Protein AF-Q3Z9P1-F1 (afdb_monomer)

Foldseek 3Di:
DDPPDPVVVVVVVVLVVLLVVLLVLLVVVVVPPPPCVVVVVVVVPVADPAPWDWDWDDADPVFRKTKIFTAHPVRHGAWMKMWTWFAFLWGIWIWIFTAGPQAFTQFIDTPDDQDAPQLVVQCVVVCQRVLRHRDGLPDDPDDPPSGDDGPLRNRRSRRNSVRVLVRSQVVCVVNVNGDDRDDQAADDDPLQVLLVVLLVQLCVQCVDPVNVVDPVSLVVSLVSLQVRCQAPVLHFDFPLLVLCVVLVNHHDCRRPVSSCCRPVVQLVCCLPVLDRSPLRRRHSVLVLLQVLQVVLVQADDDDPVVLVVLQCQLVVLLSVLSSCCSNVVINSSRPQDQRSCVRVVTDDPVSVVSVVVLSNVSSNHNNSCLRRHHNVNVVSVVSSVVSLVVVCVPDQQSDDDDDDDDDPVCVLVVLLVVLLVCCVVPVAQADEDAQADAPDPCRVVVVVSQVVSCVSNNHHYHHPRYPPHPLVVLVVCVVQPWWKFWFKWACVAPRPVRGRDTSHPVVSVVQVVCLVPDPVSDRGDTDMDGQDGDSHQFGKAQPDWDWDWDQDPVGTMIGTHRPDIDTHGPRD

Structure (mmCIF, N/CA/C/O backbone):
data_AF-Q3Z9P1-F1
#
_entry.id   AF-Q3Z9P1-F1
#
loop_
_atom_site.group_PDB
_atom_site.id
_atom_site.type_symbol
_atom_site.label_atom_id
_atom_site.label_alt_id
_atom_site.label_comp_id
_atom_site.label_asym_id
_atom_site.label_entity_id
_atom_site.label_seq_id
_atom_site.pdbx_PDB_ins_code
_atom_site.Cartn_x
_atom_site.Cartn_y
_atom_site.Cartn_z
_atom_site.occupancy
_atom_site.B_iso_or_equiv
_atom_site.auth_seq_id
_atom_site.auth_comp_id
_atom_site.auth_asym_id
_atom_site.auth_atom_id
_atom_site.pdbx_PDB_model_num
ATOM 1 N N . MET A 1 1 ? 36.648 20.979 8.969 1.00 33.16 1 MET A N 1
ATOM 2 C CA . MET A 1 1 ? 36.173 19.579 8.963 1.00 33.16 1 MET A CA 1
ATOM 3 C C . MET A 1 1 ? 34.675 19.591 9.271 1.00 33.16 1 MET A C 1
ATOM 5 O O . MET A 1 1 ? 34.278 19.458 10.416 1.00 33.16 1 MET A O 1
ATOM 9 N N . LEU A 1 2 ? 33.846 19.899 8.268 1.00 33.44 2 LEU A N 1
ATOM 10 C CA . LEU A 1 2 ? 32.388 20.010 8.413 1.00 33.44 2 LEU A CA 1
ATOM 11 C C . LEU A 1 2 ? 31.764 18.709 7.902 1.00 33.44 2 LEU A C 1
ATOM 13 O O . LEU A 1 2 ? 31.964 18.347 6.742 1.00 33.44 2 LEU A O 1
ATOM 17 N N . PHE A 1 3 ? 31.055 17.994 8.775 1.00 38.28 3 PHE A N 1
ATOM 18 C CA . PHE A 1 3 ? 30.300 16.788 8.438 1.00 38.28 3 PHE A CA 1
ATOM 19 C C . PHE A 1 3 ? 29.349 17.082 7.262 1.00 38.28 3 PHE A C 1
ATOM 21 O O . PHE A 1 3 ? 28.326 17.741 7.435 1.00 38.28 3 PHE A O 1
ATOM 28 N N . LYS A 1 4 ? 29.658 16.590 6.053 1.00 39.06 4 LYS A N 1
ATOM 29 C CA . LYS A 1 4 ? 28.696 16.568 4.938 1.00 39.06 4 LYS A CA 1
ATOM 30 C C . LYS A 1 4 ? 27.636 15.510 5.242 1.00 39.06 4 LYS A C 1
ATOM 32 O O . LYS A 1 4 ? 27.737 14.356 4.829 1.00 39.06 4 LYS A O 1
ATOM 37 N N . PHE A 1 5 ? 26.626 15.894 6.013 1.00 48.81 5 PHE A N 1
ATOM 38 C CA . PHE A 1 5 ? 25.465 15.058 6.265 1.00 48.81 5 PHE A CA 1
ATOM 39 C C . PHE A 1 5 ? 24.716 14.798 4.953 1.00 48.81 5 PHE A C 1
ATOM 41 O O . PHE A 1 5 ? 24.338 15.721 4.236 1.00 48.81 5 PHE A O 1
ATOM 48 N N . ASN A 1 6 ? 24.471 13.527 4.632 1.00 67.12 6 ASN A N 1
ATOM 49 C CA . ASN A 1 6 ? 23.598 13.166 3.521 1.00 67.12 6 ASN A CA 1
ATOM 50 C C . ASN A 1 6 ? 22.169 13.593 3.888 1.00 67.12 6 ASN A C 1
ATOM 52 O O . ASN A 1 6 ? 21.498 12.883 4.638 1.00 67.12 6 ASN A O 1
ATOM 56 N N . LEU A 1 7 ? 21.723 14.745 3.373 1.00 69.44 7 LEU A N 1
ATOM 57 C CA . LEU A 1 7 ? 20.438 15.372 3.704 1.00 69.44 7 LEU A CA 1
ATOM 58 C C . LEU A 1 7 ? 19.273 14.379 3.622 1.00 69.44 7 LEU A C 1
ATOM 60 O O . LEU A 1 7 ? 18.400 14.388 4.475 1.00 69.44 7 LEU A O 1
ATOM 64 N N . LYS A 1 8 ? 19.289 13.444 2.664 1.00 64.62 8 LYS A N 1
ATOM 65 C CA . LYS A 1 8 ? 18.255 12.406 2.552 1.00 64.62 8 LYS A CA 1
ATOM 66 C C . LYS A 1 8 ? 18.284 11.412 3.717 1.00 64.62 8 LYS A C 1
ATOM 68 O O . LYS A 1 8 ? 17.228 11.025 4.204 1.00 64.62 8 LYS A O 1
ATOM 73 N N . ARG A 1 9 ? 19.468 10.970 4.153 1.00 69.94 9 ARG A N 1
ATOM 74 C CA . ARG A 1 9 ? 19.595 10.095 5.333 1.00 69.94 9 ARG A CA 1
ATOM 75 C C . ARG A 1 9 ? 19.201 10.833 6.602 1.00 69.94 9 ARG A C 1
ATOM 77 O O . ARG A 1 9 ? 18.506 10.248 7.418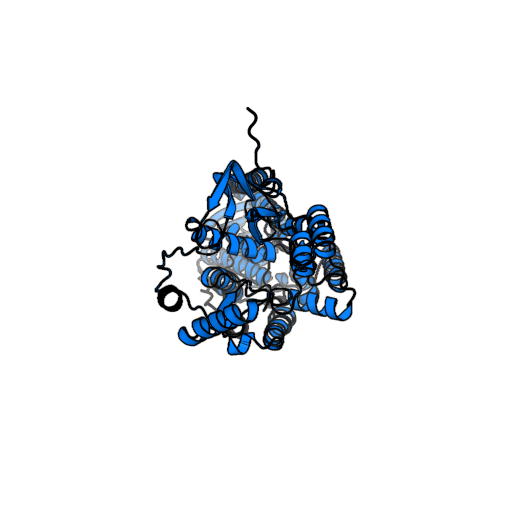 1.00 69.94 9 ARG A O 1
ATOM 84 N N . VAL A 1 10 ? 19.587 12.102 6.723 1.00 74.50 10 VAL A N 1
ATOM 85 C CA . VAL A 1 10 ? 19.163 12.958 7.836 1.00 74.50 10 VAL A CA 1
ATOM 86 C C . VAL A 1 10 ? 17.650 13.114 7.846 1.00 74.50 10 VAL A C 1
ATOM 88 O O . VAL A 1 10 ? 17.048 12.849 8.869 1.00 74.50 10 VAL A O 1
ATOM 91 N N . LEU A 1 11 ? 17.015 13.421 6.715 1.00 78.19 11 LEU A N 1
ATOM 92 C CA . LEU A 1 11 ? 15.556 13.528 6.624 1.00 78.19 11 LEU A CA 1
ATOM 93 C C . LEU A 1 11 ? 14.846 12.217 6.982 1.00 78.19 11 LEU A C 1
ATOM 95 O O . LEU A 1 11 ? 13.832 12.254 7.661 1.00 78.19 11 LEU A O 1
ATOM 99 N N . ILE A 1 12 ? 15.373 11.059 6.569 1.00 79.12 12 ILE A N 1
ATOM 100 C CA . ILE A 1 12 ? 14.802 9.755 6.950 1.00 79.12 12 ILE A CA 1
ATOM 101 C C . ILE A 1 12 ? 14.969 9.498 8.453 1.00 79.12 12 ILE A C 1
ATOM 103 O O . ILE A 1 12 ? 14.035 9.017 9.087 1.00 79.12 12 ILE A O 1
ATOM 107 N N . LEU A 1 13 ? 16.137 9.811 9.023 1.00 81.44 13 LEU A N 1
ATOM 108 C CA . LEU A 1 13 ? 16.388 9.666 10.459 1.00 81.44 13 LEU A CA 1
ATOM 109 C C . LEU A 1 13 ? 15.515 10.621 11.276 1.00 81.44 13 LEU A C 1
ATOM 111 O O . LEU A 1 13 ? 14.921 10.189 12.252 1.00 81.44 13 LEU A O 1
ATOM 115 N N . LEU A 1 14 ? 15.387 11.878 10.848 1.00 84.62 14 LEU A N 1
ATOM 116 C CA . LEU A 1 14 ? 14.509 12.872 11.461 1.00 84.62 14 LEU A CA 1
ATOM 117 C C . LEU A 1 14 ? 13.042 12.460 11.355 1.00 84.62 14 LEU A C 1
ATOM 119 O O . LEU A 1 14 ? 12.327 12.580 12.336 1.00 84.62 14 LEU A O 1
ATOM 123 N N . ALA A 1 15 ? 12.606 11.926 10.212 1.00 85.56 15 ALA A N 1
ATOM 124 C CA . ALA A 1 15 ? 11.251 11.408 10.043 1.00 85.56 15 ALA A CA 1
ATOM 125 C C . ALA A 1 15 ? 10.979 10.204 10.959 1.00 85.56 15 ALA A C 1
ATOM 127 O O . ALA A 1 15 ? 9.915 10.115 11.559 1.00 85.56 15 ALA A O 1
ATOM 128 N N . GLY A 1 16 ? 11.938 9.284 11.097 1.00 84.94 16 GLY A N 1
ATOM 129 C CA . GLY A 1 16 ? 11.826 8.164 12.036 1.00 84.94 16 GLY A CA 1
ATOM 130 C C . GLY A 1 16 ? 11.811 8.629 13.493 1.00 84.94 16 GLY A C 1
ATOM 131 O O . GLY A 1 16 ? 10.965 8.197 14.268 1.00 84.94 16 GLY A O 1
ATOM 132 N N . LEU A 1 17 ? 12.703 9.555 13.849 1.00 89.31 17 LEU A N 1
ATOM 133 C CA . LEU A 1 17 ? 12.770 10.148 15.181 1.00 89.31 17 LEU A CA 1
ATOM 134 C C . LEU A 1 17 ? 11.496 10.933 15.508 1.00 89.31 17 LEU A C 1
ATOM 136 O O . LEU A 1 17 ? 11.008 10.833 16.623 1.00 89.31 17 LEU A O 1
ATOM 140 N N . SER A 1 18 ? 10.923 11.666 14.550 1.00 90.06 18 SER A N 1
ATOM 141 C CA . SER A 1 18 ? 9.684 12.415 14.766 1.00 90.06 18 SER A CA 1
ATOM 142 C C . SER A 1 18 ? 8.496 11.486 14.999 1.00 90.06 18 SER A C 1
ATOM 144 O O . SER A 1 18 ? 7.647 11.814 15.814 1.00 90.06 18 SER A O 1
ATOM 146 N N . LEU A 1 19 ? 8.440 10.326 14.332 1.00 89.12 19 LEU A N 1
ATOM 147 C CA . LEU A 1 19 ? 7.424 9.304 14.606 1.00 89.12 19 LEU A CA 1
ATOM 148 C C . LEU A 1 19 ? 7.609 8.685 15.999 1.00 89.12 19 LEU A C 1
ATOM 150 O O . LEU A 1 19 ? 6.625 8.478 16.698 1.00 89.12 19 LEU A O 1
ATOM 154 N N . LEU A 1 20 ? 8.853 8.435 16.426 1.00 86.75 20 LEU A N 1
ATOM 155 C CA . LEU A 1 20 ? 9.143 7.951 17.782 1.00 86.75 20 LEU A CA 1
ATOM 156 C C . LEU A 1 20 ? 8.774 8.984 18.852 1.00 86.75 20 LEU A C 1
ATOM 158 O O . LEU A 1 20 ? 8.154 8.629 19.845 1.00 86.75 20 LEU A O 1
ATOM 162 N N . ILE A 1 21 ? 9.122 10.257 18.640 1.00 86.50 21 ILE A N 1
ATOM 163 C CA . ILE A 1 21 ? 8.749 11.356 19.539 1.00 86.50 21 ILE A CA 1
ATOM 164 C C . ILE A 1 21 ? 7.230 11.503 19.582 1.00 86.50 21 ILE A C 1
ATOM 166 O O . ILE A 1 21 ? 6.682 11.594 20.671 1.00 86.50 21 ILE A O 1
ATOM 170 N N . ALA A 1 22 ? 6.547 11.478 18.433 1.00 83.94 22 ALA A N 1
ATOM 171 C CA . ALA A 1 22 ? 5.088 11.502 18.393 1.00 83.94 22 ALA A CA 1
ATOM 172 C C . ALA A 1 22 ? 4.496 10.330 19.186 1.00 83.94 22 ALA A C 1
ATOM 174 O O . ALA A 1 22 ? 3.564 10.541 19.947 1.00 83.94 22 ALA A O 1
ATOM 175 N N . GLY A 1 23 ? 5.068 9.126 19.067 1.00 81.38 23 GLY A N 1
ATOM 176 C CA . GLY A 1 23 ? 4.627 7.953 19.827 1.00 81.38 23 GLY A CA 1
ATOM 177 C C . GLY A 1 23 ? 4.850 8.098 21.329 1.00 81.38 23 GLY A C 1
ATOM 178 O O . GLY A 1 23 ? 3.970 7.755 22.106 1.00 81.38 23 GLY A O 1
ATOM 179 N N . LEU A 1 24 ? 5.989 8.657 21.747 1.00 82.75 24 LEU A N 1
ATOM 180 C CA . LEU A 1 24 ? 6.256 8.961 23.154 1.00 82.75 24 LEU A CA 1
ATOM 181 C C . LEU A 1 24 ? 5.306 10.033 23.692 1.00 82.75 24 LEU A C 1
ATOM 183 O O . LEU A 1 24 ? 4.805 9.882 24.795 1.00 82.75 24 LEU A O 1
ATOM 187 N N . VAL A 1 25 ? 5.038 11.093 22.926 1.00 80.25 25 VAL A N 1
ATOM 188 C CA . VAL A 1 25 ? 4.096 12.155 23.309 1.00 80.25 25 VAL A CA 1
ATOM 189 C C . VAL A 1 25 ? 2.671 11.613 23.390 1.00 80.25 25 VAL A C 1
ATOM 191 O O . VAL A 1 25 ? 2.006 11.848 24.392 1.00 80.25 25 VAL A O 1
ATOM 194 N N . GLY A 1 26 ? 2.228 10.847 22.390 1.00 70.38 26 GLY A N 1
ATOM 195 C CA . GLY A 1 26 ? 0.918 10.198 22.390 1.00 70.38 26 GLY A CA 1
ATOM 196 C C . GLY A 1 26 ? 0.764 9.241 23.571 1.00 70.38 26 GLY A C 1
ATOM 197 O O . GLY A 1 26 ? -0.205 9.335 24.313 1.00 70.38 26 GLY A O 1
ATOM 198 N N . HIS A 1 27 ? 1.771 8.401 23.831 1.00 71.06 27 HIS A N 1
ATOM 199 C CA . HIS A 1 27 ? 1.742 7.485 24.969 1.00 71.06 27 HIS A CA 1
ATOM 200 C C . HIS A 1 27 ? 1.797 8.209 26.317 1.00 71.06 27 HIS A C 1
ATOM 202 O O . HIS A 1 27 ? 1.091 7.818 27.233 1.00 71.06 27 HIS A O 1
ATOM 208 N N . LEU A 1 28 ? 2.589 9.279 26.456 1.00 65.94 28 LEU A N 1
ATOM 209 C CA . LEU A 1 28 ? 2.618 10.091 27.679 1.00 65.94 28 LEU A CA 1
ATOM 210 C C . LEU A 1 28 ? 1.294 10.825 27.914 1.00 65.94 28 LEU A C 1
ATOM 212 O O . LEU A 1 28 ? 0.905 10.985 29.069 1.00 65.94 28 LEU A O 1
ATOM 216 N N . SER A 1 29 ? 0.612 11.231 26.840 1.00 61.25 29 SER A N 1
ATOM 217 C CA . SER A 1 29 ? -0.741 11.788 26.888 1.00 61.25 29 SER A CA 1
ATOM 218 C C . SER A 1 29 ? -1.789 10.751 27.300 1.00 61.25 29 SER A C 1
ATOM 220 O O . SER A 1 29 ? -2.815 11.133 27.848 1.00 61.25 29 SER A O 1
ATOM 222 N N . GLU A 1 30 ? -1.556 9.459 27.047 1.00 55.41 30 GLU A N 1
ATOM 223 C CA . GLU A 1 30 ? -2.400 8.365 27.548 1.00 55.41 30 GLU A CA 1
ATOM 224 C C . GLU A 1 30 ? -2.006 7.909 28.966 1.00 55.41 30 GLU A C 1
ATOM 226 O O . GLU A 1 30 ? -2.872 7.509 29.741 1.00 55.41 30 GLU A O 1
ATOM 231 N N . SER A 1 31 ? -0.712 7.944 29.313 1.00 46.84 31 SER A N 1
ATOM 232 C CA . SER A 1 31 ? -0.157 7.387 30.557 1.00 46.84 31 SER A CA 1
ATOM 233 C C . SER A 1 31 ? -0.134 8.370 31.731 1.00 46.84 31 SER A C 1
ATOM 235 O O . SER A 1 31 ? -0.023 7.936 32.876 1.00 46.84 31 SER A O 1
ATOM 237 N N . HIS A 1 32 ? -0.215 9.681 31.479 1.00 44.00 32 HIS A N 1
ATOM 238 C CA . HIS A 1 32 ? -0.855 10.594 32.427 1.00 44.00 32 HIS A CA 1
ATOM 239 C C . HIS A 1 32 ? -2.358 10.321 32.259 1.00 44.00 32 HIS A C 1
ATOM 241 O O . HIS A 1 32 ? -3.034 10.979 31.488 1.00 44.00 32 HIS A O 1
ATOM 247 N N . GLY A 1 33 ? -2.941 9.290 32.862 1.00 40.34 33 GLY A N 1
ATOM 248 C CA . GLY A 1 33 ? -3.047 9.239 34.313 1.00 40.34 33 GLY A CA 1
ATOM 249 C C . GLY A 1 33 ? -3.913 10.381 34.867 1.00 40.34 33 GLY A C 1
ATOM 250 O O . GLY A 1 33 ? -4.038 10.490 36.080 1.00 40.34 33 GLY A O 1
ATOM 251 N N . GLU A 1 34 ? -4.497 11.236 34.018 1.00 42.09 34 GLU A N 1
ATOM 252 C CA . GLU A 1 34 ? -5.708 11.943 34.403 1.00 42.09 34 GLU A CA 1
ATOM 253 C C . GLU A 1 34 ? -6.770 10.878 34.620 1.00 42.09 34 GLU A C 1
ATOM 255 O O . GLU A 1 34 ? -7.033 10.037 33.755 1.00 42.09 34 GLU A O 1
ATOM 260 N N . ASP A 1 35 ? -7.313 10.878 35.827 1.00 50.69 35 ASP A N 1
ATOM 261 C CA . ASP A 1 35 ? -8.497 10.132 36.181 1.00 50.69 35 ASP A CA 1
ATOM 262 C C . ASP A 1 35 ? -9.579 10.494 35.151 1.00 50.69 35 ASP A C 1
ATOM 264 O O . ASP A 1 35 ? -10.171 11.574 35.194 1.00 50.69 35 ASP A O 1
ATOM 268 N N . LYS A 1 36 ? -9.770 9.637 34.132 1.00 55.88 36 LYS A N 1
ATOM 269 C CA . LYS A 1 36 ? -10.744 9.884 33.054 1.00 55.88 36 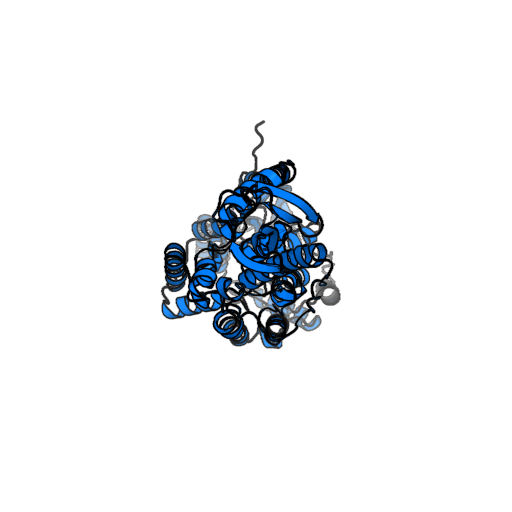LYS A CA 1
ATOM 270 C C . LYS A 1 36 ? -12.165 10.000 33.609 1.00 55.88 36 LYS A C 1
ATOM 272 O O . LYS A 1 36 ? -13.039 10.440 32.872 1.00 55.88 36 LYS A O 1
ATOM 277 N N . SER A 1 37 ? -12.382 9.663 34.885 1.00 55.00 37 SER A N 1
ATOM 278 C CA . SER A 1 37 ? -13.580 10.001 35.653 1.00 55.00 37 SER A CA 1
ATOM 279 C C . SER A 1 37 ? -13.999 11.460 35.443 1.00 55.00 37 SER A C 1
ATOM 281 O O . SER A 1 37 ? -15.142 11.681 35.076 1.00 55.00 37 SER A O 1
ATOM 283 N N . ALA A 1 38 ? -13.081 12.432 35.514 1.00 58.25 38 ALA A N 1
ATOM 284 C CA . ALA A 1 38 ? -13.395 13.854 35.338 1.00 58.25 38 ALA A CA 1
ATOM 285 C C . ALA A 1 38 ? -13.775 14.221 33.887 1.00 58.25 38 ALA A C 1
ATOM 287 O O . ALA A 1 38 ? -14.590 15.111 33.650 1.00 58.25 38 ALA A O 1
ATOM 288 N N . LEU A 1 39 ? -13.209 13.529 32.887 1.00 67.38 39 LEU A N 1
ATOM 289 C CA . LEU A 1 39 ? -13.628 13.668 31.485 1.00 67.38 39 LEU A CA 1
ATOM 290 C C . LEU A 1 39 ? -15.027 13.067 31.283 1.00 67.38 39 LEU A C 1
ATOM 292 O O . LEU A 1 39 ? -15.858 13.657 30.597 1.00 67.38 39 LEU A O 1
ATOM 296 N N . TYR A 1 40 ? -15.269 11.902 31.882 1.00 72.56 40 TYR A N 1
ATOM 297 C CA . TYR A 1 40 ? -16.513 11.150 31.788 1.00 72.56 40 TYR A CA 1
ATOM 298 C C . TYR A 1 40 ? -17.660 11.790 32.573 1.00 72.56 40 TYR A C 1
ATOM 300 O O . TYR A 1 40 ? -18.795 11.723 32.112 1.00 72.56 40 TYR A O 1
ATOM 308 N N . GLU A 1 41 ? -17.370 12.503 33.661 1.00 69.12 41 GLU A N 1
ATOM 309 C CA . GLU A 1 41 ? -18.331 13.338 34.389 1.00 69.12 41 GLU A CA 1
ATOM 310 C C . GLU A 1 41 ? -18.959 14.405 33.483 1.00 69.12 41 GLU A C 1
ATOM 312 O O . GLU A 1 41 ? -20.166 14.629 33.551 1.00 69.12 41 GLU A O 1
ATOM 317 N N . ASN A 1 42 ? -18.196 14.984 32.546 1.00 74.81 42 ASN A N 1
ATOM 318 C CA . ASN A 1 42 ? -18.755 15.933 31.573 1.00 74.81 42 ASN A CA 1
ATOM 319 C C . ASN A 1 42 ? -19.785 15.286 30.634 1.00 74.81 42 ASN A C 1
ATOM 321 O O . ASN A 1 42 ? -20.650 15.983 30.113 1.00 74.81 42 ASN A O 1
ATOM 325 N N . TYR A 1 43 ? -19.711 13.971 30.404 1.00 79.44 43 TYR A N 1
ATOM 326 C CA . TYR A 1 43 ? -20.670 13.256 29.556 1.00 79.44 43 TYR A CA 1
ATOM 327 C C . TYR A 1 43 ? -21.942 12.847 30.303 1.00 79.44 43 TYR A C 1
ATOM 329 O O . TYR A 1 43 ? -22.948 12.553 29.659 1.00 79.44 43 TYR A O 1
ATOM 337 N N . LEU A 1 44 ? -21.916 12.835 31.641 1.00 77.62 44 LEU A N 1
ATOM 338 C CA . LEU A 1 44 ? -23.085 12.506 32.460 1.00 77.62 44 LEU A CA 1
ATOM 339 C C . LEU A 1 44 ? -24.183 13.566 32.298 1.00 77.62 44 LEU A C 1
ATOM 341 O O . LEU A 1 44 ? -25.348 13.215 32.133 1.00 77.62 44 LEU A O 1
ATOM 345 N N . ALA A 1 45 ? -23.802 14.846 32.231 1.00 69.19 45 ALA A N 1
ATOM 346 C CA . ALA A 1 45 ? -24.734 15.964 32.056 1.00 69.19 45 ALA A CA 1
ATOM 347 C C . ALA A 1 45 ? -25.544 15.895 30.746 1.00 69.19 45 ALA A C 1
ATOM 349 O O . ALA A 1 45 ? -26.693 16.329 30.711 1.00 69.19 45 ALA A O 1
ATOM 350 N N . ASP A 1 46 ? -24.970 15.322 29.684 1.00 67.06 46 ASP A N 1
ATOM 351 C CA . ASP A 1 46 ? -25.646 15.159 28.390 1.00 67.06 46 ASP A CA 1
ATOM 352 C C . ASP A 1 46 ? -26.556 13.914 28.347 1.00 67.06 46 ASP A C 1
ATOM 354 O O . ASP A 1 46 ? -27.425 13.809 27.479 1.00 67.06 46 ASP A O 1
ATOM 358 N N . ALA A 1 47 ? -26.365 12.950 29.257 1.00 66.00 47 ALA A N 1
ATOM 359 C CA . ALA A 1 47 ? -27.101 11.684 29.269 1.00 66.00 47 ALA A CA 1
ATOM 360 C C . ALA A 1 47 ? -28.478 11.788 29.950 1.00 66.00 47 ALA A C 1
ATOM 362 O O . ALA A 1 47 ? -29.399 11.047 29.583 1.00 66.00 47 ALA A O 1
ATOM 363 N N . PHE A 1 48 ? -28.622 12.709 30.910 1.00 67.19 48 PHE A N 1
ATOM 364 C CA . PHE A 1 48 ? -29.840 12.917 31.693 1.00 67.19 48 PHE A CA 1
ATOM 365 C C . PHE A 1 48 ? -30.272 14.389 31.639 1.00 67.19 48 PHE A C 1
ATOM 367 O O . PHE A 1 48 ? -29.586 15.281 32.130 1.00 67.19 48 PHE A O 1
ATOM 374 N N . THR A 1 49 ? -31.437 14.671 31.051 1.00 59.19 49 THR A N 1
ATOM 375 C CA . THR A 1 49 ? -31.999 16.029 31.007 1.00 59.19 49 THR A CA 1
ATOM 376 C C . THR A 1 49 ? -32.706 16.349 32.329 1.00 59.19 49 THR A C 1
ATOM 378 O O . THR A 1 49 ? -33.922 16.207 32.435 1.00 59.19 49 THR A O 1
ATOM 381 N N . GLY A 1 50 ? -31.941 16.745 33.347 1.00 60.47 50 GLY A N 1
ATOM 382 C CA . GLY A 1 50 ? -32.416 17.117 34.686 1.00 60.47 50 GLY A CA 1
ATOM 383 C C . GLY A 1 50 ? -31.241 17.373 35.638 1.00 60.47 50 GLY A C 1
ATOM 384 O O . GLY A 1 50 ? -30.138 16.902 35.380 1.00 60.47 50 GLY A O 1
ATOM 385 N N . ILE A 1 51 ? -31.446 18.147 36.711 1.00 57.41 51 ILE A N 1
ATOM 386 C CA . ILE A 1 51 ? -30.447 18.259 37.789 1.00 57.41 51 ILE A CA 1
ATOM 387 C C . ILE A 1 51 ? -30.528 16.953 38.578 1.00 57.41 51 ILE A C 1
ATOM 389 O O . ILE A 1 51 ? -31.555 16.694 39.202 1.00 57.41 51 ILE A O 1
ATOM 393 N N . ALA A 1 52 ? -29.488 16.135 38.470 1.00 65.19 52 ALA A N 1
ATOM 394 C CA . ALA A 1 52 ? -29.353 14.844 39.125 1.00 65.19 52 ALA A CA 1
ATOM 395 C C . ALA A 1 52 ? -27.912 14.700 39.623 1.00 65.19 52 ALA A C 1
ATOM 397 O O . ALA A 1 52 ? -26.980 15.106 38.919 1.00 65.19 52 ALA A O 1
ATOM 398 N N . ASP A 1 53 ? -27.742 14.140 40.818 1.00 79.38 53 ASP A N 1
ATOM 399 C CA . ASP A 1 53 ? -26.427 13.792 41.350 1.00 79.38 53 ASP A CA 1
ATOM 400 C C . ASP A 1 53 ? -26.017 12.400 40.847 1.00 79.38 53 ASP A C 1
ATOM 402 O O . ASP A 1 53 ? -26.847 11.509 40.641 1.00 79.38 53 ASP A O 1
ATOM 406 N N . TYR A 1 54 ? -24.716 12.219 40.608 1.00 84.38 54 TYR A N 1
ATOM 407 C CA . TYR A 1 54 ? -24.156 10.980 40.073 1.00 84.38 54 TYR A CA 1
ATOM 408 C C . TYR A 1 54 ? -23.167 10.369 41.060 1.00 84.38 54 TYR A C 1
ATOM 410 O O . TYR A 1 54 ? -22.204 11.019 41.467 1.00 84.38 54 TYR A O 1
ATOM 418 N N . SER A 1 55 ? -23.347 9.090 41.386 1.00 85.94 55 SER A N 1
ATOM 419 C CA . SER A 1 55 ? -22.426 8.345 42.248 1.00 85.94 55 SER A CA 1
ATOM 420 C C . SER A 1 55 ? -21.820 7.153 41.502 1.00 85.94 55 SER A C 1
ATOM 422 O O . SER A 1 55 ? -22.519 6.327 40.914 1.00 85.94 55 SER A O 1
ATOM 424 N N . LEU A 1 56 ? -20.485 7.063 41.469 1.00 87.56 56 LEU A N 1
ATOM 425 C CA . LEU A 1 56 ? -19.783 5.966 40.796 1.00 87.56 56 LEU A CA 1
ATOM 426 C C . LEU A 1 56 ? -19.987 4.659 41.573 1.00 87.56 56 LEU A C 1
ATOM 428 O O . LEU A 1 56 ? -19.552 4.537 42.717 1.00 87.56 56 LEU A O 1
ATOM 432 N N . LEU A 1 57 ? -20.594 3.660 40.931 1.00 87.12 57 LEU A N 1
ATOM 433 C CA . LEU A 1 57 ? -20.850 2.353 41.539 1.00 87.12 57 LEU A CA 1
ATOM 434 C C . LEU A 1 57 ? -19.690 1.380 41.313 1.00 87.12 57 LEU A C 1
ATOM 436 O O . LEU A 1 57 ? -19.243 0.710 42.245 1.00 87.12 57 LEU A O 1
ATOM 440 N N . LYS A 1 58 ? -19.208 1.266 40.067 1.00 85.56 58 LYS A N 1
ATOM 441 C CA . LYS A 1 58 ? -18.183 0.281 39.691 1.00 85.56 58 LYS A CA 1
ATOM 442 C C . LYS A 1 58 ? -17.385 0.716 38.461 1.00 85.56 58 LYS A C 1
ATOM 444 O O . LYS A 1 58 ? -17.905 1.368 37.558 1.00 85.56 58 LYS A O 1
ATOM 449 N N . VAL A 1 59 ? -16.129 0.270 38.423 1.00 83.25 59 VAL A N 1
ATOM 450 C CA . VAL A 1 59 ? -15.234 0.342 37.262 1.00 83.25 59 VAL A CA 1
ATOM 451 C C . VAL A 1 59 ? -14.902 -1.082 36.808 1.00 83.25 59 VAL A C 1
ATOM 453 O O . VAL A 1 59 ? -14.438 -1.893 37.611 1.00 83.25 59 VAL A O 1
ATOM 456 N N . ASP A 1 60 ? -15.134 -1.391 35.533 1.00 77.50 60 ASP A N 1
ATOM 457 C CA . ASP A 1 60 ? -14.604 -2.573 34.850 1.00 77.50 60 ASP A CA 1
ATOM 458 C C . ASP A 1 60 ? -13.330 -2.185 34.077 1.00 77.50 60 ASP A C 1
ATOM 460 O O . ASP A 1 60 ? -13.410 -1.659 32.960 1.00 77.50 60 ASP A O 1
ATOM 464 N N . PRO A 1 61 ? -12.137 -2.454 34.639 1.00 68.12 61 PRO A N 1
ATOM 465 C CA . PRO A 1 61 ? -10.872 -2.124 33.991 1.00 68.12 61 PRO A CA 1
ATOM 466 C C . PRO A 1 61 ? -10.616 -2.950 32.722 1.00 68.12 61 PRO A C 1
ATOM 468 O O . PRO A 1 61 ? -9.768 -2.572 31.920 1.00 68.12 61 PRO A O 1
ATOM 471 N N . THR A 1 62 ? -11.330 -4.063 32.520 1.00 66.50 62 THR A N 1
ATOM 472 C CA . THR A 1 62 ? -11.113 -4.978 31.389 1.00 66.50 62 THR A CA 1
ATOM 473 C C . THR A 1 62 ? -11.652 -4.399 30.084 1.00 66.50 62 THR A C 1
ATOM 475 O O . THR A 1 62 ? -11.010 -4.529 29.046 1.00 66.50 62 THR A O 1
ATOM 478 N N . ASN A 1 63 ? -12.811 -3.737 30.145 1.00 64.19 63 ASN A N 1
ATOM 479 C CA . ASN A 1 63 ? -13.501 -3.166 28.982 1.00 64.19 63 ASN A CA 1
ATOM 480 C C . ASN A 1 63 ? -13.576 -1.630 29.018 1.00 64.19 63 ASN A C 1
ATOM 482 O O . ASN A 1 63 ? -14.318 -1.033 28.236 1.00 64.19 63 ASN A O 1
ATOM 486 N N . LEU A 1 64 ? -12.824 -0.993 29.928 1.00 72.06 64 LEU A N 1
ATOM 487 C CA . LEU A 1 64 ? -12.871 0.454 30.178 1.00 72.06 64 LEU A CA 1
ATOM 488 C C . LEU A 1 64 ? -14.313 0.927 30.442 1.00 72.06 64 LEU A C 1
ATOM 490 O O . LEU A 1 64 ? -14.785 1.894 29.844 1.00 72.06 64 LEU A O 1
ATOM 494 N N . GLY A 1 65 ? -15.028 0.176 31.282 1.00 83.81 65 GLY A N 1
ATOM 495 C CA . GLY A 1 65 ? -16.441 0.385 31.575 1.00 83.81 65 GLY A CA 1
ATOM 496 C C . GLY A 1 65 ? -16.663 1.042 32.934 1.00 83.81 65 GLY A C 1
ATOM 497 O O . GLY A 1 65 ? -16.033 0.665 33.917 1.00 83.81 65 GLY A O 1
ATOM 498 N N . TYR A 1 66 ? -17.591 1.989 33.002 1.00 89.62 66 TYR A N 1
ATOM 499 C CA . TYR A 1 66 ? -17.990 2.688 34.221 1.00 89.62 66 TYR A CA 1
ATOM 500 C C . TYR A 1 66 ? -19.505 2.625 34.355 1.00 89.62 66 TYR A C 1
ATOM 502 O O . TYR A 1 66 ? -20.218 2.733 33.355 1.00 89.62 66 TYR A O 1
ATOM 510 N N . ILE A 1 67 ? -19.993 2.468 35.581 1.00 91.62 67 ILE A N 1
ATOM 511 C CA . ILE A 1 67 ? -21.419 2.545 35.898 1.00 91.62 67 ILE A CA 1
ATOM 512 C C . ILE A 1 67 ? -21.642 3.510 37.060 1.00 91.62 67 ILE A C 1
ATOM 514 O O . ILE A 1 67 ? -20.986 3.413 38.099 1.00 91.62 67 ILE A O 1
ATOM 518 N N . TYR A 1 68 ? -22.580 4.428 36.860 1.00 90.38 68 TYR A N 1
ATOM 519 C CA . TYR A 1 68 ? -22.991 5.459 37.801 1.00 90.38 68 TYR A CA 1
ATOM 520 C C . TYR A 1 68 ? -24.455 5.242 38.184 1.00 90.38 68 TYR A C 1
ATOM 522 O O . TYR A 1 68 ? -25.272 4.895 37.328 1.00 90.38 68 TYR A O 1
ATOM 530 N N . ALA A 1 69 ? -24.786 5.444 39.456 1.00 89.62 69 ALA A N 1
ATOM 531 C CA . ALA A 1 69 ? -26.157 5.650 39.903 1.00 89.62 69 ALA A CA 1
ATOM 532 C C . ALA A 1 69 ? -26.551 7.108 39.656 1.00 89.62 69 ALA A C 1
ATOM 534 O O . ALA A 1 69 ? -25.720 8.006 39.797 1.00 89.62 69 ALA A O 1
ATOM 535 N N . VAL A 1 70 ? -27.808 7.313 39.271 1.00 88.25 70 VAL A N 1
ATOM 536 C CA . VAL A 1 70 ? -28.414 8.633 39.089 1.00 88.25 70 VAL A CA 1
ATOM 537 C C . VAL A 1 70 ? -29.418 8.846 40.210 1.00 88.25 70 VAL A C 1
ATOM 539 O O . VAL A 1 70 ? -30.325 8.026 40.367 1.00 88.25 70 VAL A O 1
ATOM 542 N N . GLU A 1 71 ? -29.270 9.926 40.965 1.00 87.38 71 GLU A N 1
ATOM 543 C CA . GLU A 1 71 ? -30.159 10.315 42.062 1.00 87.38 71 GLU A CA 1
ATOM 544 C C . GLU A 1 71 ? -30.909 11.604 41.680 1.00 87.38 71 GLU A C 1
ATOM 546 O O . GLU A 1 71 ? -30.310 12.556 41.180 1.00 87.38 71 GLU A O 1
ATOM 551 N N . ASP A 1 72 ? -32.237 11.621 41.845 1.00 80.25 72 ASP A N 1
ATOM 552 C CA . ASP A 1 72 ? -33.052 12.835 41.664 1.00 80.25 72 ASP A CA 1
ATOM 553 C C . ASP A 1 72 ? -32.853 13.794 42.858 1.00 80.25 72 ASP A C 1
ATOM 555 O O . ASP A 1 72 ? -32.261 13.432 43.868 1.00 80.25 72 ASP A O 1
ATOM 559 N N . ASN A 1 73 ? -33.405 15.005 42.781 1.00 75.81 73 ASN A N 1
ATOM 560 C CA . ASN A 1 73 ? -33.307 16.085 43.771 1.00 75.81 73 ASN A CA 1
ATOM 561 C C . ASN A 1 73 ? -33.789 15.715 45.194 1.00 75.81 73 ASN A C 1
ATOM 563 O O . ASN A 1 73 ? -33.565 16.488 46.124 1.00 75.81 73 ASN A O 1
ATOM 567 N N . ASP A 1 74 ? -34.455 14.567 45.352 1.00 77.31 74 ASP A N 1
ATOM 568 C CA . ASP A 1 74 ? -34.902 13.996 46.629 1.00 77.31 74 ASP A CA 1
ATOM 569 C C . ASP A 1 74 ? -33.972 12.866 47.148 1.00 77.31 74 ASP A C 1
ATOM 571 O O . ASP A 1 74 ? -34.386 12.077 48.000 1.00 77.31 74 ASP A O 1
ATOM 575 N N . ASP A 1 75 ? -32.745 12.737 46.622 1.00 75.69 75 ASP A N 1
ATOM 576 C CA . ASP A 1 75 ? -31.775 11.659 46.912 1.00 75.69 75 ASP A CA 1
ATOM 577 C C . ASP A 1 75 ? -32.328 10.241 46.629 1.00 75.69 75 ASP A C 1
ATOM 579 O O . ASP A 1 75 ? -31.924 9.233 47.221 1.00 75.69 75 ASP A O 1
ATOM 583 N N . LEU A 1 76 ? -33.310 10.142 45.725 1.00 82.50 76 LEU A N 1
ATOM 584 C CA . LEU A 1 76 ? -33.913 8.880 45.303 1.00 82.50 76 LEU A CA 1
ATOM 585 C C . LEU A 1 76 ? -33.267 8.390 44.012 1.00 82.50 76 LEU A C 1
ATOM 587 O O . LEU A 1 76 ? -33.151 9.133 43.039 1.00 82.50 76 LEU A O 1
ATOM 591 N N . LEU A 1 77 ? -32.916 7.103 43.981 1.00 86.44 77 LEU A N 1
ATOM 592 C CA . LEU A 1 77 ? -32.353 6.462 42.798 1.00 86.44 77 LEU A CA 1
ATOM 593 C C . LEU A 1 77 ? -33.349 6.530 41.626 1.00 86.44 77 LEU A C 1
ATOM 595 O O . LEU A 1 77 ? -34.422 5.927 41.676 1.00 86.44 77 LEU A O 1
ATOM 599 N N . ALA A 1 78 ? -32.965 7.237 40.568 1.00 86.50 78 ALA A N 1
ATOM 600 C CA . ALA A 1 78 ? -33.751 7.454 39.358 1.00 86.50 78 ALA A CA 1
ATOM 601 C C . ALA A 1 78 ? -33.360 6.500 38.213 1.00 86.50 78 ALA A C 1
ATOM 603 O O . ALA A 1 78 ? -34.194 6.177 37.365 1.00 86.50 78 ALA A O 1
ATOM 604 N N . GLY A 1 79 ? -32.113 6.019 38.186 1.00 90.62 79 GLY A N 1
ATOM 605 C CA . GLY A 1 79 ? -31.619 5.140 37.126 1.00 90.62 79 GLY A CA 1
ATOM 606 C C . GLY A 1 79 ? -30.116 4.887 37.191 1.00 90.6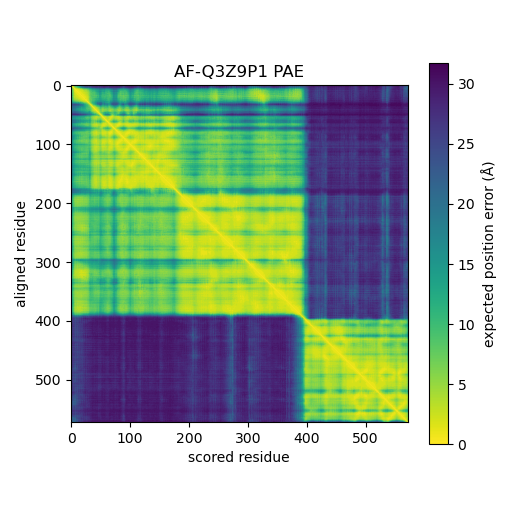2 79 GLY A C 1
ATOM 607 O O . GLY A 1 79 ? -29.471 5.118 38.216 1.00 90.62 79 GLY A O 1
ATOM 608 N N . TYR A 1 80 ? -29.561 4.411 36.076 1.00 92.38 80 TYR A N 1
ATOM 609 C CA . TYR A 1 80 ? -28.132 4.139 35.934 1.00 92.38 80 TYR A CA 1
ATOM 610 C C . TYR A 1 80 ? -27.586 4.722 34.634 1.00 92.38 80 TYR A C 1
ATOM 612 O O . TYR A 1 80 ? -28.241 4.665 33.598 1.00 92.38 80 TYR A O 1
ATOM 620 N N . VAL A 1 81 ? -26.344 5.199 34.655 1.00 92.94 81 VAL A N 1
ATOM 621 C CA . VAL A 1 81 ? -25.615 5.586 33.442 1.00 92.94 81 VAL A CA 1
ATOM 622 C C . VAL A 1 81 ? -24.389 4.704 33.290 1.00 92.94 81 VAL A C 1
ATOM 624 O O . VAL A 1 81 ? -23.601 4.560 34.223 1.00 92.94 81 VAL A O 1
ATOM 627 N N . THR A 1 82 ? -24.205 4.118 32.108 1.00 92.94 82 THR A N 1
ATOM 628 C CA . THR A 1 82 ? -22.983 3.373 31.782 1.00 92.94 82 THR A CA 1
ATOM 629 C C . THR A 1 82 ? -22.172 4.080 30.720 1.00 92.94 82 THR A C 1
ATOM 631 O O . THR A 1 82 ? -22.719 4.455 29.684 1.00 92.94 82 THR A O 1
ATOM 634 N N . ILE A 1 83 ? -20.865 4.173 30.940 1.00 91.69 83 ILE A N 1
ATOM 635 C CA . ILE A 1 83 ? -19.896 4.716 29.989 1.00 91.69 83 ILE A CA 1
ATOM 636 C C . ILE A 1 83 ? -18.941 3.591 29.621 1.00 91.69 83 ILE A C 1
ATOM 638 O O . ILE A 1 83 ? -18.282 3.019 30.484 1.00 91.69 83 ILE A O 1
ATOM 642 N N . THR A 1 84 ? -18.890 3.246 28.342 1.00 90.69 84 THR A N 1
ATOM 643 C CA . THR A 1 84 ? -18.084 2.131 27.831 1.00 90.69 84 THR A CA 1
ATOM 644 C C . THR A 1 84 ? -17.395 2.513 26.533 1.00 90.69 84 THR A C 1
ATOM 646 O O . THR A 1 84 ? -17.651 3.581 25.974 1.00 90.69 84 THR A O 1
ATOM 649 N N . THR A 1 85 ? -16.508 1.649 26.043 1.00 86.56 85 THR A N 1
ATOM 650 C CA . THR A 1 85 ? -15.782 1.893 24.796 1.00 86.56 85 THR A CA 1
ATOM 651 C C . THR A 1 85 ? -16.033 0.799 23.765 1.00 86.56 85 THR A C 1
ATOM 653 O O . THR A 1 85 ? -16.232 -0.366 24.104 1.00 86.56 85 THR A O 1
ATOM 656 N N . GLY A 1 86 ? -16.033 1.177 22.488 1.00 84.75 86 GLY A N 1
ATOM 657 C CA . GLY A 1 86 ? -16.165 0.253 21.366 1.00 84.75 86 GLY A CA 1
ATOM 658 C C . GLY A 1 86 ? -15.286 0.663 20.188 1.00 84.75 86 GLY A C 1
ATOM 659 O O . GLY A 1 86 ? -15.085 1.846 19.936 1.00 84.75 86 GLY A O 1
ATOM 660 N N . GLN A 1 87 ? -14.738 -0.302 19.449 1.00 82.50 87 GLN A N 1
ATOM 661 C CA . GLN A 1 87 ? -13.842 -0.011 18.324 1.00 82.50 87 GLN A CA 1
ATOM 662 C C . GLN A 1 87 ? -14.631 0.315 17.043 1.00 82.50 87 GLN A C 1
ATOM 664 O O . GLN A 1 87 ? -15.207 -0.581 16.425 1.00 82.50 87 GLN A O 1
ATOM 669 N N . GLY A 1 88 ? -14.621 1.586 16.633 1.00 80.94 88 GLY A N 1
ATOM 670 C CA . GLY A 1 88 ? -15.139 2.081 15.353 1.00 80.94 88 GLY A CA 1
ATOM 671 C C . GLY A 1 88 ? -14.115 2.012 14.213 1.00 80.94 88 GLY A C 1
ATOM 672 O O . GLY A 1 88 ? -13.025 1.444 14.358 1.00 80.94 88 GLY A O 1
ATOM 673 N N . TYR A 1 89 ? -14.461 2.585 13.055 1.00 77.38 89 TYR A N 1
ATOM 674 C CA . TYR A 1 89 ? -13.596 2.574 11.866 1.00 77.38 89 TYR A CA 1
ATOM 675 C C . TYR A 1 89 ? -12.377 3.498 12.011 1.00 77.38 89 TYR A C 1
ATOM 677 O O . TYR A 1 89 ? -11.268 3.127 11.629 1.00 77.38 89 TYR A O 1
ATOM 685 N N . GLY A 1 90 ? -12.579 4.696 12.561 1.00 71.06 90 GLY A N 1
ATOM 686 C CA . GLY A 1 90 ? -11.556 5.727 12.738 1.00 71.06 90 GLY A CA 1
ATOM 687 C C . GLY A 1 90 ? -10.884 5.727 14.114 1.00 71.06 90 GLY A C 1
ATOM 688 O O . GLY A 1 90 ? -9.909 6.457 14.312 1.00 71.06 90 GLY A O 1
ATOM 689 N N . GLY A 1 91 ? -11.365 4.909 15.057 1.00 75.69 91 GLY A N 1
ATOM 690 C CA . GLY A 1 91 ? -10.789 4.771 16.396 1.00 75.69 91 GLY A CA 1
ATOM 691 C C . GLY A 1 91 ? -11.787 4.257 17.434 1.00 75.69 91 GLY A C 1
ATOM 692 O O . GLY A 1 91 ? -12.838 3.720 17.085 1.00 75.69 91 GLY A O 1
ATOM 693 N N . LEU A 1 92 ? -11.447 4.422 18.712 1.00 80.62 92 LEU A N 1
ATOM 694 C CA . LEU A 1 92 ? -12.349 4.115 19.822 1.00 80.62 92 LEU A CA 1
ATOM 695 C C . LEU A 1 92 ? -13.527 5.101 19.857 1.00 80.62 92 LEU A C 1
ATOM 697 O O . LEU A 1 92 ? -13.370 6.300 19.619 1.00 80.62 92 LEU A O 1
ATOM 701 N N . LEU A 1 93 ? -14.701 4.564 20.162 1.00 86.94 93 LEU A N 1
ATOM 702 C CA . LEU A 1 93 ? -15.957 5.266 20.381 1.00 86.94 93 LEU A CA 1
ATOM 703 C C . LEU A 1 93 ? -16.292 5.174 21.867 1.00 86.94 93 LEU A C 1
ATOM 705 O O . LEU A 1 93 ? -16.236 4.079 22.428 1.00 86.94 93 LEU A O 1
ATOM 709 N N . THR A 1 94 ? -16.675 6.287 22.485 1.00 89.31 94 THR A N 1
ATOM 710 C CA . THR A 1 94 ? -17.204 6.290 23.857 1.00 89.31 94 THR A CA 1
ATOM 711 C C . THR A 1 94 ? -18.719 6.193 23.778 1.00 89.31 94 THR A C 1
ATOM 713 O O . THR A 1 94 ? -19.350 7.090 23.231 1.00 89.31 94 THR A O 1
ATOM 716 N N . VAL A 1 95 ? -19.297 5.110 24.293 1.00 91.62 95 VAL A N 1
ATOM 717 C CA . VAL A 1 95 ? -20.741 4.851 24.284 1.00 91.62 95 VAL A CA 1
ATOM 718 C C . VAL A 1 95 ? -21.295 5.110 25.678 1.00 91.62 95 VAL A C 1
ATOM 720 O O . VAL A 1 95 ? -20.915 4.436 26.637 1.00 91.62 95 VAL A O 1
ATOM 723 N N . VAL A 1 96 ? -22.196 6.084 25.770 1.00 92.75 96 VAL A N 1
ATOM 724 C CA . VAL A 1 96 ? -22.904 6.471 26.991 1.00 92.75 96 VAL A CA 1
ATOM 725 C C . VAL A 1 96 ? -24.355 6.028 26.865 1.00 92.75 96 VAL A C 1
ATOM 727 O O . VAL A 1 96 ? -25.018 6.354 25.880 1.00 92.75 96 VAL A O 1
ATOM 730 N N . LEU A 1 97 ? -24.840 5.272 27.845 1.00 93.62 97 LEU A N 1
ATOM 731 C CA . LEU A 1 97 ? -26.216 4.779 27.891 1.00 93.62 97 LEU A CA 1
ATOM 732 C C . LEU A 1 97 ? -26.868 5.187 29.196 1.00 93.62 97 LEU A C 1
ATOM 734 O O . LEU A 1 97 ? -26.283 4.982 30.260 1.00 93.62 97 LEU A O 1
ATOM 738 N N . ASN A 1 98 ? -28.085 5.700 29.091 1.00 93.06 98 ASN A N 1
ATOM 739 C CA . ASN A 1 98 ? -28.964 5.929 30.222 1.00 93.06 98 ASN A CA 1
ATOM 740 C C . ASN A 1 98 ? -29.945 4.761 30.350 1.00 93.06 98 ASN A C 1
ATOM 742 O O . ASN A 1 98 ? -30.575 4.367 29.365 1.00 93.06 98 ASN A O 1
ATOM 746 N N . TRP A 1 99 ? -30.078 4.233 31.559 1.00 93.56 99 TRP A N 1
ATOM 747 C CA . TRP A 1 99 ? -30.891 3.078 31.890 1.00 93.56 99 TRP A CA 1
ATOM 748 C C . TRP A 1 99 ? -31.911 3.429 32.969 1.00 93.56 99 TRP A C 1
ATOM 750 O O . TRP A 1 99 ? -31.584 4.060 33.974 1.00 93.56 99 TRP A O 1
ATOM 760 N N . SER A 1 100 ? -33.135 2.933 32.810 1.00 93.12 100 SER A N 1
ATOM 761 C CA . SER A 1 100 ? -34.135 2.949 33.877 1.00 93.12 100 SER A CA 1
ATOM 762 C C . SER A 1 100 ? -33.751 1.999 35.022 1.00 93.12 100 SER A C 1
ATOM 764 O O . SER A 1 100 ? -32.892 1.127 34.868 1.00 93.12 100 SER A O 1
ATOM 766 N N . LEU A 1 101 ? -34.442 2.104 36.162 1.00 91.19 101 LEU A N 1
ATOM 767 C CA . LEU A 1 101 ? -34.299 1.169 37.292 1.00 91.19 101 LEU A CA 1
ATOM 768 C C . LEU A 1 101 ? -34.563 -0.299 36.916 1.00 91.19 101 LEU A C 1
ATOM 770 O O . LEU A 1 101 ? -34.008 -1.205 37.533 1.00 91.19 101 LEU A O 1
ATOM 774 N N . ASP A 1 102 ? -35.380 -0.531 35.886 1.00 90.56 102 ASP A N 1
ATOM 775 C CA . ASP A 1 102 ? -35.686 -1.863 35.356 1.00 90.56 102 ASP A CA 1
ATOM 776 C C . ASP A 1 102 ? -34.699 -2.311 34.258 1.00 90.56 102 ASP A C 1
ATOM 778 O O . ASP A 1 102 ? -34.873 -3.376 33.659 1.00 90.56 102 ASP A O 1
ATOM 782 N N . GLY A 1 103 ? -33.672 -1.500 33.977 1.00 91.75 103 GLY A N 1
ATOM 783 C CA . GLY A 1 103 ? -32.641 -1.752 32.974 1.00 91.75 103 GLY A CA 1
ATOM 784 C C . GLY A 1 103 ? -33.116 -1.572 31.531 1.00 91.75 103 GLY A C 1
ATOM 785 O O . GLY A 1 103 ? -32.685 -2.313 30.651 1.00 91.75 103 GLY A O 1
ATOM 786 N N . GLU A 1 104 ? -34.005 -0.613 31.274 1.00 94.69 104 GLU A N 1
ATOM 787 C CA . GLU A 1 104 ? -34.430 -0.204 29.926 1.00 94.69 104 GLU A CA 1
ATOM 788 C C . GLU A 1 104 ? -33.593 0.975 29.420 1.00 94.69 104 GLU A C 1
ATOM 790 O O . GLU A 1 104 ? -33.398 1.937 30.159 1.00 94.69 104 GLU A O 1
ATOM 795 N N . ILE A 1 105 ? -33.120 0.927 28.173 1.00 94.69 105 ILE A N 1
ATOM 796 C CA . ILE A 1 105 ? -32.326 2.001 27.562 1.00 94.69 105 ILE A CA 1
ATOM 797 C C . ILE A 1 105 ? -33.233 3.202 27.266 1.00 94.69 105 ILE A C 1
ATOM 799 O O . ILE A 1 105 ? -34.091 3.145 26.386 1.00 94.69 105 ILE A O 1
ATOM 803 N N . GLN A 1 106 ? -33.007 4.308 27.969 1.00 92.19 106 GLN A N 1
ATOM 804 C CA . GLN A 1 106 ? -33.749 5.559 27.802 1.00 92.19 106 GLN A CA 1
ATOM 805 C C . GLN A 1 106 ? -33.094 6.498 26.787 1.00 92.19 106 GLN A C 1
ATOM 807 O O . GLN A 1 106 ? -33.788 7.198 26.052 1.00 92.19 106 GLN A O 1
ATOM 812 N N . SER A 1 107 ? -31.761 6.518 26.735 1.00 91.44 107 SER A N 1
ATOM 813 C CA . SER A 1 107 ? -30.999 7.322 25.779 1.00 91.44 107 SER A CA 1
ATOM 814 C C . SER A 1 107 ? -29.645 6.680 25.471 1.00 91.44 107 SER A C 1
ATOM 816 O O . SER A 1 107 ? -29.099 5.907 26.264 1.00 91.44 107 SER A O 1
ATOM 818 N N . ILE A 1 108 ? -29.105 7.007 24.297 1.00 92.44 108 ILE A N 1
ATOM 819 C CA . ILE A 1 108 ? -27.760 6.634 23.861 1.00 92.44 108 ILE A CA 1
ATOM 820 C C . ILE A 1 108 ? -27.055 7.876 23.314 1.00 92.44 108 ILE A C 1
ATOM 822 O O . ILE A 1 108 ? -27.618 8.616 22.509 1.00 92.44 108 ILE A O 1
ATOM 826 N N . SER A 1 109 ? -25.815 8.097 23.741 1.00 90.38 109 SER A N 1
ATOM 827 C CA . SER A 1 109 ? -24.966 9.191 23.271 1.00 90.38 109 SER A CA 1
ATOM 828 C C . SER A 1 109 ? -23.553 8.692 22.989 1.00 90.38 109 SER A C 1
ATOM 830 O O . SER A 1 109 ? -23.038 7.802 23.667 1.00 90.38 109 SER A O 1
ATOM 832 N N . ILE A 1 110 ? -22.927 9.249 21.951 1.00 91.06 110 ILE A N 1
ATOM 833 C CA . ILE A 1 110 ? -21.559 8.920 21.544 1.00 91.06 110 ILE A CA 1
ATOM 834 C C . ILE A 1 110 ? -20.753 10.224 21.512 1.00 91.06 110 ILE A C 1
ATOM 836 O O . ILE A 1 110 ? -20.491 10.769 20.433 1.00 91.06 110 ILE A O 1
ATOM 840 N N . PRO A 1 111 ? -20.393 10.767 22.690 1.00 86.62 111 PRO A N 1
ATOM 841 C CA . PRO A 1 111 ? -19.764 12.083 22.801 1.00 86.62 111 PRO A CA 1
ATOM 842 C C . PRO A 1 111 ? -18.370 12.125 22.169 1.00 86.62 111 PRO A C 1
ATOM 844 O O . PRO A 1 111 ? -17.929 13.167 21.689 1.00 86.62 111 PRO A O 1
ATOM 847 N N . GLN A 1 112 ? -17.682 10.982 22.121 1.00 83.56 112 GLN A N 1
ATOM 848 C CA . GLN A 1 112 ? -16.381 10.853 21.484 1.00 83.56 112 GLN A CA 1
ATOM 849 C C . GLN A 1 112 ? -16.452 9.811 20.372 1.00 83.56 112 GLN A C 1
ATOM 851 O O . GLN A 1 112 ? -16.619 8.618 20.625 1.00 83.56 112 GLN A O 1
ATOM 856 N N . ASN A 1 113 ? -16.292 10.272 19.134 1.00 85.38 113 ASN A N 1
ATOM 857 C CA . ASN A 1 113 ? -16.106 9.426 17.966 1.00 85.38 113 ASN A CA 1
ATOM 858 C C . ASN A 1 113 ? -14.947 9.969 17.128 1.00 85.38 113 ASN A C 1
ATOM 860 O O . ASN A 1 113 ? -14.730 11.176 17.047 1.00 85.38 113 ASN A O 1
ATOM 864 N N . SER A 1 114 ? -14.185 9.059 16.529 1.00 80.38 114 SER A N 1
ATOM 865 C CA . SER A 1 114 ? -13.112 9.399 15.590 1.00 80.38 114 SER A CA 1
ATOM 866 C C . SER A 1 114 ? -13.427 8.923 14.180 1.00 80.38 114 SER A C 1
ATOM 868 O O . SER A 1 114 ? -12.532 8.921 13.347 1.00 80.38 114 SER A O 1
ATOM 870 N N . ASP A 1 115 ? -14.655 8.487 13.909 1.00 82.38 115 ASP A N 1
ATOM 871 C CA . ASP A 1 115 ? -15.057 7.978 12.601 1.00 82.38 115 ASP A CA 1
ATOM 872 C C . ASP A 1 115 ? -15.230 9.124 11.596 1.00 82.38 115 ASP A C 1
ATOM 874 O O . ASP A 1 115 ? -15.529 10.263 11.952 1.00 82.38 115 ASP A O 1
ATOM 878 N N . ASP A 1 116 ? -15.018 8.830 10.313 1.00 78.94 116 ASP A N 1
ATOM 879 C CA . ASP A 1 116 ? -15.168 9.834 9.263 1.00 78.94 116 ASP A CA 1
ATOM 880 C C . ASP A 1 116 ? -16.624 10.320 9.175 1.00 78.94 116 ASP A C 1
ATOM 882 O O . ASP A 1 116 ? -17.576 9.530 9.164 1.00 78.94 116 ASP A O 1
ATOM 886 N N . LYS A 1 117 ? -16.789 11.644 9.086 1.00 82.38 117 LYS A N 1
ATOM 887 C CA . LYS A 1 117 ? -18.088 12.313 9.185 1.00 82.38 117 LYS A CA 1
ATOM 888 C C . LYS A 1 117 ? -19.108 11.790 8.170 1.00 82.38 117 LYS A C 1
ATOM 890 O O . LYS A 1 117 ? -20.266 11.600 8.527 1.00 82.38 117 LYS A O 1
ATOM 895 N N . ALA A 1 118 ? -18.702 11.520 6.926 1.00 81.50 118 ALA A N 1
ATOM 896 C CA . ALA A 1 118 ? -19.631 11.073 5.886 1.00 81.50 118 ALA A CA 1
ATOM 897 C C . ALA A 1 118 ? -20.219 9.682 6.182 1.00 81.50 118 ALA A C 1
ATOM 899 O O . ALA A 1 118 ? -21.302 9.341 5.699 1.00 81.50 118 ALA A O 1
ATOM 900 N N . TRP A 1 119 ? -19.507 8.873 6.966 1.00 81.31 119 TRP A N 1
ATOM 901 C CA . TRP A 1 119 ? -19.962 7.567 7.432 1.00 81.31 119 TRP A CA 1
ATOM 902 C C . TRP A 1 119 ? -20.730 7.659 8.742 1.00 81.31 119 TRP A C 1
ATOM 904 O O . TRP A 1 119 ? -21.743 6.974 8.889 1.00 81.31 119 TRP A O 1
ATOM 914 N N . TRP A 1 120 ? -20.285 8.525 9.654 1.00 87.62 120 TRP A N 1
ATOM 915 C CA . TRP A 1 120 ? -20.950 8.767 10.931 1.00 87.62 120 TRP A CA 1
ATOM 916 C C . TRP A 1 120 ? -22.350 9.364 10.752 1.00 87.62 120 TRP A C 1
ATOM 918 O O . TRP A 1 120 ? -23.313 8.872 11.340 1.00 87.62 120 TRP A O 1
ATOM 928 N N . ASP A 1 121 ? -22.499 10.339 9.849 1.00 87.44 121 ASP A N 1
ATOM 929 C CA . ASP A 1 121 ? -23.789 10.958 9.518 1.00 87.44 121 ASP A CA 1
ATOM 930 C C . ASP A 1 121 ? -24.832 9.916 9.056 1.00 87.44 121 ASP A C 1
ATOM 932 O O . ASP A 1 121 ? -26.032 10.144 9.192 1.00 87.44 121 ASP A O 1
ATOM 936 N N . GLN A 1 122 ? -24.414 8.752 8.541 1.00 87.12 122 GLN A N 1
ATOM 937 C CA . GLN A 1 122 ? -25.334 7.680 8.133 1.00 87.12 122 GLN A CA 1
ATOM 938 C C . GLN A 1 122 ? -25.922 6.904 9.306 1.00 87.12 122 GLN A C 1
ATOM 940 O O . GLN A 1 122 ? -27.019 6.375 9.177 1.00 87.12 122 GLN A O 1
ATOM 945 N N . LEU A 1 123 ? -25.206 6.804 10.428 1.00 91.25 123 LEU A N 1
ATOM 946 C CA . LEU A 1 123 ? -25.767 6.208 11.642 1.00 91.25 123 LEU A CA 1
ATOM 947 C C . LEU A 1 123 ? -26.847 7.129 12.213 1.00 91.25 123 LEU A C 1
ATOM 949 O O . LEU A 1 123 ? -27.903 6.648 12.610 1.00 91.25 123 LEU A O 1
ATOM 953 N N . ILE A 1 124 ? -26.595 8.442 12.186 1.00 88.00 124 ILE A N 1
ATOM 954 C CA . ILE A 1 124 ? -27.543 9.463 12.649 1.00 88.00 124 ILE A CA 1
ATOM 955 C C . ILE A 1 124 ? -28.781 9.496 11.745 1.00 88.00 124 ILE A C 1
ATOM 957 O O . ILE A 1 124 ? -29.894 9.372 12.225 1.00 88.00 124 ILE A O 1
ATOM 961 N N . THR A 1 125 ? -28.593 9.637 10.431 1.00 86.88 125 THR A N 1
ATOM 962 C CA . THR A 1 125 ? -29.709 9.749 9.465 1.00 86.88 125 THR A CA 1
ATOM 963 C C . THR A 1 125 ? -30.415 8.429 9.168 1.00 86.88 125 THR A C 1
ATOM 965 O O . THR A 1 125 ? -31.484 8.433 8.566 1.00 86.88 125 THR A O 1
ATOM 968 N N . GLY A 1 126 ? -29.800 7.305 9.529 1.00 84.88 126 GLY A N 1
ATOM 969 C CA . GLY A 1 126 ? -30.360 5.968 9.364 1.00 84.88 126 GLY A CA 1
ATOM 970 C C . GLY A 1 126 ? -31.090 5.450 10.601 1.00 84.88 126 GLY A C 1
ATOM 971 O O . GLY A 1 126 ? -31.305 4.241 10.674 1.00 84.88 126 GLY A O 1
ATOM 972 N N . ASP A 1 127 ? -31.387 6.320 11.574 1.00 89.12 127 ASP A N 1
ATOM 973 C CA . ASP A 1 127 ? -32.072 6.005 12.834 1.00 89.12 127 ASP A CA 1
ATOM 974 C C . ASP A 1 127 ? -31.452 4.787 13.552 1.00 89.12 127 ASP A C 1
ATOM 976 O O . ASP A 1 127 ? -32.128 3.941 14.138 1.00 89.12 127 ASP A O 1
ATOM 980 N N . PHE A 1 128 ? -30.121 4.641 13.464 1.00 94.12 128 PHE A N 1
ATOM 981 C CA . PHE A 1 128 ? -29.420 3.478 14.013 1.00 94.12 128 PHE A CA 1
ATOM 982 C C . PHE A 1 128 ? -29.523 3.426 15.541 1.00 94.12 128 PHE A C 1
ATOM 984 O O . PHE A 1 128 ? -29.695 2.355 16.121 1.00 94.12 128 PHE A O 1
ATOM 991 N N . PHE A 1 129 ? -29.417 4.589 16.179 1.00 93.69 129 PHE A N 1
ATOM 992 C CA . PHE A 1 129 ? -29.428 4.740 17.630 1.00 93.69 129 PHE A CA 1
ATOM 993 C C . PHE A 1 129 ? -30.819 4.511 18.233 1.00 93.69 129 PHE A C 1
ATOM 995 O O . PHE A 1 129 ? -30.932 3.874 19.279 1.00 93.69 129 PHE A O 1
ATOM 1002 N N . ASP A 1 130 ? -31.871 4.921 17.524 1.00 93.31 130 ASP A N 1
ATOM 1003 C CA . ASP A 1 130 ? -33.263 4.801 17.973 1.00 93.31 130 ASP A CA 1
ATOM 1004 C C . ASP A 1 130 ? -33.703 3.342 18.147 1.00 93.31 130 ASP A C 1
ATOM 1006 O O . ASP A 1 130 ? -34.568 3.043 18.964 1.00 93.31 130 ASP A O 1
ATOM 1010 N N . GLN A 1 131 ? -33.058 2.402 17.445 1.00 95.12 131 GLN A N 1
ATOM 1011 C CA . GLN A 1 131 ? -33.335 0.966 17.566 1.00 95.12 131 GLN A CA 1
ATOM 1012 C C . GLN A 1 131 ? -33.013 0.386 18.955 1.00 95.12 131 GLN A C 1
ATOM 1014 O O . GLN A 1 131 ? -33.522 -0.688 19.297 1.00 95.12 131 GLN A O 1
ATOM 1019 N N . TYR A 1 132 ? -32.161 1.068 19.730 1.00 94.62 132 TYR A N 1
ATOM 1020 C CA . TYR A 1 132 ? -31.802 0.677 21.094 1.00 94.62 132 TYR A CA 1
ATOM 1021 C C . TYR A 1 132 ? -32.746 1.260 22.147 1.00 94.62 132 TYR A C 1
ATOM 1023 O O . TYR A 1 132 ? -32.866 0.680 23.223 1.00 94.62 132 TYR A O 1
ATOM 1031 N N . ILE A 1 133 ? -33.416 2.376 21.856 1.00 94.44 133 ILE A N 1
ATOM 1032 C CA . ILE A 1 133 ? -34.288 3.052 22.819 1.00 94.44 133 ILE A CA 1
ATOM 1033 C C . ILE A 1 133 ? -35.501 2.168 23.130 1.00 94.44 133 ILE A C 1
ATOM 1035 O O . ILE A 1 133 ? -36.130 1.606 22.234 1.00 94.44 133 ILE A O 1
ATOM 1039 N N . GLY A 1 134 ? -35.810 2.017 24.417 1.00 93.19 134 GLY A N 1
ATOM 1040 C CA . GLY A 1 134 ? -36.891 1.167 24.916 1.00 93.19 134 GLY A CA 1
ATOM 1041 C C . GLY A 1 134 ? -36.552 -0.325 25.009 1.00 93.19 134 GLY A C 1
ATOM 1042 O O . GLY A 1 134 ? -37.395 -1.124 25.416 1.00 93.19 134 GLY A O 1
ATOM 1043 N N . ARG A 1 135 ? -35.332 -0.733 24.636 1.00 94.25 135 ARG A N 1
ATOM 1044 C CA . ARG A 1 135 ? -34.865 -2.116 24.805 1.00 94.25 135 ARG A CA 1
ATOM 1045 C C . ARG A 1 135 ? -34.378 -2.355 26.226 1.00 94.25 135 ARG A C 1
ATOM 1047 O O . ARG A 1 135 ? -33.745 -1.486 26.823 1.00 94.25 135 ARG A O 1
ATOM 1054 N N . LYS A 1 136 ? -34.611 -3.554 26.750 1.00 93.19 136 LYS A N 1
ATOM 1055 C CA . LYS A 1 136 ? -34.132 -3.968 28.071 1.00 93.19 136 LYS A CA 1
ATOM 1056 C C . LYS A 1 136 ? -32.758 -4.618 28.017 1.00 93.19 136 LYS A C 1
ATOM 1058 O O . LYS A 1 136 ? -32.320 -5.141 26.994 1.00 93.19 136 LYS A O 1
ATOM 1063 N N . PHE A 1 137 ? -32.073 -4.619 29.155 1.00 90.75 137 PHE A N 1
ATOM 1064 C CA . PHE A 1 137 ? -30.763 -5.246 29.309 1.00 90.75 137 PHE A CA 1
ATOM 1065 C C . PHE A 1 137 ? -30.780 -6.768 29.061 1.00 90.75 137 PHE A C 1
ATOM 1067 O O . PHE A 1 137 ? -29.727 -7.353 28.824 1.00 90.75 137 PHE A O 1
ATOM 1074 N N . ASP A 1 138 ? -31.938 -7.425 29.127 1.00 89.19 138 ASP A N 1
ATOM 1075 C CA . ASP A 1 138 ? -32.116 -8.853 28.847 1.00 89.19 138 ASP A CA 1
ATOM 1076 C C . ASP A 1 138 ? -32.665 -9.142 27.438 1.00 89.19 138 ASP A C 1
ATOM 1078 O O . ASP A 1 138 ? -32.774 -10.311 27.054 1.00 89.19 138 ASP A O 1
ATOM 1082 N N . ASP A 1 139 ? -32.916 -8.107 26.629 1.00 89.81 139 ASP A N 1
ATOM 1083 C CA . ASP A 1 139 ? -33.305 -8.266 25.231 1.00 89.81 139 ASP A CA 1
ATOM 1084 C C . ASP A 1 139 ? -32.150 -8.791 24.362 1.00 89.81 139 ASP A C 1
ATOM 1086 O O . ASP A 1 139 ? -30.950 -8.575 24.603 1.00 89.81 139 ASP A O 1
ATOM 1090 N N . ALA A 1 140 ? -32.532 -9.460 23.274 1.00 85.19 140 ALA A N 1
ATOM 1091 C CA . ALA A 1 140 ? -31.619 -9.761 22.186 1.00 85.19 140 ALA A CA 1
ATOM 1092 C C . ALA A 1 140 ? -31.282 -8.454 21.441 1.00 85.19 140 ALA A C 1
ATOM 1094 O O . ALA A 1 140 ? -32.164 -7.761 20.936 1.00 85.19 140 ALA A O 1
ATOM 1095 N N . LEU A 1 141 ? -29.997 -8.093 21.425 1.00 88.44 141 LEU A N 1
ATOM 1096 C CA . LEU A 1 141 ? -29.469 -6.867 20.810 1.00 88.44 141 LEU A CA 1
ATOM 1097 C C . LEU A 1 141 ? -28.458 -7.195 19.702 1.00 88.44 141 LEU A C 1
ATOM 1099 O O . LEU A 1 141 ? -27.479 -6.480 19.503 1.00 88.44 141 LEU A O 1
ATOM 1103 N N . VAL A 1 142 ? -28.630 -8.327 19.018 1.00 85.38 142 VAL A N 1
ATOM 1104 C CA . VAL A 1 142 ? -27.628 -8.837 18.082 1.00 85.38 142 VAL A CA 1
ATOM 1105 C C . VAL A 1 142 ? -27.639 -8.012 16.797 1.00 85.38 142 VAL A C 1
ATOM 1107 O O . VAL A 1 142 ? -28.636 -7.955 16.072 1.00 85.38 142 VAL A O 1
ATOM 1110 N N . LEU A 1 143 ? -26.493 -7.411 16.468 1.00 87.31 143 LEU A N 1
ATOM 1111 C CA . LEU A 1 143 ? -26.326 -6.654 15.231 1.00 87.31 143 LEU A CA 1
ATOM 1112 C C . LEU A 1 143 ? -26.504 -7.558 13.996 1.00 87.31 143 LEU A C 1
ATOM 1114 O O . LEU A 1 143 ? -25.834 -8.581 13.836 1.00 87.31 143 LEU A O 1
ATOM 1118 N N . GLY A 1 144 ? -27.400 -7.152 13.099 1.00 83.00 144 GLY A N 1
ATOM 1119 C CA . GLY A 1 144 ? -27.808 -7.886 11.901 1.00 83.00 144 GLY A CA 1
ATOM 1120 C C . GLY A 1 144 ? -28.950 -8.886 12.113 1.00 83.00 144 GLY A C 1
ATOM 1121 O O . GLY A 1 144 ? -29.364 -9.507 11.137 1.00 83.00 144 GLY A O 1
ATOM 1122 N N . ALA A 1 145 ? -29.449 -9.046 13.343 1.00 84.88 145 ALA A N 1
ATOM 1123 C CA . ALA A 1 145 ? -30.635 -9.849 13.646 1.00 84.88 145 ALA A CA 1
ATOM 1124 C C . ALA A 1 145 ? -31.713 -9.006 14.344 1.00 84.88 145 ALA A C 1
ATOM 1126 O O . ALA A 1 145 ? -32.795 -8.837 13.790 1.00 84.88 145 ALA A O 1
ATOM 1127 N N . ASP A 1 146 ? -31.394 -8.435 15.507 1.00 88.69 146 ASP A N 1
ATOM 1128 C CA . ASP A 1 146 ? -32.320 -7.614 16.300 1.00 88.69 146 ASP A CA 1
ATOM 1129 C C . ASP A 1 146 ? -32.136 -6.115 16.046 1.00 88.69 146 ASP A C 1
ATOM 1131 O O . ASP A 1 146 ? -33.090 -5.343 16.139 1.00 88.69 146 ASP A O 1
ATOM 1135 N N . ILE A 1 147 ? -30.902 -5.720 15.713 1.00 92.00 147 ILE A N 1
ATOM 1136 C CA . ILE A 1 147 ? -30.521 -4.351 15.363 1.00 92.00 147 ILE A CA 1
ATOM 1137 C C . ILE A 1 147 ? -30.034 -4.329 13.917 1.00 92.00 147 ILE A C 1
ATOM 1139 O O . ILE A 1 147 ? -29.085 -5.025 13.552 1.00 92.00 147 ILE A O 1
ATOM 1143 N N . ASN A 1 148 ? -30.648 -3.506 13.076 1.00 90.94 148 ASN A N 1
ATOM 1144 C CA . ASN A 1 148 ? -30.260 -3.353 11.682 1.00 90.94 148 ASN A CA 1
ATOM 1145 C C . ASN A 1 148 ? -28.980 -2.522 11.567 1.00 90.94 148 ASN A C 1
ATOM 1147 O O . ASN A 1 148 ? -28.939 -1.353 11.947 1.00 90.94 148 ASN A O 1
ATOM 1151 N N . ALA A 1 149 ? -27.935 -3.119 10.990 1.00 89.81 149 ALA A N 1
ATOM 1152 C CA . ALA A 1 149 ? -26.714 -2.403 10.642 1.00 89.81 149 ALA A CA 1
ATOM 1153 C C . ALA A 1 149 ? -26.924 -1.504 9.414 1.00 89.81 149 ALA A C 1
ATOM 1155 O O . ALA A 1 149 ? -27.598 -1.882 8.453 1.00 89.81 149 ALA A O 1
ATOM 1156 N N . ILE A 1 150 ? -26.254 -0.351 9.394 1.00 88.88 150 ILE A N 1
ATOM 1157 C CA . ILE A 1 150 ? -26.267 0.546 8.238 1.00 88.88 150 ILE A CA 1
ATOM 1158 C C . ILE A 1 150 ? -25.282 0.052 7.176 1.00 88.88 150 ILE A C 1
ATOM 1160 O O . ILE A 1 150 ? -24.091 -0.164 7.428 1.00 88.88 150 ILE A O 1
ATOM 1164 N N . SER A 1 151 ? -25.784 -0.125 5.952 1.00 80.62 151 SER A N 1
ATOM 1165 C CA . SER A 1 151 ? -24.981 -0.596 4.822 1.00 80.62 151 SER A CA 1
ATOM 1166 C C . SER A 1 151 ? -23.854 0.385 4.487 1.00 80.62 151 SER A C 1
ATOM 1168 O O . SER A 1 151 ? -24.089 1.544 4.136 1.00 80.62 151 SER A O 1
ATOM 1170 N N . GLY A 1 152 ? -22.616 -0.109 4.556 1.00 75.25 152 GLY A N 1
ATOM 1171 C CA . GLY A 1 152 ? -21.398 0.669 4.324 1.00 75.25 152 GLY A CA 1
ATOM 1172 C C . GLY A 1 152 ? -20.732 1.205 5.598 1.00 75.25 152 GLY A C 1
ATOM 1173 O O . GLY A 1 152 ? -19.518 1.361 5.589 1.00 75.25 152 GLY A O 1
ATOM 1174 N N . SER A 1 153 ? -21.465 1.351 6.706 1.00 84.88 153 SER A N 1
ATOM 1175 C CA . SER A 1 153 ? -20.925 1.776 8.014 1.00 84.88 153 SER A CA 1
ATOM 1176 C C . SER A 1 153 ? -20.882 0.630 9.037 1.00 84.88 153 SER A C 1
ATOM 1178 O O . SER A 1 153 ? -20.973 0.841 10.242 1.00 84.88 153 SER A O 1
ATOM 1180 N N . THR A 1 154 ? -20.745 -0.616 8.568 1.00 83.06 154 THR A N 1
ATOM 1181 C CA . THR A 1 154 ? -20.846 -1.823 9.411 1.00 83.06 154 THR A CA 1
ATOM 1182 C C . THR A 1 154 ? -19.819 -1.848 10.546 1.00 83.06 154 THR A C 1
ATOM 1184 O O . THR A 1 154 ? -20.143 -2.306 11.634 1.00 83.06 154 THR A O 1
ATOM 1187 N N . ILE A 1 155 ? -18.593 -1.362 10.314 1.00 81.50 155 ILE A N 1
ATOM 1188 C CA . IL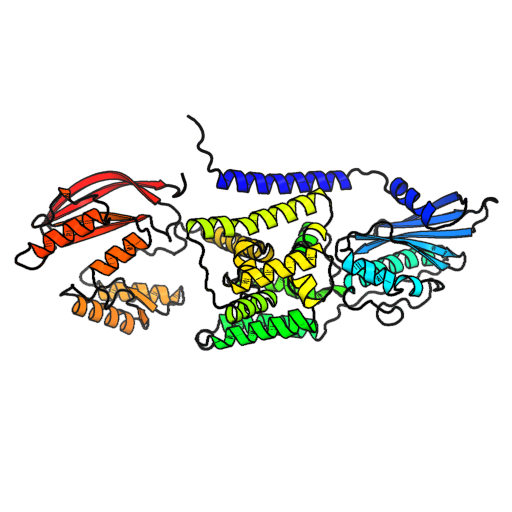E A 1 155 ? -17.531 -1.357 11.336 1.00 81.50 155 ILE A CA 1
ATOM 1189 C C . ILE A 1 155 ? -17.909 -0.407 12.479 1.00 81.50 155 ILE A C 1
ATOM 1191 O O . ILE A 1 155 ? -17.837 -0.798 13.639 1.00 81.50 155 ILE A O 1
ATOM 1195 N N . SER A 1 156 ? -18.404 0.788 12.153 1.00 88.31 156 SER A N 1
ATOM 1196 C CA . SER A 1 156 ? -18.916 1.767 13.118 1.00 88.31 156 SER A CA 1
ATOM 1197 C C . SER A 1 156 ? -20.119 1.225 13.893 1.00 88.31 156 SER A C 1
ATOM 1199 O O . SER A 1 156 ? -20.131 1.280 15.120 1.00 88.31 156 SER A O 1
ATOM 1201 N N . CYS A 1 157 ? -21.096 0.621 13.199 1.00 90.69 157 CYS A N 1
ATOM 1202 C CA . CYS A 1 157 ? -22.244 -0.030 13.842 1.00 90.69 157 CYS A CA 1
ATOM 1203 C C . CYS A 1 157 ? -21.802 -1.134 14.813 1.00 90.69 157 CYS A C 1
ATOM 1205 O O . CYS A 1 157 ? -22.356 -1.250 15.901 1.00 90.69 157 CYS A O 1
ATOM 1207 N N . ASN A 1 158 ? -20.796 -1.927 14.433 1.00 89.00 158 ASN A N 1
ATOM 1208 C CA . ASN A 1 158 ? -20.234 -2.971 15.284 1.00 89.00 158 ASN A CA 1
ATOM 1209 C C . ASN A 1 158 ? -19.524 -2.385 16.509 1.00 89.00 158 ASN A C 1
ATOM 1211 O O . ASN A 1 158 ? -19.672 -2.917 17.602 1.00 89.00 158 ASN A O 1
ATOM 1215 N N . GLY A 1 159 ? -18.789 -1.283 16.345 1.00 88.38 159 GLY A N 1
ATOM 1216 C CA . GLY A 1 159 ? -18.169 -0.556 17.453 1.00 88.38 159 GLY A CA 1
ATOM 1217 C C . GLY A 1 159 ? -19.196 -0.083 18.479 1.00 88.38 159 GLY A C 1
ATOM 1218 O O . GLY A 1 159 ? -19.038 -0.351 19.667 1.00 88.38 159 GLY A O 1
ATOM 1219 N N . VAL A 1 160 ? -20.289 0.538 18.025 1.00 92.19 160 VAL A N 1
ATOM 1220 C CA . VAL A 1 160 ? -21.387 0.957 18.912 1.00 92.19 160 VAL A CA 1
ATOM 1221 C C . VAL A 1 160 ? -22.046 -0.250 19.583 1.00 92.19 160 VAL A C 1
ATOM 1223 O O . VAL A 1 160 ? -22.216 -0.237 20.796 1.00 92.19 160 VAL A O 1
ATOM 1226 N N . ALA A 1 161 ? -22.360 -1.312 18.832 1.00 91.50 161 ALA A N 1
ATOM 1227 C CA . ALA A 1 161 ? -22.979 -2.521 19.384 1.00 91.50 161 ALA A CA 1
ATOM 1228 C C . ALA A 1 161 ? -22.114 -3.177 20.476 1.00 91.50 161 ALA A C 1
ATOM 1230 O O . ALA A 1 161 ? -22.639 -3.594 21.506 1.00 91.50 161 ALA A O 1
ATOM 1231 N N . LEU A 1 162 ? -20.788 -3.213 20.295 1.00 88.12 162 LEU A N 1
ATOM 1232 C CA . LEU A 1 162 ? -19.853 -3.703 21.312 1.00 88.12 162 LEU A CA 1
ATOM 1233 C C . LEU A 1 162 ? -19.887 -2.850 22.586 1.00 88.12 162 LEU A C 1
ATOM 1235 O O . LEU A 1 162 ? -19.972 -3.411 23.678 1.00 88.12 162 LEU A O 1
ATOM 1239 N N . GLY A 1 163 ? -19.887 -1.519 22.455 1.00 89.94 163 GLY A N 1
ATOM 1240 C CA . GLY A 1 163 ? -20.050 -0.620 23.602 1.00 89.94 163 GLY A CA 1
ATOM 1241 C C . GLY A 1 163 ? -21.391 -0.842 24.308 1.00 89.94 163 GLY A C 1
ATOM 1242 O O . GLY A 1 163 ? -21.440 -1.008 25.523 1.00 89.94 163 GLY A O 1
ATOM 1243 N N . VAL A 1 164 ? -22.481 -0.991 23.549 1.00 92.44 164 VAL A N 1
ATOM 1244 C CA . VAL A 1 164 ? -23.800 -1.302 24.120 1.00 92.44 164 VAL A CA 1
ATOM 1245 C C . VAL A 1 164 ? -23.801 -2.633 24.870 1.00 92.44 164 VAL A C 1
ATOM 1247 O O . VAL A 1 164 ? -24.330 -2.716 25.976 1.00 92.44 164 VAL A O 1
ATOM 1250 N N . HIS A 1 165 ? -23.179 -3.675 24.319 1.00 90.44 165 HIS A N 1
ATOM 1251 C CA . HIS A 1 165 ? -23.060 -4.965 24.995 1.00 90.44 165 HIS A CA 1
ATOM 1252 C C . HIS A 1 165 ? -22.226 -4.896 26.277 1.00 90.44 165 HIS A C 1
ATOM 1254 O O . HIS A 1 165 ? -22.581 -5.568 27.248 1.00 90.44 165 HIS A O 1
ATOM 1260 N N . ALA A 1 166 ? -21.166 -4.084 26.298 1.00 89.62 166 ALA A N 1
ATOM 1261 C CA . ALA A 1 166 ? -20.374 -3.838 27.497 1.00 89.62 166 ALA A CA 1
ATOM 1262 C C . ALA A 1 166 ? -21.192 -3.088 28.564 1.00 89.62 166 ALA A C 1
ATOM 1264 O O . ALA A 1 166 ? -21.232 -3.520 29.714 1.00 89.62 166 ALA A O 1
ATOM 1265 N N . GLY A 1 167 ? -21.914 -2.025 28.183 1.00 91.12 167 GLY A N 1
ATOM 1266 C CA . GLY A 1 167 ? -22.770 -1.267 29.104 1.00 91.12 167 GLY A CA 1
ATOM 1267 C C . GLY A 1 167 ? -23.892 -2.130 29.680 1.00 91.12 167 GLY A C 1
ATOM 1268 O O . GLY A 1 167 ? -24.117 -2.156 30.888 1.00 91.12 167 GLY A O 1
ATOM 1269 N N . ARG A 1 168 ? -24.517 -2.947 28.826 1.00 91.69 168 ARG A N 1
ATOM 1270 C CA . ARG A 1 168 ? -25.517 -3.942 29.225 1.00 91.69 168 ARG A CA 1
ATOM 1271 C C . ARG A 1 168 ? -24.982 -4.909 30.277 1.00 91.69 168 ARG A C 1
ATOM 1273 O O . ARG A 1 168 ? -25.689 -5.193 31.234 1.00 91.69 168 ARG A O 1
ATOM 1280 N N . ALA A 1 169 ? -23.761 -5.421 30.112 1.00 89.62 169 ALA A N 1
ATOM 1281 C CA . ALA A 1 169 ? -23.174 -6.358 31.067 1.00 89.62 169 ALA A CA 1
ATOM 1282 C C . ALA A 1 169 ? -23.013 -5.732 32.466 1.00 89.62 169 ALA A C 1
ATOM 1284 O O . ALA A 1 169 ? -23.294 -6.402 33.460 1.00 89.62 169 ALA A O 1
ATOM 1285 N N . LEU A 1 170 ? -22.644 -4.445 32.539 1.00 90.56 170 LEU A N 1
ATOM 1286 C CA . LEU A 1 170 ? -22.524 -3.708 33.803 1.00 90.56 170 LEU A CA 1
ATOM 1287 C C . LEU A 1 170 ? -23.878 -3.546 34.509 1.00 90.56 170 LEU A C 1
ATOM 1289 O O . LEU A 1 170 ? -23.985 -3.840 35.698 1.00 90.56 170 LEU A O 1
ATOM 1293 N N . VAL A 1 171 ? -24.924 -3.131 33.785 1.00 91.69 171 VAL A N 1
ATOM 1294 C CA . VAL A 1 171 ? -26.274 -2.984 34.365 1.00 91.69 171 VAL A CA 1
ATOM 1295 C C . VAL A 1 171 ? -26.869 -4.333 34.748 1.00 91.69 171 VAL A C 1
ATOM 1297 O O . VAL A 1 171 ? -27.462 -4.469 35.813 1.00 91.69 171 VAL A O 1
ATOM 1300 N N . ALA A 1 172 ? -26.672 -5.358 33.921 1.00 90.62 172 ALA A N 1
ATOM 1301 C CA . ALA A 1 172 ? -27.133 -6.712 34.201 1.00 90.62 172 ALA A CA 1
ATOM 1302 C C . ALA A 1 172 ? -26.537 -7.258 35.512 1.00 90.62 172 ALA A C 1
ATOM 1304 O O . ALA A 1 172 ? -27.237 -7.877 36.315 1.00 90.62 172 ALA A O 1
ATOM 1305 N N . GLU A 1 173 ? -25.247 -7.005 35.752 1.00 89.19 173 GLU A N 1
ATOM 1306 C CA . GLU A 1 173 ? -24.587 -7.346 37.013 1.00 89.19 173 GLU A CA 1
ATOM 1307 C C . GLU A 1 173 ? -25.159 -6.540 38.190 1.00 89.19 173 GLU A C 1
ATOM 1309 O O . GLU A 1 173 ? -25.473 -7.127 39.227 1.00 89.19 173 GLU A O 1
ATOM 1314 N N . GLN A 1 174 ? -25.371 -5.230 38.012 1.00 90.25 174 GLN A N 1
ATOM 1315 C CA . GLN A 1 174 ? -25.950 -4.351 39.033 1.00 90.25 174 GLN A CA 1
ATOM 1316 C C . GLN A 1 174 ? -27.372 -4.772 39.441 1.00 90.25 174 GLN A C 1
ATOM 1318 O O . GLN A 1 174 ? -27.722 -4.722 40.618 1.00 90.25 174 GLN A O 1
ATOM 1323 N N . LEU A 1 175 ? -28.174 -5.250 38.488 1.00 89.88 175 LEU A N 1
ATOM 1324 C CA . LEU A 1 175 ? -29.528 -5.769 38.713 1.00 89.88 175 LEU A CA 1
ATOM 1325 C C . LEU A 1 175 ? -29.549 -7.235 39.190 1.00 89.88 175 LEU A C 1
ATOM 1327 O O . LEU A 1 175 ? -30.608 -7.867 39.207 1.00 89.88 175 LEU A O 1
ATOM 1331 N N . ALA A 1 176 ? -28.392 -7.797 39.562 1.00 85.56 176 ALA A N 1
ATOM 1332 C CA . ALA A 1 176 ? -28.217 -9.181 40.008 1.00 85.56 176 ALA A CA 1
ATOM 1333 C C . ALA A 1 176 ? -28.723 -10.243 39.005 1.00 85.56 176 ALA A C 1
ATOM 1335 O O . ALA A 1 176 ? -29.082 -11.362 39.383 1.00 85.56 176 ALA A O 1
ATOM 1336 N N . LYS A 1 177 ? -28.726 -9.910 37.711 1.00 86.56 177 LYS A N 1
ATOM 1337 C CA . LYS A 1 177 ? -29.103 -10.784 36.592 1.00 86.56 177 LYS A CA 1
ATOM 1338 C C . LYS A 1 177 ? -27.994 -10.761 35.535 1.00 86.56 177 LYS A C 1
ATOM 1340 O O . LYS A 1 177 ? -28.218 -10.254 34.437 1.00 86.56 177 LYS A O 1
ATOM 1345 N N . PRO A 1 178 ? -26.791 -11.278 35.848 1.00 77.75 178 PRO A N 1
ATOM 1346 C CA . PRO A 1 178 ? -25.639 -11.152 34.967 1.00 77.75 178 PRO A CA 1
ATOM 1347 C C . PRO A 1 178 ? -25.930 -11.776 33.599 1.00 77.75 178 PRO A C 1
ATOM 1349 O O . PRO A 1 178 ? -26.242 -12.963 33.491 1.00 77.75 178 PRO A O 1
ATOM 1352 N N . TYR A 1 179 ? -25.801 -10.963 32.554 1.00 74.56 179 TYR A N 1
ATOM 1353 C CA . TYR A 1 179 ? -25.924 -11.394 31.170 1.00 74.56 179 TYR A CA 1
ATOM 1354 C C . TYR A 1 179 ? -24.514 -11.497 30.579 1.00 74.56 179 TYR A C 1
ATOM 1356 O O . TYR A 1 179 ? -23.859 -10.466 30.396 1.00 74.56 179 TYR A O 1
ATOM 1364 N N . PRO A 1 180 ? -24.000 -12.708 30.298 1.00 69.19 180 PRO A N 1
ATOM 1365 C CA . PRO A 1 180 ? -22.658 -12.850 29.755 1.00 69.19 180 PRO A CA 1
ATOM 1366 C C . PRO A 1 180 ? -22.594 -12.216 28.364 1.00 69.19 180 PRO A C 1
ATOM 1368 O O . PRO A 1 180 ? -23.493 -12.405 27.542 1.00 69.19 180 PRO A O 1
ATOM 1371 N N . ILE A 1 181 ? -21.521 -11.472 28.092 1.00 66.25 181 ILE A N 1
ATOM 1372 C CA . ILE A 1 181 ? -21.258 -10.927 26.758 1.00 66.25 181 ILE A CA 1
ATOM 1373 C C . ILE A 1 181 ? -21.191 -12.119 25.787 1.00 66.25 181 ILE A C 1
ATOM 1375 O O . ILE A 1 181 ? -20.349 -12.999 25.985 1.00 66.25 181 ILE A O 1
ATOM 1379 N N . PRO A 1 182 ? -22.079 -12.208 24.777 1.00 66.69 182 PRO A N 1
ATOM 1380 C CA . PRO A 1 182 ? -22.083 -13.337 23.858 1.00 66.69 182 PRO A CA 1
ATOM 1381 C C . PRO A 1 182 ? -20.736 -13.440 23.142 1.00 66.69 182 PRO A C 1
ATOM 1383 O O . PRO A 1 182 ? -20.282 -12.469 22.538 1.00 66.69 182 PRO A O 1
ATOM 1386 N N . GLU A 1 183 ? -20.099 -14.613 23.178 1.00 66.31 183 GLU A N 1
ATOM 1387 C CA . GLU A 1 183 ? -18.874 -14.838 22.411 1.00 66.31 183 GLU A CA 1
ATOM 1388 C C . GLU A 1 183 ? -19.182 -14.781 20.909 1.00 66.31 183 GLU A C 1
ATOM 1390 O O . GLU A 1 183 ? -19.810 -15.678 20.333 1.00 66.31 183 GLU A O 1
ATOM 1395 N N . GLU A 1 184 ? -18.718 -13.725 20.246 1.00 69.31 184 GLU A N 1
ATOM 1396 C CA . GLU A 1 184 ? -18.815 -13.623 18.796 1.00 69.31 184 GLU A CA 1
ATOM 1397 C C . GLU A 1 184 ? -17.877 -14.642 18.148 1.00 69.31 184 GLU A C 1
ATOM 1399 O O . GLU A 1 184 ? -16.659 -14.556 18.274 1.00 69.31 184 GLU A O 1
ATOM 1404 N N . LYS A 1 185 ? -18.421 -15.627 17.429 1.00 79.31 185 LYS A N 1
ATOM 1405 C CA . LYS A 1 185 ? -17.609 -16.596 16.678 1.00 79.31 185 LYS A CA 1
ATOM 1406 C C . LYS A 1 185 ? -17.031 -15.957 15.417 1.00 79.31 185 LYS A C 1
ATOM 1408 O O . LYS A 1 185 ? -17.688 -15.137 14.779 1.00 79.31 185 LYS A O 1
ATOM 1413 N N . ILE A 1 186 ? -15.842 -16.404 15.007 1.00 83.62 186 ILE A N 1
ATOM 1414 C CA . ILE A 1 186 ? -15.237 -16.010 13.728 1.00 83.62 186 ILE A CA 1
ATOM 1415 C C . ILE A 1 186 ? -16.175 -16.408 12.580 1.00 83.62 186 ILE A C 1
ATOM 1417 O O . ILE A 1 186 ? -16.441 -17.593 12.365 1.00 83.62 186 ILE A O 1
ATOM 1421 N N . LYS A 1 187 ? -16.658 -15.417 11.826 1.00 82.00 187 LYS A N 1
ATOM 1422 C CA . LYS A 1 187 ? -17.513 -15.631 10.652 1.00 82.00 187 LYS A CA 1
ATOM 1423 C C . LYS A 1 187 ? -16.647 -15.695 9.392 1.00 82.00 187 LYS A C 1
ATOM 1425 O O . LYS A 1 187 ? -16.013 -14.711 9.022 1.00 82.00 187 LYS A O 1
ATOM 1430 N N . PHE A 1 188 ? -16.624 -16.853 8.732 1.00 90.69 188 PHE A N 1
ATOM 1431 C CA . PHE A 1 188 ? -16.053 -17.007 7.393 1.00 90.69 188 PHE A CA 1
ATOM 1432 C C . PHE A 1 188 ? -17.185 -17.055 6.370 1.00 90.69 188 PHE A C 1
ATOM 1434 O O . PHE A 1 188 ? -18.075 -17.900 6.467 1.00 90.69 188 PHE A O 1
ATOM 1441 N N . GLY A 1 189 ? -17.153 -16.155 5.394 1.00 90.88 189 GLY A N 1
ATOM 1442 C CA . GLY A 1 189 ? -18.165 -16.032 4.360 1.00 90.88 189 GLY A CA 1
ATOM 1443 C C . GLY A 1 189 ? -17.580 -15.981 2.953 1.00 90.88 189 GLY A C 1
ATOM 1444 O O . GLY A 1 189 ? -16.402 -16.245 2.694 1.00 90.88 189 GLY A O 1
ATOM 1445 N N . LEU A 1 190 ? -18.453 -15.637 2.006 1.00 93.12 190 LEU A N 1
ATOM 1446 C CA . LEU A 1 190 ? -18.096 -15.521 0.594 1.00 93.12 190 LEU A CA 1
ATOM 1447 C C . LEU A 1 190 ? -17.071 -14.400 0.352 1.00 93.12 190 LEU A C 1
ATOM 1449 O O . LEU A 1 190 ? -16.206 -14.544 -0.509 1.00 93.12 190 LEU A O 1
ATOM 1453 N N . SER A 1 191 ? -17.133 -13.307 1.119 1.00 93.19 191 SER A N 1
ATOM 1454 C CA . SER A 1 191 ? -16.186 -12.188 1.032 1.00 93.19 191 SER A CA 1
ATOM 1455 C C . SER A 1 191 ? -14.746 -12.629 1.285 1.00 93.19 191 SER A C 1
ATOM 1457 O O . SER A 1 191 ? -13.851 -12.296 0.504 1.00 93.19 191 SER A O 1
ATOM 1459 N N . GLU A 1 192 ? -14.514 -13.414 2.337 1.00 95.19 192 GLU A N 1
ATOM 1460 C CA . GLU A 1 192 ? -13.189 -13.917 2.702 1.00 95.19 192 GLU A CA 1
ATOM 1461 C C . GLU A 1 192 ? -12.697 -14.935 1.671 1.00 95.19 192 GLU A C 1
ATOM 1463 O O . GLU A 1 192 ? -11.553 -14.852 1.217 1.00 95.19 192 GLU A O 1
ATOM 1468 N N . ALA A 1 193 ? -13.573 -15.848 1.238 1.00 96.88 193 ALA A N 1
ATOM 1469 C CA . ALA A 1 193 ? -13.257 -16.836 0.210 1.00 96.88 193 ALA A CA 1
ATOM 1470 C C . ALA A 1 193 ? -12.836 -16.180 -1.116 1.00 96.88 193 ALA A C 1
ATOM 1472 O O . ALA A 1 193 ? -11.830 -16.573 -1.710 1.00 96.88 193 ALA A O 1
ATOM 1473 N N . LEU A 1 194 ? -13.562 -15.150 -1.564 1.00 97.12 194 LEU A N 1
ATOM 1474 C CA . LEU A 1 194 ? -13.236 -14.425 -2.791 1.00 97.12 194 LEU A CA 1
ATOM 1475 C C . LEU A 1 194 ? -11.933 -13.632 -2.668 1.00 97.12 194 LEU A C 1
ATOM 1477 O O . LEU A 1 194 ? -11.150 -13.609 -3.617 1.00 97.12 194 LEU A O 1
ATOM 1481 N N . LEU A 1 195 ? -11.654 -13.019 -1.515 1.00 97.19 195 LEU A N 1
ATOM 1482 C CA . LEU A 1 195 ? -10.383 -12.331 -1.290 1.00 97.19 195 LEU A CA 1
ATOM 1483 C C . LEU A 1 195 ? -9.195 -13.303 -1.340 1.00 97.19 195 LEU A C 1
ATOM 1485 O O . LEU A 1 195 ? -8.219 -13.035 -2.046 1.00 97.19 195 LEU A O 1
ATOM 1489 N N . ILE A 1 196 ? -9.283 -14.437 -0.636 1.00 97.50 196 ILE A N 1
ATOM 1490 C CA . ILE A 1 196 ? -8.252 -15.485 -0.668 1.00 97.50 196 ILE A CA 1
ATOM 1491 C C . ILE A 1 196 ? -8.078 -15.988 -2.102 1.00 97.50 196 ILE A C 1
ATOM 1493 O O . ILE A 1 196 ? -6.958 -16.010 -2.611 1.00 97.50 196 ILE A O 1
ATOM 1497 N N . GLY A 1 197 ? -9.180 -16.314 -2.783 1.00 97.25 197 GLY A N 1
ATOM 1498 C CA . GLY A 1 197 ? -9.172 -16.744 -4.179 1.00 97.25 197 GLY A CA 1
ATOM 1499 C C . GLY A 1 197 ? -8.498 -15.725 -5.101 1.00 97.25 197 GLY A C 1
ATOM 1500 O O . GLY A 1 197 ? -7.654 -16.099 -5.917 1.00 97.25 197 GLY A O 1
ATOM 1501 N N . GLY A 1 198 ? -8.788 -14.434 -4.931 1.00 96.88 198 GLY A N 1
ATOM 1502 C CA . GLY A 1 198 ? -8.156 -13.341 -5.670 1.00 96.88 198 GLY A CA 1
ATOM 1503 C C . GLY A 1 198 ? -6.649 -13.249 -5.427 1.00 96.88 198 GLY A C 1
ATOM 1504 O O . GLY A 1 198 ? -5.873 -13.192 -6.383 1.00 96.88 198 GLY A O 1
ATOM 1505 N N . LEU A 1 199 ? -6.212 -13.294 -4.164 1.00 97.19 199 LEU A N 1
ATOM 1506 C CA . LEU A 1 199 ? -4.790 -13.276 -3.800 1.00 97.19 199 LEU A CA 1
ATOM 1507 C C . LEU A 1 199 ? -4.050 -14.509 -4.340 1.00 97.19 199 LEU A C 1
ATOM 1509 O O . LEU A 1 199 ? -2.996 -14.363 -4.962 1.00 97.19 199 LEU A O 1
ATOM 1513 N N . CYS A 1 200 ? -4.613 -15.708 -4.175 1.00 96.38 200 CYS A N 1
ATOM 1514 C CA . CYS A 1 200 ? -4.057 -16.956 -4.699 1.00 96.38 200 CYS A CA 1
ATOM 1515 C C . CYS A 1 200 ? -3.961 -16.940 -6.227 1.00 96.38 200 CYS A C 1
ATOM 1517 O O . CYS A 1 200 ? -2.921 -17.299 -6.775 1.00 96.38 200 CYS A O 1
ATOM 1519 N N . THR A 1 201 ? -5.000 -16.466 -6.917 1.00 95.31 201 THR A N 1
ATOM 1520 C CA . THR A 1 201 ? -5.018 -16.366 -8.385 1.00 95.31 201 THR A CA 1
ATOM 1521 C C . THR A 1 201 ? -3.952 -15.395 -8.882 1.00 95.31 201 THR A C 1
ATOM 1523 O O . THR A 1 201 ? -3.232 -15.689 -9.831 1.00 95.31 201 THR A O 1
ATOM 1526 N N . VAL A 1 202 ? -3.781 -14.258 -8.206 1.00 94.62 202 VAL A N 1
ATOM 1527 C CA . VAL A 1 202 ? -2.723 -13.292 -8.522 1.00 94.62 202 VAL A CA 1
ATOM 1528 C C . VAL A 1 202 ? -1.328 -13.887 -8.318 1.00 94.62 202 VAL A C 1
ATOM 1530 O O . VAL A 1 202 ? -0.440 -13.655 -9.141 1.00 94.62 202 VAL A O 1
ATOM 1533 N N . VAL A 1 203 ? -1.115 -14.667 -7.255 1.00 93.44 203 VAL A N 1
ATOM 1534 C CA . VAL A 1 203 ? 0.150 -15.385 -7.040 1.00 93.44 203 VAL A CA 1
ATOM 1535 C C . VAL A 1 203 ? 0.371 -16.408 -8.150 1.00 93.44 203 VAL A C 1
ATOM 1537 O O . VAL A 1 203 ? 1.416 -16.365 -8.793 1.00 93.44 203 VAL A O 1
ATOM 1540 N N . LEU A 1 204 ? -0.618 -17.258 -8.430 1.00 92.50 204 LEU A N 1
ATOM 1541 C CA . LEU A 1 204 ? -0.581 -18.274 -9.482 1.00 92.50 204 LEU A CA 1
ATOM 1542 C C . LEU A 1 204 ? -0.212 -17.652 -10.839 1.00 92.50 204 LEU A C 1
ATOM 1544 O O . LEU A 1 204 ? 0.771 -18.038 -11.466 1.00 92.50 204 LEU A O 1
ATOM 1548 N N . PHE A 1 205 ? -0.962 -16.639 -11.268 1.00 91.62 205 PHE A N 1
ATOM 1549 C CA . PHE A 1 205 ? -0.802 -16.001 -12.572 1.00 91.62 205 PHE A CA 1
ATOM 1550 C C . PHE A 1 205 ? 0.501 -15.224 -12.718 1.00 91.62 205 PHE A C 1
ATOM 1552 O O . PHE A 1 205 ? 1.074 -15.177 -13.805 1.00 91.62 205 PHE A O 1
ATOM 1559 N N . ARG A 1 206 ? 0.985 -14.614 -11.635 1.00 87.88 206 ARG A N 1
ATOM 1560 C CA . ARG A 1 206 ? 2.247 -13.875 -11.662 1.00 87.88 206 ARG A CA 1
ATOM 1561 C C . ARG A 1 206 ? 3.468 -14.781 -11.529 1.00 87.88 206 ARG A C 1
ATOM 1563 O O . ARG A 1 206 ? 4.545 -14.386 -11.978 1.00 87.88 206 ARG A O 1
ATOM 1570 N N . MET A 1 207 ? 3.339 -15.924 -10.857 1.00 85.75 207 MET A N 1
ATOM 1571 C CA . MET A 1 207 ? 4.472 -16.801 -10.564 1.00 85.75 207 MET A CA 1
ATOM 1572 C C . MET A 1 207 ? 4.660 -17.925 -11.580 1.00 85.75 207 MET A C 1
ATOM 1574 O O . MET A 1 207 ? 5.799 -18.317 -11.805 1.00 85.75 207 MET A O 1
ATOM 1578 N N . LEU A 1 208 ? 3.596 -18.409 -12.224 1.00 84.31 208 LEU A N 1
ATOM 1579 C CA . LEU A 1 208 ? 3.713 -19.422 -13.271 1.00 84.31 208 LEU A CA 1
ATOM 1580 C C . LEU A 1 208 ? 4.121 -18.781 -14.602 1.00 84.31 208 LEU A C 1
ATOM 1582 O O . LEU A 1 208 ? 3.341 -18.049 -15.212 1.00 84.31 208 LEU A O 1
ATOM 1586 N N . SER A 1 209 ? 5.324 -19.098 -15.085 1.00 75.25 209 SER A N 1
ATOM 1587 C CA . SER A 1 209 ? 5.907 -18.560 -16.327 1.00 75.25 209 SER A CA 1
ATOM 1588 C C . SER A 1 209 ? 5.007 -18.764 -17.557 1.00 75.25 209 SER A C 1
ATOM 1590 O O . SER A 1 209 ? 4.829 -17.847 -18.363 1.00 75.25 209 SER A O 1
ATOM 1592 N N . VAL A 1 210 ? 4.344 -19.924 -17.653 1.00 81.38 210 VAL A N 1
ATOM 1593 C CA . VAL A 1 210 ? 3.406 -20.274 -18.739 1.00 81.38 210 VAL A CA 1
ATOM 1594 C C . VAL A 1 210 ? 2.205 -19.326 -18.811 1.00 81.38 210 VAL A C 1
ATOM 1596 O O . VAL A 1 210 ? 1.713 -19.046 -19.905 1.00 81.38 210 VAL A O 1
ATOM 1599 N N . LEU A 1 211 ? 1.733 -18.826 -17.666 1.00 77.69 211 LEU A N 1
ATOM 1600 C CA . LEU A 1 211 ? 0.604 -17.895 -17.590 1.00 77.69 211 LEU A CA 1
ATOM 1601 C C . LEU A 1 211 ? 1.075 -16.441 -17.666 1.00 77.69 211 LEU A C 1
ATOM 1603 O O . LEU A 1 211 ? 0.448 -15.628 -18.343 1.00 77.69 211 LEU A O 1
ATOM 1607 N N . ALA A 1 212 ? 2.218 -16.128 -17.052 1.00 71.69 212 ALA A N 1
ATOM 1608 C CA . ALA A 1 212 ? 2.787 -14.784 -17.008 1.00 71.69 212 ALA A CA 1
ATOM 1609 C C . ALA A 1 212 ? 3.138 -14.216 -18.397 1.00 71.69 212 ALA A C 1
ATOM 1611 O O . ALA A 1 212 ? 3.153 -12.994 -18.570 1.00 71.69 212 ALA A O 1
ATOM 1612 N N . ARG A 1 213 ? 3.364 -15.072 -19.408 1.00 75.31 213 ARG A N 1
ATOM 1613 C CA . ARG A 1 213 ? 3.554 -14.640 -20.809 1.00 75.31 213 ARG A CA 1
ATOM 1614 C C . ARG A 1 213 ? 2.322 -13.944 -21.397 1.00 75.31 213 ARG A C 1
ATOM 1616 O O . ARG A 1 213 ? 2.438 -13.134 -22.315 1.00 75.31 213 ARG A O 1
ATOM 1623 N N . PHE A 1 214 ? 1.132 -14.248 -20.882 1.00 83.62 214 PHE A N 1
ATOM 1624 C CA . PHE A 1 214 ? -0.121 -13.730 -21.403 1.00 83.62 214 PHE A CA 1
ATOM 1625 C C . PHE A 1 214 ? -0.529 -12.443 -20.687 1.00 83.62 214 PHE A C 1
ATOM 1627 O O . PHE A 1 214 ? -1.035 -12.447 -19.567 1.00 83.62 214 PHE A O 1
ATOM 1634 N N . ARG A 1 215 ? -0.384 -11.306 -21.374 1.00 81.31 215 ARG A N 1
ATOM 1635 C CA . ARG A 1 215 ? -0.683 -9.979 -20.803 1.00 81.31 215 ARG A CA 1
ATOM 1636 C C . ARG A 1 215 ? -2.147 -9.809 -20.364 1.00 81.31 215 ARG A C 1
ATOM 1638 O O . ARG A 1 215 ? -2.408 -9.008 -19.469 1.00 81.31 215 ARG A O 1
ATOM 1645 N N . TRP A 1 216 ? -3.088 -10.547 -20.966 1.00 89.38 216 TRP A N 1
ATOM 1646 C CA . TRP A 1 216 ? -4.520 -10.485 -20.633 1.00 89.38 216 TRP A CA 1
ATOM 1647 C C . TRP A 1 216 ? -4.832 -11.019 -19.231 1.00 89.38 216 TRP A C 1
ATOM 1649 O O . TRP A 1 216 ? -5.744 -10.525 -18.576 1.00 89.38 216 TRP A O 1
ATOM 1659 N N . VAL A 1 217 ? -4.021 -11.953 -18.736 1.00 90.62 217 VAL A N 1
ATOM 1660 C CA . VAL A 1 217 ? -4.207 -12.613 -17.440 1.00 90.62 217 VAL A CA 1
ATOM 1661 C C . VAL A 1 217 ? -4.142 -11.608 -16.284 1.00 90.62 217 VAL A C 1
ATOM 1663 O O . VAL A 1 217 ? -4.936 -11.685 -15.348 1.00 90.62 217 VAL A O 1
ATOM 1666 N N . ARG A 1 218 ? -3.271 -10.591 -16.378 1.00 92.06 218 ARG A N 1
ATOM 1667 C CA . ARG A 1 218 ? -3.248 -9.492 -15.397 1.00 92.06 218 ARG A CA 1
ATOM 1668 C C . ARG A 1 218 ? -4.553 -8.702 -15.399 1.00 92.06 218 ARG A C 1
ATOM 1670 O O . ARG A 1 218 ? -5.028 -8.301 -14.343 1.00 92.06 218 ARG A O 1
ATOM 1677 N N . TYR A 1 219 ? -5.124 -8.449 -16.575 1.00 93.12 219 TYR A N 1
ATOM 1678 C CA . TYR A 1 219 ? -6.372 -7.698 -16.661 1.00 93.12 219 TYR A CA 1
ATOM 1679 C C . TYR A 1 219 ? -7.530 -8.476 -16.038 1.00 93.12 219 TYR A C 1
ATOM 1681 O O . TYR A 1 219 ? -8.351 -7.854 -15.381 1.00 93.12 219 TYR A O 1
ATOM 1689 N N . VAL A 1 220 ? -7.556 -9.810 -16.134 1.00 94.75 220 VAL A N 1
ATOM 1690 C CA . VAL A 1 220 ? -8.569 -10.636 -15.451 1.00 94.75 220 VAL A CA 1
ATOM 1691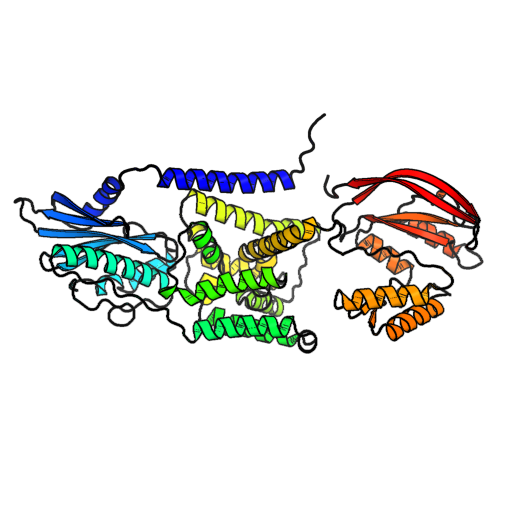 C C . VAL A 1 220 ? -8.554 -10.410 -13.944 1.00 94.75 220 VAL A C 1
ATOM 1693 O O . VAL A 1 220 ? -9.593 -10.107 -13.366 1.00 94.75 220 VAL A O 1
ATOM 1696 N N . THR A 1 221 ? -7.388 -10.495 -13.299 1.00 95.44 221 THR A N 1
ATOM 1697 C CA . THR A 1 221 ? -7.304 -10.279 -11.845 1.00 95.44 221 THR A CA 1
ATOM 1698 C C . THR A 1 221 ? -7.564 -8.829 -11.463 1.00 95.44 221 THR A C 1
ATOM 1700 O O . THR A 1 221 ? -8.121 -8.565 -10.401 1.00 95.44 221 THR A O 1
ATOM 1703 N N . LEU A 1 222 ? -7.201 -7.885 -12.333 1.00 95.50 222 LEU A N 1
ATOM 1704 C CA . LEU A 1 222 ? -7.431 -6.464 -12.101 1.00 95.50 222 LEU A CA 1
ATOM 1705 C C . LEU A 1 222 ? -8.924 -6.111 -12.208 1.00 95.50 222 LEU A C 1
ATOM 1707 O O . LEU A 1 222 ? -9.432 -5.361 -11.378 1.00 95.50 222 LEU A O 1
ATOM 1711 N N . PHE A 1 223 ? -9.640 -6.695 -13.174 1.00 96.38 223 PHE A N 1
ATOM 1712 C CA . PHE A 1 223 ? -11.095 -6.578 -13.300 1.00 96.38 223 PHE A CA 1
ATOM 1713 C C . PHE A 1 223 ? -11.830 -7.324 -12.188 1.00 96.38 223 PHE A C 1
ATOM 1715 O O . PHE A 1 223 ? -12.821 -6.807 -11.683 1.00 96.38 223 PHE A O 1
ATOM 1722 N N . PHE A 1 224 ? -11.326 -8.481 -11.749 1.00 97.50 224 PHE A N 1
ATOM 1723 C CA . PHE A 1 224 ? -11.819 -9.141 -10.540 1.00 97.50 224 PHE A CA 1
ATOM 1724 C C . PHE A 1 224 ? -11.674 -8.222 -9.322 1.00 97.50 224 PHE A C 1
ATOM 1726 O O . PHE A 1 224 ? -12.637 -8.013 -8.592 1.00 97.50 224 PHE A O 1
ATOM 1733 N N . GLY A 1 225 ? -10.499 -7.612 -9.142 1.00 97.50 225 GLY A N 1
ATOM 1734 C CA . GLY A 1 225 ? -10.256 -6.620 -8.100 1.00 97.50 225 GLY A CA 1
ATOM 1735 C C . GLY A 1 225 ? -11.262 -5.473 -8.155 1.00 97.50 225 GLY A C 1
ATOM 1736 O O . GLY A 1 225 ? -11.895 -5.170 -7.149 1.00 97.50 225 GLY A O 1
ATOM 1737 N N . LEU A 1 226 ? -11.465 -4.886 -9.340 1.00 97.69 226 LEU A N 1
ATOM 1738 C CA . LEU A 1 226 ? -12.435 -3.813 -9.571 1.00 97.69 226 LEU A CA 1
ATOM 1739 C C . LEU A 1 226 ? -13.876 -4.224 -9.246 1.00 97.69 226 LEU A C 1
ATOM 1741 O O . LEU A 1 226 ? -14.553 -3.504 -8.521 1.00 97.69 226 LEU A O 1
ATOM 1745 N N . GLY A 1 227 ? -14.341 -5.360 -9.766 1.00 97.19 227 GLY A N 1
ATOM 1746 C CA . GLY A 1 227 ? -15.721 -5.813 -9.597 1.00 97.19 227 GLY A CA 1
ATOM 1747 C C . GLY A 1 227 ? -16.025 -6.296 -8.181 1.00 97.19 227 GLY A C 1
ATOM 1748 O O . GLY A 1 227 ? -17.044 -5.922 -7.612 1.00 97.19 227 GLY A O 1
ATOM 1749 N N . VAL A 1 228 ? -15.131 -7.093 -7.594 1.00 96.31 228 VAL A N 1
ATOM 1750 C CA . VAL A 1 228 ? -15.356 -7.734 -6.292 1.00 96.31 228 VAL A CA 1
ATOM 1751 C C . VAL A 1 228 ? -14.902 -6.838 -5.145 1.00 96.31 228 VAL A C 1
ATOM 1753 O O . VAL A 1 228 ? -15.714 -6.480 -4.301 1.00 96.31 228 VAL A O 1
ATOM 1756 N N . LEU A 1 229 ? -13.623 -6.449 -5.098 1.00 95.31 229 LEU A N 1
ATOM 1757 C CA . LEU A 1 229 ? -13.086 -5.675 -3.966 1.00 95.31 229 LEU A CA 1
ATOM 1758 C C . LEU A 1 229 ? -13.488 -4.196 -4.023 1.00 95.31 229 LEU A C 1
ATOM 1760 O O . LEU A 1 229 ? -13.638 -3.564 -2.980 1.00 95.31 229 LEU A O 1
ATOM 1764 N N . GLY A 1 230 ? -13.625 -3.655 -5.236 1.00 94.94 230 GLY A N 1
ATOM 1765 C CA . GLY A 1 230 ? -14.087 -2.293 -5.489 1.00 94.94 230 GLY A CA 1
ATOM 1766 C C . GLY A 1 230 ? -15.607 -2.184 -5.414 1.00 94.94 230 GLY A C 1
ATOM 1767 O O . GLY A 1 230 ? -16.132 -1.700 -4.428 1.00 94.94 230 GLY A O 1
ATOM 1768 N N . ILE A 1 231 ? -16.319 -2.627 -6.449 1.00 93.81 231 ILE A N 1
ATOM 1769 C CA . ILE A 1 231 ? -17.751 -2.333 -6.626 1.00 93.81 231 ILE A CA 1
ATOM 1770 C C . ILE A 1 231 ? -18.644 -3.124 -5.661 1.00 93.81 231 ILE A C 1
ATOM 1772 O O . ILE A 1 231 ? -19.525 -2.540 -5.044 1.00 93.81 231 ILE A O 1
ATOM 1776 N N . TRP A 1 232 ? -18.448 -4.440 -5.532 1.00 92.75 232 TRP A N 1
ATOM 1777 C CA . TRP A 1 232 ? -19.342 -5.273 -4.720 1.00 92.75 232 TRP A CA 1
ATOM 1778 C C . TRP A 1 232 ? -19.089 -5.122 -3.218 1.00 92.75 232 TRP A C 1
ATOM 1780 O O . TRP A 1 232 ? -20.026 -4.914 -2.455 1.00 92.75 232 TRP A O 1
ATOM 1790 N N . LEU A 1 233 ? -17.827 -5.221 -2.787 1.00 90.25 233 LEU A N 1
ATOM 1791 C CA . LEU A 1 233 ? -17.479 -5.150 -1.367 1.00 90.25 233 LEU A CA 1
ATOM 1792 C C . LEU A 1 233 ? -17.180 -3.735 -0.876 1.00 90.25 233 LEU A C 1
ATOM 1794 O O . LEU A 1 233 ? -17.291 -3.511 0.325 1.00 90.25 233 LEU A O 1
ATOM 1798 N N . ALA A 1 234 ? -16.746 -2.815 -1.747 1.00 91.19 234 ALA A N 1
ATOM 1799 C CA . ALA A 1 234 ? -16.265 -1.479 -1.371 1.00 91.19 234 ALA A CA 1
ATOM 1800 C C . ALA A 1 234 ? -15.223 -1.491 -0.233 1.00 91.19 234 ALA A C 1
ATOM 1802 O O . ALA A 1 234 ? -15.169 -0.582 0.591 1.00 91.19 234 ALA A O 1
ATOM 1803 N N . ARG A 1 235 ? -14.367 -2.525 -0.192 1.00 89.81 235 ARG A N 1
ATOM 1804 C CA . ARG A 1 235 ? -13.345 -2.741 0.855 1.00 89.81 235 ARG A CA 1
ATOM 1805 C C . ARG A 1 235 ? -11.932 -2.919 0.278 1.00 89.81 235 ARG A C 1
ATOM 1807 O O . ARG A 1 235 ? -11.287 -3.947 0.509 1.00 89.81 235 ARG A O 1
ATOM 1814 N N . PRO A 1 236 ? -11.420 -1.956 -0.506 1.00 93.50 236 PRO A N 1
ATOM 1815 C CA . PRO A 1 236 ? -10.025 -1.967 -0.928 1.00 93.50 236 PRO A CA 1
ATOM 1816 C C . PRO A 1 236 ? -9.062 -1.741 0.250 1.00 93.50 236 PRO A C 1
ATOM 1818 O O . PRO A 1 236 ? -9.411 -1.198 1.293 1.00 93.50 236 PRO A O 1
ATOM 1821 N N . LEU A 1 237 ? -7.803 -2.137 0.061 1.00 93.81 237 LEU A N 1
ATOM 1822 C CA . LEU A 1 237 ? -6.714 -1.868 0.997 1.00 93.81 237 LEU A CA 1
ATOM 1823 C C . LEU A 1 237 ? -6.471 -0.359 1.167 1.00 93.81 237 LEU A C 1
ATOM 1825 O O . LEU A 1 237 ? -6.065 0.310 0.214 1.00 93.81 237 LEU A O 1
ATOM 1829 N N . SER A 1 238 ? -6.648 0.116 2.399 1.00 92.00 238 SER A N 1
ATOM 1830 C CA . SER A 1 238 ? -6.477 1.507 2.829 1.00 92.00 238 SER A CA 1
ATOM 1831 C C . SER A 1 238 ? -5.200 1.719 3.656 1.00 92.00 238 SER A C 1
ATOM 1833 O O . SER A 1 238 ? -4.631 0.759 4.186 1.00 92.00 238 SER A O 1
ATOM 1835 N N . LEU A 1 239 ? -4.743 2.974 3.786 1.00 91.81 239 LEU A N 1
ATOM 1836 C CA . LEU A 1 239 ? -3.719 3.336 4.773 1.00 91.81 239 LEU A CA 1
ATOM 1837 C C . LEU A 1 239 ? -4.243 3.178 6.209 1.00 91.81 239 LEU A C 1
ATOM 1839 O O . LEU A 1 239 ? -3.488 2.714 7.063 1.00 91.81 239 LEU A O 1
ATOM 1843 N N . THR A 1 240 ? -5.521 3.489 6.445 1.00 88.50 240 THR A N 1
ATOM 1844 C CA . THR A 1 240 ? -6.219 3.314 7.730 1.00 88.50 240 THR A CA 1
ATOM 1845 C C . THR A 1 240 ? -6.091 1.893 8.235 1.00 88.50 240 THR A C 1
ATOM 1847 O O . THR A 1 240 ? -5.762 1.692 9.401 1.00 88.50 240 THR A O 1
ATOM 1850 N N . ASN A 1 241 ? -6.218 0.919 7.326 1.00 89.75 241 ASN A N 1
ATOM 1851 C CA . ASN A 1 241 ? -6.013 -0.479 7.661 1.00 89.75 241 ASN A CA 1
ATOM 1852 C C . ASN A 1 241 ? -4.637 -0.644 8.316 1.00 89.75 241 ASN A C 1
ATOM 1854 O O . ASN A 1 241 ? -4.577 -1.089 9.441 1.00 89.75 241 ASN A O 1
ATOM 1858 N N . PHE A 1 242 ? -3.529 -0.209 7.711 1.00 90.62 242 PHE A N 1
ATOM 1859 C CA . PHE A 1 242 ? -2.208 -0.340 8.350 1.00 90.62 242 PHE A CA 1
ATOM 1860 C C . PHE A 1 242 ? -2.064 0.446 9.660 1.00 90.62 242 PHE A C 1
ATOM 1862 O O . PHE A 1 242 ? -1.402 -0.019 10.588 1.00 90.62 242 PHE A O 1
ATOM 1869 N N . ALA A 1 243 ? -2.651 1.638 9.722 1.00 88.50 243 ALA A N 1
ATOM 1870 C CA . ALA A 1 243 ? -2.475 2.558 10.832 1.00 88.50 243 ALA A CA 1
ATOM 1871 C C . ALA A 1 243 ? -3.134 2.075 12.133 1.00 88.50 243 ALA A C 1
ATOM 1873 O O . ALA A 1 243 ? -2.526 2.249 13.186 1.00 88.50 243 ALA A O 1
ATOM 1874 N N . VAL A 1 244 ? -4.282 1.384 12.085 1.00 84.81 244 VAL A N 1
ATOM 1875 C CA . VAL A 1 244 ? -4.919 0.837 13.305 1.00 84.81 244 VAL A CA 1
ATOM 1876 C C . VAL A 1 244 ? -4.025 -0.163 14.052 1.00 84.81 244 VAL A C 1
ATOM 1878 O O . VAL A 1 244 ? -4.015 -0.178 15.280 1.00 84.81 244 VAL A O 1
ATOM 1881 N N . TRP A 1 245 ? -3.193 -0.942 13.345 1.00 85.25 245 TRP A N 1
ATOM 1882 C CA . TRP A 1 245 ? -2.199 -1.813 13.993 1.00 85.25 245 TRP A CA 1
ATOM 1883 C C . TRP A 1 245 ? -1.027 -1.034 14.583 1.00 85.25 245 TRP A C 1
ATOM 1885 O O . TRP A 1 245 ? -0.521 -1.411 15.635 1.00 85.25 245 TRP A O 1
ATOM 1895 N N . ILE A 1 246 ? -0.586 0.039 13.918 1.00 84.38 246 ILE A N 1
ATOM 1896 C CA . ILE A 1 246 ? 0.489 0.904 14.429 1.00 84.38 246 ILE A CA 1
ATOM 1897 C C . ILE A 1 246 ? 0.040 1.600 15.720 1.00 84.38 246 ILE A C 1
ATOM 1899 O O . ILE A 1 246 ? 0.843 1.740 16.636 1.00 84.38 246 ILE A O 1
ATOM 1903 N N . MET A 1 247 ? -1.241 1.964 15.807 1.00 80.25 247 MET A N 1
ATOM 1904 C CA . MET A 1 247 ? -1.867 2.553 16.994 1.00 80.25 247 MET A CA 1
ATOM 1905 C C . MET A 1 247 ? -2.207 1.535 18.094 1.00 80.25 247 MET A C 1
ATOM 1907 O O . MET A 1 247 ? -2.779 1.911 19.109 1.00 80.25 247 MET A O 1
ATOM 1911 N N . GLY A 1 248 ? -1.916 0.242 17.907 1.00 77.69 248 GLY A N 1
ATOM 1912 C CA . GLY A 1 248 ? -2.210 -0.785 18.913 1.00 77.69 248 GLY A CA 1
ATOM 1913 C C . GLY A 1 248 ? -3.702 -1.055 19.139 1.00 77.69 248 GLY A C 1
ATOM 1914 O O . GLY A 1 248 ? -4.044 -1.747 20.090 1.00 77.69 248 GLY A O 1
ATOM 1915 N N . SER A 1 249 ? -4.575 -0.567 18.253 1.00 76.44 249 SER A N 1
ATOM 1916 C CA . SER A 1 249 ? -6.036 -0.702 18.355 1.00 76.44 249 SER A CA 1
ATOM 1917 C C . SER A 1 249 ? -6.635 -1.420 17.132 1.00 76.44 249 SER A C 1
ATOM 1919 O O . SER A 1 249 ? -7.499 -0.868 16.446 1.00 76.44 249 SER A O 1
ATOM 1921 N N . PRO A 1 250 ? -6.153 -2.625 16.759 1.00 81.69 250 PRO A N 1
ATOM 1922 C CA . PRO A 1 250 ? -6.734 -3.350 15.639 1.00 81.69 250 PRO A CA 1
ATOM 1923 C C . PRO A 1 250 ? -8.160 -3.829 15.970 1.00 81.69 250 PRO A C 1
ATOM 1925 O O . PRO A 1 250 ? -8.400 -4.291 17.086 1.00 81.69 250 PRO A O 1
ATOM 1928 N N . PRO A 1 251 ? -9.098 -3.796 15.004 1.00 79.44 251 PRO A N 1
ATOM 1929 C CA . PRO A 1 251 ? -10.443 -4.329 15.201 1.00 79.44 251 PRO A CA 1
ATOM 1930 C C . PRO A 1 251 ? -10.432 -5.805 15.607 1.00 79.44 251 PRO A C 1
ATOM 1932 O O . PRO A 1 251 ? -9.576 -6.563 15.155 1.00 79.44 251 PRO A O 1
ATOM 1935 N N . HIS A 1 252 ? -11.416 -6.241 16.395 1.00 79.81 252 HIS A N 1
ATOM 1936 C CA . HIS A 1 252 ? -11.511 -7.640 16.819 1.00 79.81 252 HIS A CA 1
ATOM 1937 C C . HIS A 1 252 ? -11.558 -8.608 15.623 1.00 79.81 252 HIS A C 1
ATOM 1939 O O . HIS A 1 252 ? -12.301 -8.414 14.655 1.00 79.81 252 HIS A O 1
ATOM 1945 N N . LEU A 1 253 ? -10.784 -9.696 15.710 1.00 83.69 253 LEU A N 1
ATOM 1946 C CA . LEU A 1 253 ? -10.662 -10.701 14.647 1.00 83.69 253 LEU A CA 1
ATOM 1947 C C . LEU A 1 253 ? -12.013 -11.321 14.264 1.00 83.69 253 LEU A C 1
ATOM 1949 O O . LEU A 1 253 ? -12.263 -11.579 13.086 1.00 83.69 253 LEU A O 1
ATOM 1953 N N . ASN A 1 254 ? -12.883 -11.540 15.249 1.00 80.62 254 ASN A N 1
ATOM 1954 C CA . ASN A 1 254 ? -14.132 -12.278 15.069 1.00 80.62 254 ASN A CA 1
ATOM 1955 C C . ASN A 1 254 ? -15.121 -11.532 14.160 1.00 80.62 254 ASN A C 1
ATOM 1957 O O . ASN A 1 254 ? -15.883 -12.170 13.433 1.00 80.62 254 ASN A O 1
ATOM 1961 N N . THR A 1 255 ? -15.039 -10.199 14.130 1.00 76.25 255 THR A N 1
ATOM 1962 C CA . THR A 1 255 ? -15.892 -9.319 13.317 1.00 76.25 255 THR A CA 1
ATOM 1963 C C . THR A 1 255 ? -15.208 -8.820 12.051 1.00 76.25 255 THR A C 1
ATOM 1965 O O . THR A 1 255 ? -15.882 -8.481 11.081 1.00 76.25 255 THR A O 1
ATOM 1968 N N . ASN A 1 256 ? -13.872 -8.802 12.022 1.00 84.31 256 ASN A N 1
ATOM 1969 C CA . ASN A 1 256 ? -13.094 -8.169 10.955 1.00 84.31 256 ASN A CA 1
ATOM 1970 C C . ASN A 1 256 ? -12.098 -9.113 10.261 1.00 84.31 256 ASN A C 1
ATOM 1972 O O . ASN A 1 256 ? -11.086 -8.661 9.720 1.00 84.31 256 ASN A O 1
ATOM 1976 N N . LEU A 1 257 ? -12.391 -10.418 10.203 1.00 90.38 257 LEU A N 1
ATOM 1977 C CA . LEU A 1 257 ? -11.534 -11.429 9.565 1.00 90.38 257 LEU A CA 1
ATOM 1978 C C . LEU A 1 257 ? -11.060 -11.031 8.151 1.00 90.38 257 LEU A C 1
ATOM 1980 O O . LEU A 1 257 ? -9.890 -11.225 7.813 1.00 90.38 257 LEU A O 1
ATOM 1984 N N . PHE A 1 258 ? -11.933 -10.423 7.341 1.00 92.06 258 PHE A N 1
ATOM 1985 C CA . PHE A 1 258 ? -11.596 -9.916 6.006 1.00 92.06 258 PHE A CA 1
ATOM 1986 C C . PHE A 1 258 ? -10.365 -8.997 6.003 1.00 92.06 258 PHE A C 1
ATOM 1988 O O . PHE A 1 258 ? -9.464 -9.149 5.177 1.00 92.06 258 PHE A O 1
ATOM 1995 N N . LEU A 1 259 ? -10.314 -8.045 6.938 1.00 90.38 259 LEU A N 1
ATOM 1996 C CA . LEU A 1 259 ? -9.253 -7.046 7.040 1.00 90.38 259 LEU A CA 1
ATOM 1997 C C . LEU A 1 259 ? -7.921 -7.691 7.452 1.00 90.38 259 LEU A C 1
ATOM 1999 O O . LEU A 1 259 ? -6.876 -7.330 6.905 1.00 90.38 259 LEU A O 1
ATOM 2003 N N . TYR A 1 260 ? -7.962 -8.711 8.315 1.00 92.94 260 TYR A N 1
ATOM 2004 C CA . TYR A 1 260 ? -6.789 -9.516 8.662 1.00 92.94 260 TYR A CA 1
ATOM 2005 C C . TYR A 1 260 ? -6.242 -10.262 7.445 1.00 92.94 260 TYR A C 1
ATOM 2007 O O . TYR A 1 260 ? -5.053 -10.152 7.147 1.00 92.94 260 TYR A O 1
ATOM 2015 N N . ILE A 1 261 ? -7.100 -10.969 6.701 1.00 95.94 261 ILE A N 1
ATOM 2016 C CA . ILE A 1 261 ? -6.696 -11.677 5.476 1.00 95.94 261 ILE A CA 1
ATOM 2017 C C . ILE A 1 261 ? -6.096 -10.692 4.468 1.00 95.94 261 ILE A C 1
ATOM 2019 O O . ILE A 1 261 ? -5.050 -10.969 3.881 1.00 95.94 261 ILE A O 1
ATOM 2023 N N . LEU A 1 262 ? -6.730 -9.532 4.283 1.00 95.50 262 LEU A N 1
ATOM 2024 C CA . LEU A 1 262 ? -6.293 -8.531 3.319 1.00 95.50 262 LEU A CA 1
ATOM 2025 C C . LEU A 1 262 ? -4.912 -7.980 3.676 1.00 95.50 262 LEU A C 1
ATOM 2027 O O . LEU A 1 262 ? -4.007 -8.004 2.845 1.00 95.50 262 LEU A O 1
ATOM 2031 N N . VAL A 1 263 ? -4.726 -7.488 4.898 1.00 94.44 263 VAL A N 1
ATOM 2032 C CA . VAL A 1 263 ? -3.487 -6.793 5.264 1.00 94.44 263 VAL A CA 1
ATOM 2033 C C . VAL A 1 263 ? -2.354 -7.774 5.505 1.00 94.44 263 VAL A C 1
ATOM 2035 O O . VAL A 1 263 ? -1.291 -7.634 4.893 1.00 94.44 263 VAL A O 1
ATOM 2038 N N . ILE A 1 264 ? -2.580 -8.795 6.334 1.00 94.75 264 ILE A N 1
ATOM 2039 C CA . ILE A 1 264 ? -1.553 -9.794 6.636 1.00 94.75 264 ILE A CA 1
ATOM 2040 C C . ILE A 1 264 ? -1.213 -10.563 5.362 1.00 94.75 264 ILE A C 1
ATOM 2042 O O . ILE A 1 264 ? -0.037 -10.708 5.040 1.00 94.75 264 ILE A O 1
ATOM 2046 N N . GLY A 1 265 ? -2.211 -10.976 4.575 1.00 95.75 265 GLY A N 1
ATOM 2047 C CA . GLY A 1 265 ? -1.985 -11.670 3.308 1.00 95.75 265 GLY A CA 1
ATOM 2048 C C . GLY A 1 265 ? -1.156 -10.843 2.326 1.00 95.75 265 GLY A C 1
ATOM 2049 O O . GLY A 1 265 ? -0.161 -11.333 1.792 1.00 95.75 265 GLY A O 1
ATOM 2050 N N . VAL A 1 266 ? -1.490 -9.566 2.116 1.00 96.56 266 VAL A N 1
ATOM 2051 C CA . VAL A 1 266 ? -0.744 -8.701 1.185 1.00 96.56 266 VAL A CA 1
ATOM 2052 C C . VAL A 1 266 ? 0.688 -8.437 1.658 1.00 96.56 266 VAL A C 1
ATOM 2054 O O . VAL A 1 266 ? 1.618 -8.501 0.845 1.00 96.56 266 VAL A O 1
ATOM 2057 N N . VAL A 1 267 ? 0.890 -8.177 2.953 1.00 95.44 267 VAL A N 1
ATOM 2058 C CA . VAL A 1 267 ? 2.226 -7.958 3.529 1.00 95.44 267 VAL A CA 1
ATOM 2059 C C . VAL A 1 267 ? 3.055 -9.239 3.484 1.00 95.44 267 VAL A C 1
ATOM 2061 O O . VAL A 1 267 ? 4.186 -9.199 2.999 1.00 95.44 267 VAL A O 1
ATOM 2064 N N . LEU A 1 268 ? 2.503 -10.382 3.902 1.00 94.56 268 LEU A N 1
ATOM 2065 C CA . LEU A 1 268 ? 3.199 -11.669 3.866 1.00 94.56 268 LEU A CA 1
ATOM 2066 C C . LEU A 1 268 ? 3.578 -12.064 2.442 1.00 94.56 268 LEU A C 1
ATOM 2068 O O . LEU A 1 268 ? 4.721 -12.441 2.213 1.00 94.56 268 LEU A O 1
ATOM 2072 N N . LEU A 1 269 ? 2.691 -11.913 1.457 1.00 93.69 269 LEU A N 1
ATOM 2073 C CA . LEU A 1 269 ? 3.033 -12.195 0.059 1.00 93.69 269 LEU A CA 1
ATOM 2074 C C . LEU A 1 269 ? 4.185 -11.309 -0.438 1.00 93.69 269 LEU A C 1
ATOM 2076 O O . LEU A 1 269 ? 5.101 -11.792 -1.113 1.00 93.69 269 LEU A O 1
ATOM 2080 N N . ALA A 1 270 ? 4.188 -10.022 -0.077 1.00 90.94 270 ALA A N 1
ATOM 2081 C CA . ALA A 1 270 ? 5.292 -9.125 -0.407 1.00 90.94 270 ALA A CA 1
ATOM 2082 C C . ALA A 1 270 ? 6.597 -9.529 0.296 1.00 90.94 270 ALA A C 1
ATOM 2084 O O . ALA A 1 270 ? 7.662 -9.531 -0.334 1.00 90.94 270 ALA A O 1
ATOM 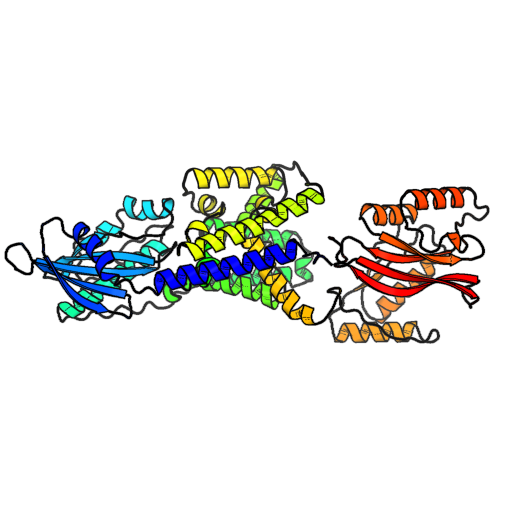2085 N N . LEU A 1 271 ? 6.516 -9.925 1.567 1.00 89.44 271 LEU A N 1
ATOM 2086 C CA . LEU A 1 271 ? 7.649 -10.388 2.359 1.00 89.44 271 LEU A CA 1
ATOM 2087 C C . LEU A 1 271 ? 8.173 -11.755 1.914 1.00 89.44 271 LEU A C 1
ATOM 2089 O O . LEU A 1 271 ? 9.377 -11.943 1.965 1.00 89.44 271 LEU A O 1
ATOM 2093 N N . ILE A 1 272 ? 7.343 -12.683 1.440 1.00 87.00 272 ILE A N 1
ATOM 2094 C CA . ILE A 1 272 ? 7.749 -14.039 1.029 1.00 87.00 272 ILE A CA 1
ATOM 2095 C C . ILE A 1 272 ? 8.342 -14.025 -0.377 1.00 87.00 272 ILE A C 1
ATOM 2097 O O . ILE A 1 272 ? 9.432 -14.551 -0.602 1.00 87.00 272 ILE A O 1
ATOM 2101 N N . PHE A 1 273 ? 7.680 -13.367 -1.329 1.00 83.44 273 PHE A N 1
ATOM 2102 C CA . PHE A 1 273 ? 8.060 -13.427 -2.744 1.00 83.44 273 PHE A CA 1
ATOM 2103 C C . PHE A 1 273 ? 8.844 -12.196 -3.220 1.00 83.44 273 PHE A C 1
ATOM 2105 O O . PHE A 1 273 ? 9.409 -12.209 -4.311 1.00 83.44 273 PHE A O 1
ATOM 2112 N N . GLY A 1 274 ? 8.931 -11.125 -2.422 1.00 82.56 274 GLY A N 1
ATOM 2113 C CA . GLY A 1 274 ? 9.665 -9.905 -2.788 1.00 82.56 274 GLY A CA 1
ATOM 2114 C C . GLY A 1 274 ? 9.035 -9.104 -3.924 1.00 82.56 274 GLY A C 1
ATOM 2115 O O . GLY A 1 274 ? 9.737 -8.378 -4.626 1.00 82.56 274 GLY A O 1
ATOM 2116 N N . LYS A 1 275 ? 7.722 -9.238 -4.123 1.00 84.19 275 LYS A N 1
ATOM 2117 C CA . LYS A 1 275 ? 6.968 -8.564 -5.184 1.00 84.19 275 LYS A CA 1
ATOM 2118 C C . LYS A 1 275 ? 5.679 -7.966 -4.611 1.00 84.19 275 LYS A C 1
ATOM 2120 O O . LYS A 1 275 ? 5.060 -8.559 -3.741 1.00 84.19 275 LYS A O 1
ATOM 2125 N N . ASN A 1 276 ? 5.235 -6.815 -5.120 1.00 89.38 276 ASN A N 1
ATOM 2126 C CA . ASN A 1 276 ? 3.952 -6.217 -4.722 1.00 89.38 276 ASN A CA 1
ATOM 2127 C C . ASN A 1 276 ? 2.800 -6.812 -5.548 1.00 89.38 276 ASN A C 1
ATOM 2129 O O . ASN A 1 276 ? 2.645 -6.445 -6.717 1.00 89.38 276 ASN A O 1
ATOM 2133 N N . PHE A 1 277 ? 2.049 -7.764 -4.988 1.00 91.31 277 PHE A N 1
ATOM 2134 C CA . PHE A 1 277 ? 0.941 -8.445 -5.677 1.00 91.31 277 PHE A CA 1
ATOM 2135 C C . PHE A 1 277 ? -0.346 -7.623 -5.672 1.00 91.31 277 PHE A C 1
ATOM 2137 O O . PHE A 1 277 ? -1.027 -7.574 -6.686 1.00 91.31 277 PHE A O 1
ATOM 2144 N N . TYR A 1 278 ? -0.648 -6.907 -4.591 1.00 95.75 278 TYR A N 1
ATOM 2145 C CA . TYR A 1 278 ? -1.910 -6.184 -4.483 1.00 95.75 278 TYR A CA 1
ATOM 2146 C C . TYR A 1 278 ? -1.982 -4.973 -5.421 1.00 95.75 278 TYR A C 1
ATOM 2148 O O . TYR A 1 278 ? -2.813 -4.943 -6.328 1.00 95.75 278 TYR A O 1
ATOM 2156 N N . CYS A 1 279 ? -1.079 -3.996 -5.263 1.00 92.94 279 CYS A N 1
ATOM 2157 C CA . CYS A 1 279 ? -1.223 -2.681 -5.901 1.00 92.94 279 CYS A CA 1
ATOM 2158 C C . CYS A 1 279 ? -1.252 -2.734 -7.437 1.00 92.94 279 CYS A C 1
ATOM 2160 O O . CYS A 1 279 ? -1.824 -1.842 -8.048 1.00 92.94 279 CYS A O 1
ATOM 2162 N N . TYR A 1 280 ? -0.631 -3.749 -8.052 1.00 86.81 280 TYR A N 1
ATOM 2163 C CA . TYR A 1 280 ? -0.485 -3.856 -9.510 1.00 86.81 280 TYR A CA 1
ATOM 2164 C C . TYR A 1 280 ? -1.373 -4.928 -10.168 1.00 86.81 280 TYR A C 1
ATOM 2166 O O . TYR A 1 280 ? -1.584 -4.865 -11.380 1.00 86.81 280 TYR A O 1
ATOM 2174 N N . TRP A 1 281 ? -1.868 -5.918 -9.414 1.00 93.62 281 TRP A N 1
ATOM 2175 C CA . TRP A 1 281 ? -2.667 -7.020 -9.976 1.00 93.62 281 TRP A CA 1
ATOM 2176 C C . TRP A 1 281 ? -4.099 -7.095 -9.454 1.00 93.62 281 TRP A C 1
ATOM 2178 O O . TRP A 1 281 ? -4.936 -7.644 -10.163 1.00 93.62 281 TRP A O 1
ATOM 2188 N N . LEU A 1 282 ? -4.370 -6.589 -8.247 1.00 96.56 282 LEU A N 1
ATOM 2189 C CA . LEU A 1 282 ? -5.659 -6.771 -7.568 1.00 96.56 282 LEU A CA 1
ATOM 2190 C C . LEU A 1 282 ? -6.306 -5.457 -7.117 1.00 96.56 282 LEU A C 1
ATOM 2192 O O . LEU A 1 282 ? -7.498 -5.421 -6.839 1.00 96.56 282 LEU A O 1
ATOM 2196 N N . CYS A 1 283 ? -5.538 -4.371 -7.026 1.00 96.94 283 CYS A N 1
ATOM 2197 C CA . CYS A 1 283 ? -6.046 -3.095 -6.545 1.00 96.94 283 CYS A CA 1
ATOM 2198 C C . CYS A 1 283 ? -7.129 -2.534 -7.488 1.00 96.94 283 CYS A C 1
ATOM 2200 O O . CYS A 1 283 ? -6.811 -2.200 -8.636 1.00 96.94 283 CYS A O 1
ATOM 2202 N N . PRO A 1 284 ? -8.373 -2.343 -7.008 1.00 97.25 284 PRO A N 1
ATOM 2203 C CA . PRO A 1 284 ? -9.463 -1.837 -7.838 1.00 97.25 284 PRO A CA 1
ATOM 2204 C C . PRO A 1 284 ? -9.195 -0.410 -8.322 1.00 97.25 284 PRO A C 1
ATOM 2206 O O . PRO A 1 284 ? -9.494 -0.071 -9.463 1.00 97.25 284 PRO A O 1
ATOM 2209 N N . TYR A 1 285 ? -8.542 0.421 -7.505 1.00 96.88 285 TYR A N 1
ATOM 2210 C CA . TYR A 1 285 ? -8.228 1.794 -7.898 1.00 96.88 285 TYR A CA 1
ATOM 2211 C C . TYR A 1 285 ? -7.160 1.880 -8.999 1.00 96.88 285 TYR A C 1
ATOM 2213 O O . TYR A 1 285 ? -7.208 2.769 -9.848 1.00 96.88 285 TYR A O 1
ATOM 2221 N N . SER A 1 286 ? -6.224 0.923 -9.043 1.00 95.62 286 SER A N 1
ATOM 2222 C CA . SER A 1 286 ? -5.297 0.819 -10.177 1.00 95.62 286 SER A CA 1
ATOM 2223 C C . SER A 1 286 ? -6.049 0.487 -11.466 1.00 95.62 286 SER A C 1
ATOM 2225 O O . SER A 1 286 ? -5.673 0.992 -12.518 1.00 95.62 286 SER A O 1
ATOM 2227 N N . ALA A 1 287 ? -7.113 -0.321 -11.405 1.00 96.81 287 ALA A N 1
ATOM 2228 C CA . ALA A 1 287 ? -7.954 -0.601 -12.567 1.00 96.81 287 ALA A CA 1
ATOM 2229 C C . ALA A 1 287 ? -8.608 0.683 -13.100 1.00 96.81 287 ALA A C 1
ATOM 2231 O O . ALA A 1 287 ? -8.545 0.955 -14.295 1.00 96.81 287 ALA A O 1
ATOM 2232 N N . VAL A 1 288 ? -9.162 1.505 -12.203 1.00 97.12 288 VAL A N 1
ATOM 2233 C CA . VAL A 1 288 ? -9.795 2.790 -12.541 1.00 97.12 288 VAL A CA 1
ATOM 2234 C C . VAL A 1 288 ? -8.806 3.737 -13.220 1.00 97.12 288 VAL A C 1
ATOM 2236 O O . VAL A 1 288 ? -9.117 4.299 -14.266 1.00 97.12 288 VAL A O 1
ATOM 2239 N N . GLN A 1 289 ? -7.597 3.881 -12.671 1.00 95.50 289 GLN A N 1
ATOM 2240 C CA . GLN A 1 289 ? -6.552 4.730 -13.256 1.00 95.50 289 GLN A CA 1
ATOM 2241 C C . GLN A 1 289 ? -6.109 4.240 -14.645 1.00 95.50 289 GLN A C 1
ATOM 2243 O O . GLN A 1 289 ? -5.893 5.048 -15.548 1.00 95.50 289 GLN A O 1
ATOM 2248 N N . GLU A 1 290 ? -6.007 2.925 -14.849 1.00 94.56 290 GLU A N 1
ATOM 2249 C CA . GLU A 1 290 ? -5.662 2.363 -16.158 1.00 94.56 290 GLU A CA 1
ATOM 2250 C C . GLU A 1 290 ? -6.786 2.523 -17.187 1.00 94.56 290 GLU A C 1
ATOM 2252 O O . GLU A 1 290 ? -6.506 2.765 -18.362 1.00 94.56 290 GLU A O 1
ATOM 2257 N N . ILE A 1 291 ? -8.047 2.412 -16.759 1.00 95.31 291 ILE A N 1
ATOM 2258 C CA . ILE A 1 291 ? -9.215 2.694 -17.600 1.00 95.31 291 ILE A CA 1
ATOM 2259 C C . ILE A 1 291 ? -9.224 4.177 -17.989 1.00 95.31 291 ILE A C 1
ATOM 2261 O O . ILE A 1 291 ? -9.301 4.481 -19.177 1.00 95.31 291 ILE A O 1
ATOM 2265 N N . ALA A 1 292 ? -9.055 5.089 -17.026 1.00 95.50 292 ALA A N 1
ATOM 2266 C CA . ALA A 1 292 ? -8.977 6.529 -17.278 1.00 95.50 292 ALA A CA 1
ATOM 2267 C C . ALA A 1 292 ? -7.873 6.867 -18.293 1.00 95.50 292 ALA A C 1
ATOM 2269 O O . ALA A 1 292 ? -8.112 7.583 -19.263 1.00 95.50 292 ALA A O 1
ATOM 2270 N N . TYR A 1 293 ? -6.687 6.271 -18.147 1.00 94.38 293 TYR A N 1
ATOM 2271 C CA . TYR A 1 293 ? -5.596 6.464 -19.102 1.00 94.38 293 TYR A CA 1
ATOM 2272 C C . TYR A 1 293 ? -5.928 5.948 -20.507 1.00 94.38 293 TYR A C 1
ATOM 2274 O O . TYR A 1 293 ? -5.616 6.610 -21.497 1.00 94.38 293 TYR A O 1
ATOM 2282 N N . LYS A 1 294 ? -6.571 4.777 -20.619 1.00 91.81 294 LYS A N 1
ATOM 2283 C CA . LYS A 1 294 ? -7.001 4.226 -21.916 1.00 91.81 294 LYS A CA 1
ATOM 2284 C C . LYS A 1 294 ? -8.060 5.084 -22.607 1.00 91.81 294 LYS A C 1
ATOM 2286 O O . LYS A 1 294 ? -8.103 5.075 -23.835 1.00 91.81 294 LYS A O 1
ATOM 2291 N N . LEU A 1 295 ? -8.891 5.788 -21.838 1.00 93.88 295 LEU A N 1
ATOM 2292 C CA . LEU A 1 295 ? -9.877 6.734 -22.358 1.00 93.88 295 LEU A CA 1
ATOM 2293 C C . LEU A 1 295 ? -9.232 8.066 -22.766 1.00 93.88 295 LEU A C 1
ATOM 2295 O O . LEU A 1 295 ? -9.609 8.626 -23.787 1.00 93.88 295 LEU A O 1
ATOM 2299 N N . GLY A 1 296 ? -8.253 8.560 -22.001 1.00 90.06 296 GLY A N 1
ATOM 2300 C CA . GLY A 1 296 ? -7.598 9.844 -22.273 1.00 90.06 296 GLY A CA 1
ATOM 2301 C C . GLY A 1 296 ? -6.531 9.805 -23.367 1.00 90.06 296 GLY A C 1
ATOM 2302 O O . GLY A 1 296 ? -6.424 10.747 -24.142 1.00 90.06 296 GLY A O 1
ATOM 2303 N N . GLN A 1 297 ? -5.720 8.744 -23.418 1.00 82.56 297 GLN A N 1
ATOM 2304 C CA . GLN A 1 297 ? -4.639 8.504 -24.395 1.00 82.56 297 GLN A CA 1
ATOM 2305 C C . GLN A 1 297 ? -3.623 9.648 -24.598 1.00 82.56 297 GLN A C 1
ATOM 2307 O O . GLN A 1 297 ? -2.819 9.595 -25.524 1.00 82.56 297 GLN A O 1
ATOM 2312 N N . VAL A 1 298 ? -3.581 10.648 -23.709 1.00 83.19 298 VAL A N 1
ATOM 2313 C CA . VAL A 1 298 ? -2.697 11.820 -23.858 1.00 83.19 298 VAL A CA 1
ATOM 2314 C C . VAL A 1 298 ? -1.221 11.443 -23.695 1.00 83.19 298 VAL A C 1
ATOM 2316 O O . VAL A 1 298 ? -0.345 12.011 -24.340 1.00 83.19 298 VAL A O 1
ATOM 2319 N N . GLY A 1 299 ? -0.920 10.466 -22.832 1.00 79.00 299 GLY A N 1
ATOM 2320 C CA . GLY A 1 299 ? 0.420 9.886 -22.738 1.00 79.00 299 GLY A CA 1
ATOM 2321 C C . GLY A 1 299 ? 1.511 10.814 -22.198 1.00 79.00 299 GLY A C 1
ATOM 2322 O O . GLY A 1 299 ? 2.680 10.610 -22.531 1.00 79.00 299 GLY A O 1
ATOM 2323 N N . LEU A 1 300 ? 1.174 11.782 -21.338 1.00 82.88 300 LEU A N 1
ATOM 2324 C CA . LEU A 1 300 ? 2.161 12.676 -20.733 1.00 82.88 300 LEU A CA 1
ATOM 2325 C C . LEU A 1 300 ? 3.150 11.891 -19.862 1.00 82.88 300 LEU A C 1
ATOM 2327 O O . LEU A 1 300 ? 2.776 11.096 -18.995 1.00 82.88 300 LEU A O 1
ATOM 2331 N N . ARG A 1 301 ? 4.444 12.140 -20.076 1.00 78.31 301 ARG A N 1
ATOM 2332 C CA . ARG A 1 301 ? 5.539 11.527 -19.318 1.00 78.31 301 ARG A CA 1
ATOM 2333 C C . ARG A 1 301 ? 6.388 12.625 -18.681 1.00 78.31 301 ARG A C 1
ATOM 2335 O O . ARG A 1 301 ? 7.067 13.349 -19.407 1.00 78.31 301 ARG A O 1
ATOM 2342 N N . PRO A 1 302 ? 6.378 12.766 -17.343 1.00 74.88 302 PRO A N 1
ATOM 2343 C CA . PRO A 1 302 ? 7.254 13.715 -16.666 1.00 74.88 302 PRO A CA 1
ATOM 2344 C C . PRO A 1 302 ? 8.725 13.428 -16.982 1.00 74.88 302 PRO A C 1
ATOM 2346 O O . PRO A 1 302 ? 9.132 12.266 -17.050 1.00 74.88 302 PRO A O 1
ATOM 2349 N N . SER A 1 303 ? 9.544 14.475 -17.119 1.00 75.12 303 SER A N 1
ATOM 2350 C CA . SER A 1 303 ? 10.992 14.302 -17.282 1.00 75.12 303 SER A CA 1
ATOM 2351 C C . SER A 1 303 ? 11.593 13.557 -16.083 1.00 75.12 303 SER A C 1
ATOM 2353 O O . SER A 1 303 ? 11.057 13.616 -14.974 1.00 75.12 303 SER A O 1
ATOM 2355 N N . ALA A 1 304 ? 12.728 12.873 -16.264 1.00 68.56 304 ALA A N 1
ATOM 2356 C CA . ALA A 1 304 ? 13.317 12.009 -15.232 1.00 68.56 304 ALA A CA 1
ATOM 2357 C C . ALA A 1 304 ? 13.509 12.713 -13.870 1.00 68.56 304 ALA A C 1
ATOM 2359 O O . ALA A 1 304 ? 13.240 12.137 -12.810 1.00 68.56 304 ALA A O 1
ATOM 2360 N N . LYS A 1 305 ? 13.906 13.995 -13.894 1.00 73.88 305 LYS A N 1
ATOM 2361 C CA . LYS A 1 305 ? 14.045 14.842 -12.699 1.00 73.88 305 LYS A CA 1
ATOM 2362 C C . LYS A 1 305 ? 12.712 15.020 -11.966 1.00 73.88 305 LYS A C 1
ATOM 2364 O O . LYS A 1 305 ? 12.659 14.852 -10.746 1.00 73.88 305 LYS A O 1
ATOM 2369 N N . TRP A 1 306 ? 11.645 15.344 -12.696 1.00 78.94 306 TRP A N 1
ATOM 2370 C CA . TRP A 1 306 ? 10.310 15.557 -12.134 1.00 78.94 306 TRP A CA 1
ATOM 2371 C C . TRP A 1 306 ? 9.647 14.256 -11.704 1.00 78.94 306 TRP A C 1
ATOM 2373 O O . TRP A 1 306 ? 9.103 14.208 -10.606 1.00 78.94 306 TRP A O 1
ATOM 2383 N N . HIS A 1 307 ? 9.786 13.183 -12.483 1.00 77.00 307 HIS A N 1
ATOM 2384 C CA . HIS A 1 307 ? 9.312 11.855 -12.099 1.00 77.00 307 HIS A CA 1
ATOM 2385 C C . HIS A 1 307 ? 9.861 11.448 -10.724 1.00 77.00 307 HIS A C 1
ATOM 2387 O O . HIS A 1 307 ? 9.105 11.048 -9.840 1.00 77.00 307 HIS A O 1
ATOM 2393 N N . LYS A 1 308 ? 11.170 11.627 -10.496 1.00 72.12 308 LYS A N 1
ATOM 2394 C CA . LYS A 1 308 ? 11.804 11.309 -9.211 1.00 72.12 308 LYS A CA 1
ATOM 2395 C C . LYS A 1 308 ? 11.311 12.194 -8.061 1.00 72.12 308 LYS A C 1
ATOM 2397 O O . LYS A 1 308 ? 11.133 11.691 -6.955 1.00 72.12 308 LYS A O 1
ATOM 2402 N N . ARG A 1 309 ? 11.111 13.496 -8.301 1.00 79.75 309 ARG A N 1
ATOM 2403 C CA . ARG A 1 309 ? 10.594 14.432 -7.286 1.00 79.75 309 ARG A CA 1
ATOM 2404 C C . ARG A 1 309 ? 9.156 14.098 -6.902 1.00 79.75 309 ARG A C 1
ATOM 2406 O O . ARG A 1 309 ? 8.890 13.885 -5.725 1.00 79.75 309 ARG A O 1
ATOM 2413 N N . LEU A 1 310 ? 8.273 13.968 -7.890 1.00 84.88 310 LEU A N 1
ATOM 2414 C CA . LEU A 1 310 ? 6.863 13.635 -7.686 1.00 84.88 310 LEU A CA 1
ATOM 2415 C C . LEU A 1 310 ? 6.704 12.269 -7.015 1.00 84.88 310 LEU A C 1
ATOM 2417 O O . LEU A 1 310 ? 5.904 12.116 -6.105 1.00 84.88 310 LEU A O 1
ATOM 2421 N N . ARG A 1 311 ? 7.526 11.278 -7.378 1.00 83.00 311 ARG A N 1
ATOM 2422 C CA . ARG A 1 311 ? 7.476 9.947 -6.752 1.00 83.00 311 ARG A CA 1
ATOM 2423 C C . ARG A 1 311 ? 7.881 9.951 -5.276 1.00 83.00 311 ARG A C 1
ATOM 2425 O O . ARG A 1 311 ? 7.563 8.999 -4.564 1.00 83.00 311 ARG A O 1
ATOM 2432 N N . ASN A 1 312 ? 8.588 10.977 -4.801 1.00 84.75 312 ASN A N 1
ATOM 2433 C CA . ASN A 1 312 ? 8.905 11.099 -3.381 1.00 84.75 312 ASN A CA 1
ATOM 2434 C C . ASN A 1 312 ? 7.752 11.697 -2.559 1.00 84.75 312 ASN A C 1
ATOM 2436 O O . ASN A 1 312 ? 7.740 11.508 -1.345 1.00 84.75 312 ASN A O 1
ATOM 2440 N N . VAL A 1 313 ? 6.777 12.352 -3.201 1.00 90.56 313 VAL A N 1
ATOM 2441 C CA . VAL A 1 313 ? 5.639 13.000 -2.529 1.00 90.56 313 VAL A CA 1
ATOM 2442 C C . VAL A 1 313 ? 4.822 11.988 -1.727 1.00 90.56 313 VAL A C 1
ATOM 2444 O O . VAL A 1 313 ? 4.582 12.214 -0.550 1.00 90.56 313 VAL A O 1
ATOM 2447 N N . ARG A 1 314 ? 4.508 10.813 -2.281 1.00 91.81 314 ARG A N 1
ATOM 2448 C CA . ARG A 1 314 ? 3.833 9.726 -1.540 1.00 91.81 314 ARG A CA 1
ATOM 2449 C C . ARG A 1 314 ? 4.520 9.296 -0.233 1.00 91.81 314 ARG A C 1
ATOM 2451 O O . ARG A 1 314 ? 3.832 8.856 0.678 1.00 91.81 314 ARG A O 1
ATOM 2458 N N . TYR A 1 315 ? 5.852 9.402 -0.112 1.00 91.00 315 TYR A N 1
ATOM 2459 C CA . TYR A 1 315 ? 6.543 9.092 1.153 1.00 91.00 315 TYR A CA 1
ATOM 2460 C C . TYR A 1 315 ? 6.380 10.219 2.168 1.00 91.00 315 TYR A C 1
ATOM 2462 O O . TYR A 1 315 ? 6.283 9.946 3.358 1.00 91.00 315 TYR A O 1
ATOM 2470 N N . PHE A 1 316 ? 6.342 11.467 1.696 1.00 91.88 316 PHE A N 1
ATOM 2471 C CA . PHE A 1 316 ? 6.018 12.610 2.539 1.00 91.88 316 PHE A CA 1
ATOM 2472 C C . PHE A 1 316 ? 4.570 12.532 3.030 1.00 91.88 316 PHE A C 1
ATOM 2474 O O . PHE A 1 316 ? 4.349 12.674 4.222 1.00 91.88 316 PHE A O 1
ATOM 2481 N N . ILE A 1 317 ? 3.613 12.214 2.150 1.00 92.81 317 ILE A N 1
ATOM 2482 C CA . ILE A 1 317 ? 2.202 12.005 2.517 1.00 92.81 317 ILE A CA 1
ATOM 2483 C C . ILE A 1 317 ? 2.071 10.869 3.533 1.00 92.81 317 ILE A C 1
ATOM 2485 O O . ILE A 1 317 ? 1.400 11.037 4.543 1.00 92.81 317 ILE A O 1
ATOM 2489 N N . LEU A 1 318 ? 2.748 9.736 3.306 1.00 93.62 318 LEU A N 1
ATOM 2490 C CA . LEU A 1 318 ? 2.765 8.628 4.262 1.00 93.62 318 LEU A CA 1
ATOM 2491 C C . LEU A 1 318 ? 3.321 9.059 5.627 1.00 93.62 318 LEU A C 1
ATOM 2493 O O . LEU A 1 318 ? 2.706 8.771 6.647 1.00 93.62 318 LEU A O 1
ATOM 2497 N N . TRP A 1 319 ? 4.471 9.740 5.654 1.00 94.00 319 TRP A N 1
ATOM 2498 C CA . TRP A 1 319 ? 5.058 10.238 6.899 1.00 94.00 319 TRP A CA 1
ATOM 2499 C C . TRP A 1 319 ? 4.134 11.233 7.602 1.00 94.00 319 TRP A C 1
ATOM 2501 O O . TRP A 1 319 ? 3.920 11.090 8.796 1.00 94.00 319 TRP A O 1
ATOM 2511 N N . PHE A 1 320 ? 3.565 12.191 6.869 1.00 93.00 320 PHE A N 1
ATOM 2512 C CA . PHE A 1 320 ? 2.649 13.197 7.399 1.00 93.00 320 PHE A CA 1
ATOM 2513 C C . PHE A 1 320 ? 1.415 12.537 8.022 1.00 93.00 320 PHE A C 1
ATOM 2515 O O . PHE A 1 320 ? 1.097 12.802 9.177 1.00 93.00 320 PHE A O 1
ATOM 2522 N N . ALA A 1 321 ? 0.773 11.621 7.291 1.00 92.00 321 ALA A N 1
ATOM 2523 C CA . ALA A 1 321 ? -0.401 10.901 7.768 1.00 92.00 321 ALA A CA 1
ATOM 2524 C C . ALA A 1 321 ? -0.090 10.097 9.039 1.00 92.00 321 ALA A C 1
ATOM 2526 O O . ALA A 1 321 ? -0.814 10.216 10.023 1.00 92.00 321 ALA A O 1
ATOM 2527 N N . LEU A 1 322 ? 1.011 9.333 9.057 1.00 91.94 322 LEU A N 1
ATOM 2528 C CA . LEU A 1 322 ? 1.411 8.557 10.236 1.00 91.94 322 LEU A CA 1
ATOM 2529 C C . LEU A 1 322 ? 1.829 9.448 11.412 1.00 91.94 322 LEU A C 1
ATOM 2531 O O . LEU A 1 322 ?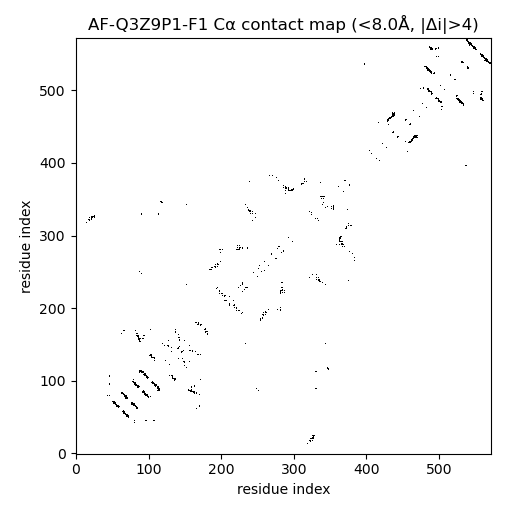 1.475 9.152 12.544 1.00 91.94 322 LEU A O 1
ATOM 2535 N N . PHE A 1 323 ? 2.548 10.543 11.160 1.00 91.31 323 PHE A N 1
ATOM 2536 C CA . PHE A 1 323 ? 2.997 11.467 12.199 1.00 91.31 323 PHE A CA 1
ATOM 2537 C C . PHE A 1 323 ? 1.820 12.081 12.946 1.00 91.31 323 PHE A C 1
ATOM 2539 O O . PHE A 1 323 ? 1.779 11.999 14.168 1.00 91.31 323 PHE A O 1
ATOM 2546 N N . PHE A 1 324 ? 0.847 12.634 12.224 1.00 88.25 324 PHE A N 1
ATOM 2547 C CA . PHE A 1 324 ? -0.328 13.226 12.856 1.00 88.25 324 PHE A CA 1
ATOM 2548 C C . PHE A 1 324 ? -1.261 12.181 13.463 1.00 88.25 324 PHE A C 1
ATOM 2550 O O . PHE A 1 324 ? -1.836 12.447 14.510 1.00 88.25 324 PHE A O 1
ATOM 2557 N N . THR A 1 325 ? -1.360 10.988 12.871 1.00 86.06 325 THR A N 1
ATOM 2558 C CA . THR A 1 325 ? -2.133 9.883 13.462 1.00 86.06 325 THR A CA 1
ATOM 2559 C C . THR A 1 325 ? -1.594 9.493 14.834 1.00 86.06 325 THR A C 1
ATOM 2561 O O . THR A 1 325 ? -2.354 9.394 15.789 1.00 86.06 325 THR A O 1
ATOM 2564 N N . ILE A 1 326 ? -0.273 9.331 14.942 1.00 86.81 326 ILE A N 1
ATOM 2565 C CA . ILE A 1 326 ? 0.391 8.973 16.198 1.00 86.81 326 ILE A CA 1
ATOM 2566 C C . ILE A 1 326 ? 0.350 10.145 17.189 1.00 86.81 326 ILE A C 1
ATOM 2568 O O . ILE A 1 326 ? 0.112 9.934 18.371 1.00 86.81 326 ILE A O 1
ATOM 2572 N N . LEU A 1 327 ? 0.563 11.377 16.716 1.00 84.50 327 LEU A N 1
ATOM 2573 C CA . LEU A 1 327 ? 0.580 12.569 17.566 1.00 84.50 327 LEU A CA 1
ATOM 2574 C C . LEU A 1 327 ? -0.796 12.891 18.165 1.00 84.50 327 LEU A C 1
ATOM 2576 O O . LEU A 1 327 ? -0.867 13.320 19.309 1.00 84.50 327 LEU A O 1
ATOM 2580 N N . LEU A 1 328 ? -1.867 12.733 17.382 1.00 81.81 328 LEU A N 1
ATOM 2581 C CA . LEU A 1 328 ? -3.233 13.098 17.774 1.00 81.81 328 LEU A CA 1
ATOM 2582 C C . LEU A 1 328 ? -4.049 11.912 18.299 1.00 81.81 328 LEU A C 1
ATOM 2584 O O . LEU A 1 328 ? -5.195 12.104 18.692 1.00 81.81 328 LEU A O 1
ATOM 2588 N N . GLY A 1 329 ? -3.508 10.692 18.262 1.00 75.75 329 GLY A N 1
ATOM 2589 C CA . GLY A 1 329 ? -4.230 9.496 18.700 1.00 75.75 329 GLY A CA 1
ATOM 2590 C C . GLY A 1 329 ? -5.431 9.125 17.819 1.00 75.75 329 GLY A C 1
ATOM 2591 O O . GLY A 1 329 ? -6.301 8.382 18.258 1.00 75.75 329 GLY A O 1
ATOM 2592 N N . SER A 1 330 ? -5.512 9.638 16.586 1.00 79.25 330 SER A N 1
ATOM 2593 C CA . SER A 1 330 ? -6.674 9.456 15.703 1.00 79.25 330 SER A CA 1
ATOM 2594 C C . SER A 1 330 ? -6.269 8.945 14.328 1.00 79.25 330 SER A C 1
ATOM 2596 O O . SER A 1 330 ? -5.414 9.526 13.659 1.00 79.25 330 SER A O 1
ATOM 2598 N N . VAL A 1 331 ? -6.921 7.876 13.865 1.00 80.94 331 VAL A N 1
ATOM 2599 C CA . VAL A 1 331 ? -6.590 7.237 12.584 1.00 80.94 331 VAL A CA 1
ATOM 2600 C C . VAL A 1 331 ? -7.268 7.931 11.400 1.00 80.94 331 VAL A C 1
ATOM 2602 O O . VAL A 1 331 ? -6.840 7.755 10.259 1.00 80.94 331 VAL A O 1
ATOM 2605 N N . SER A 1 332 ? -8.254 8.797 11.636 1.00 78.69 332 SER A N 1
ATOM 2606 C CA . SER A 1 332 ? -9.014 9.473 10.571 1.00 78.69 332 SER A CA 1
ATOM 2607 C C . SER A 1 332 ? -8.173 10.328 9.624 1.00 78.69 332 SER A C 1
ATOM 2609 O O . SER A 1 332 ? -8.497 10.476 8.450 1.00 78.69 332 SER A O 1
ATOM 2611 N N . ILE A 1 333 ? -7.010 10.800 10.070 1.00 80.44 333 ILE A N 1
ATOM 2612 C CA . ILE A 1 333 ? -6.072 11.570 9.236 1.00 80.44 333 ILE A CA 1
ATOM 2613 C C . ILE A 1 333 ? -5.480 10.711 8.105 1.00 80.44 333 ILE A C 1
ATOM 2615 O O . ILE A 1 333 ? -5.015 11.224 7.086 1.00 80.44 333 ILE A O 1
ATOM 2619 N N . THR A 1 334 ? -5.516 9.386 8.250 1.00 82.25 334 THR A N 1
ATOM 2620 C CA . THR A 1 334 ? -5.068 8.448 7.216 1.00 82.25 334 THR A CA 1
ATOM 2621 C C . THR A 1 334 ? -6.086 8.206 6.105 1.00 82.25 334 THR A C 1
ATOM 2623 O O . THR A 1 334 ? -5.714 7.585 5.104 1.00 82.25 334 THR A O 1
ATOM 2626 N N . VAL A 1 335 ? -7.313 8.735 6.224 1.00 79.69 335 VAL A N 1
ATOM 2627 C CA . VAL A 1 335 ? -8.387 8.659 5.214 1.00 79.69 335 VAL A CA 1
ATOM 2628 C C . VAL A 1 335 ? -8.103 9.649 4.071 1.00 79.69 335 VAL A C 1
ATOM 2630 O O . VAL A 1 335 ? -8.897 10.503 3.696 1.00 79.69 335 VAL A O 1
ATOM 2633 N N . PHE A 1 336 ? -6.901 9.553 3.505 1.00 82.00 336 PHE A N 1
ATOM 2634 C CA . PHE A 1 336 ? -6.464 10.314 2.344 1.00 82.00 336 PHE A CA 1
ATOM 2635 C C . PHE A 1 336 ? -6.452 9.396 1.121 1.00 82.00 336 PHE A C 1
ATOM 2637 O O . PHE A 1 336 ? -5.403 8.940 0.646 1.00 82.00 336 PHE A O 1
ATOM 2644 N N . GLU A 1 337 ? -7.649 9.075 0.628 1.00 88.44 337 GLU A N 1
ATOM 2645 C CA . GLU A 1 337 ? -7.821 8.119 -0.458 1.00 88.44 337 GLU A CA 1
ATOM 2646 C C . GLU A 1 337 ? -9.061 8.369 -1.334 1.00 88.44 337 GLU A C 1
ATOM 2648 O O . GLU A 1 337 ? -10.155 8.581 -0.825 1.00 88.44 337 GLU A O 1
ATOM 2653 N N . PRO A 1 338 ? -8.934 8.286 -2.672 1.00 91.69 338 PRO A N 1
ATOM 2654 C CA . PRO A 1 338 ? -10.037 8.545 -3.599 1.00 91.69 338 PRO A CA 1
ATOM 2655 C C . PRO A 1 338 ? -10.996 7.357 -3.746 1.00 91.69 338 PRO A C 1
ATOM 2657 O O . PRO A 1 338 ? -12.111 7.515 -4.236 1.00 91.69 338 PRO A O 1
ATOM 2660 N N . TRP A 1 339 ? -10.571 6.141 -3.397 1.00 91.56 339 TRP A N 1
ATOM 2661 C CA . TRP A 1 339 ? -11.386 4.947 -3.630 1.00 91.56 339 TRP A CA 1
ATOM 2662 C C . TRP A 1 339 ? -12.508 4.767 -2.613 1.00 91.56 339 TRP A C 1
ATOM 2664 O O . TRP A 1 339 ? -13.502 4.146 -2.976 1.00 91.56 339 TRP A O 1
ATOM 2674 N N . GLY A 1 340 ? -12.366 5.306 -1.394 1.00 88.00 340 GLY A N 1
ATOM 2675 C CA . GLY A 1 340 ? -13.441 5.325 -0.402 1.00 88.00 340 GLY A CA 1
ATOM 2676 C C . GLY A 1 340 ? -14.674 5.969 -1.019 1.00 88.00 340 GLY A C 1
ATOM 2677 O O . GLY A 1 340 ? -15.662 5.285 -1.246 1.00 88.00 340 GLY A O 1
ATOM 2678 N N . THR A 1 341 ? -14.539 7.224 -1.452 1.00 91.19 341 THR A N 1
ATOM 2679 C CA . THR A 1 341 ? -15.588 7.994 -2.137 1.00 91.19 341 THR A CA 1
ATOM 2680 C C . THR A 1 341 ? -16.074 7.348 -3.426 1.00 91.19 341 THR A C 1
ATOM 2682 O O . THR A 1 341 ? -17.272 7.319 -3.691 1.00 91.19 341 THR A O 1
ATOM 2685 N N . LEU A 1 342 ? -15.158 6.807 -4.236 1.00 94.88 342 LEU A N 1
ATOM 2686 C CA . LEU A 1 342 ? -15.516 6.220 -5.526 1.00 94.88 342 LEU A CA 1
ATOM 2687 C C . LEU A 1 342 ? -16.397 4.976 -5.393 1.00 94.88 342 LEU A C 1
ATOM 2689 O O . LEU A 1 342 ? -17.339 4.822 -6.161 1.00 94.88 342 LEU A O 1
ATOM 2693 N N . PHE A 1 343 ? -16.054 4.057 -4.488 1.00 93.19 343 PHE A N 1
ATOM 2694 C CA . PHE A 1 343 ? -16.751 2.773 -4.392 1.00 93.19 343 PHE A CA 1
ATOM 2695 C C . PHE A 1 343 ? -17.919 2.804 -3.413 1.00 93.19 343 PHE A C 1
ATOM 2697 O O . PHE A 1 343 ? -18.881 2.068 -3.609 1.00 93.19 343 PHE A O 1
ATOM 2704 N N . SER A 1 344 ? -17.877 3.668 -2.397 1.00 86.12 344 SER A N 1
ATOM 2705 C CA . SER A 1 344 ? -19.023 3.879 -1.512 1.00 86.12 344 SER A CA 1
ATOM 2706 C C . SER A 1 344 ? -20.085 4.799 -2.105 1.00 86.12 344 SER A C 1
ATOM 2708 O O . SER A 1 344 ? -21.220 4.790 -1.631 1.00 86.12 344 SER A O 1
ATOM 2710 N N . MET A 1 345 ? -19.709 5.623 -3.093 1.00 89.12 345 MET A N 1
ATOM 2711 C CA . MET A 1 345 ? -20.505 6.749 -3.591 1.00 89.12 345 MET A CA 1
ATOM 2712 C C . MET A 1 345 ? -20.892 7.747 -2.485 1.00 89.12 345 MET A C 1
ATOM 2714 O O . MET A 1 345 ? -21.904 8.439 -2.585 1.00 89.12 345 MET A O 1
ATOM 2718 N N . LYS A 1 346 ? -20.085 7.822 -1.420 1.00 84.44 346 LYS A N 1
ATOM 2719 C CA . LYS A 1 346 ? -20.297 8.636 -0.218 1.00 84.44 346 LYS A CA 1
ATOM 2720 C C . LYS A 1 346 ? -19.006 9.369 0.136 1.00 84.44 346 LYS A C 1
ATOM 2722 O O . LYS A 1 346 ? -17.936 8.765 0.160 1.00 84.44 346 LYS A O 1
ATOM 2727 N N . GLY A 1 347 ? -19.102 10.659 0.434 1.00 85.62 347 GLY A N 1
ATOM 2728 C CA . GLY A 1 347 ? -17.955 11.438 0.888 1.00 85.62 347 GLY A CA 1
ATOM 2729 C C . GLY A 1 347 ? -18.255 12.920 1.044 1.00 85.62 347 GLY A C 1
ATOM 2730 O O . GLY A 1 347 ? -19.254 13.422 0.521 1.00 85.62 347 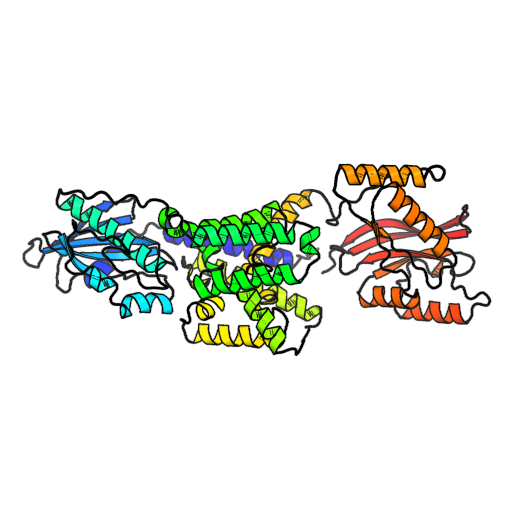GLY A O 1
ATOM 2731 N N . SER A 1 348 ? -17.381 13.610 1.769 1.00 86.88 348 SER A N 1
ATOM 2732 C CA . SER A 1 348 ? -17.409 15.063 1.933 1.00 86.88 348 SER A CA 1
ATOM 2733 C C . SER A 1 348 ? -16.996 15.789 0.646 1.00 86.88 348 SER A C 1
ATOM 2735 O O . SER A 1 348 ? -16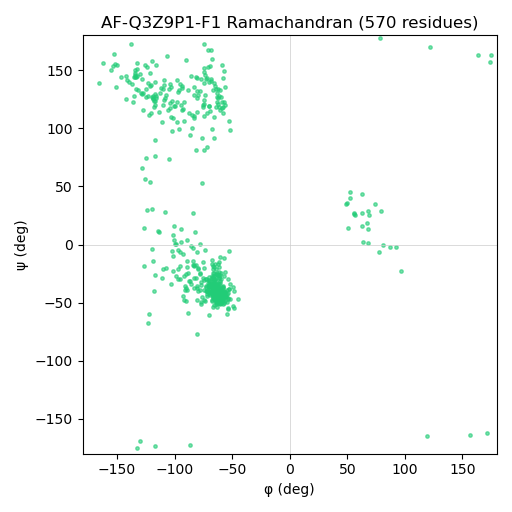.480 15.195 -0.306 1.00 86.88 348 SER A O 1
ATOM 2737 N N . PHE A 1 349 ? -17.221 17.104 0.590 1.00 89.31 349 PHE A N 1
ATOM 2738 C CA . PHE A 1 349 ? -16.887 17.911 -0.587 1.00 89.31 349 PHE A CA 1
ATOM 2739 C C . PHE A 1 349 ? -15.403 17.796 -0.980 1.00 89.31 349 PHE A C 1
ATOM 2741 O O . PHE A 1 349 ? -15.077 17.593 -2.149 1.00 89.31 349 PHE A O 1
ATOM 2748 N N . ASP A 1 350 ? -14.501 17.871 -0.006 1.00 89.38 350 ASP A N 1
ATOM 2749 C CA . ASP A 1 350 ? -13.056 17.735 -0.190 1.00 89.38 350 ASP A CA 1
ATOM 2750 C C . ASP A 1 350 ? -12.654 16.344 -0.710 1.00 89.38 350 ASP A C 1
ATOM 2752 O O . ASP A 1 350 ? -11.812 16.244 -1.607 1.00 89.38 350 ASP A O 1
ATOM 2756 N N . GLN A 1 351 ? -13.315 15.281 -0.248 1.00 90.25 351 GLN A N 1
ATOM 2757 C CA . GLN A 1 351 ? -13.109 13.920 -0.746 1.00 90.25 351 GLN A CA 1
ATOM 2758 C C . GLN A 1 351 ? -13.561 13.757 -2.209 1.00 90.25 351 GLN A C 1
ATOM 2760 O O . GLN A 1 351 ? -12.855 13.146 -3.019 1.00 90.25 351 GLN A O 1
ATOM 2765 N N . TRP A 1 352 ? -14.689 14.364 -2.594 1.00 93.25 352 TRP A N 1
ATOM 2766 C CA . TRP A 1 352 ? -15.138 14.395 -3.992 1.00 93.25 352 TRP A CA 1
ATOM 2767 C C . TRP A 1 352 ? -14.181 15.174 -4.896 1.00 93.25 352 TRP A C 1
ATOM 2769 O O . TRP A 1 352 ? -13.864 14.718 -5.999 1.00 93.25 352 TRP A O 1
ATOM 2779 N N . VAL A 1 353 ? -13.672 16.316 -4.427 1.00 95.25 353 VAL A N 1
ATOM 2780 C CA . VAL A 1 353 ? -12.650 17.091 -5.144 1.00 95.25 353 VAL A CA 1
ATOM 2781 C C . VAL A 1 353 ? -11.376 16.260 -5.324 1.00 95.25 353 VAL A C 1
ATOM 2783 O O . VAL A 1 353 ? -10.836 16.195 -6.433 1.00 95.25 353 VAL A O 1
ATOM 2786 N N . LEU A 1 354 ? -10.922 15.565 -4.276 1.00 94.25 354 LEU A N 1
ATOM 2787 C CA . LEU A 1 354 ? -9.758 14.680 -4.329 1.00 94.25 354 LEU A CA 1
ATOM 2788 C C . LEU A 1 354 ? -9.941 13.556 -5.356 1.00 94.25 354 LEU A C 1
ATOM 2790 O O . LEU A 1 354 ? -9.044 13.308 -6.170 1.00 94.25 354 LEU A O 1
ATOM 2794 N N . LEU A 1 355 ? -11.103 12.896 -5.351 1.00 96.12 355 LEU A N 1
ATOM 2795 C CA . LEU A 1 355 ? -11.453 11.869 -6.328 1.00 96.12 355 LEU A CA 1
ATOM 2796 C C . LEU A 1 355 ? -11.421 12.425 -7.756 1.00 96.12 355 LEU A C 1
ATOM 2798 O O . LEU A 1 355 ? -10.787 11.822 -8.627 1.00 96.12 355 LEU A O 1
ATOM 2802 N N . GLY A 1 356 ? -12.052 13.581 -7.984 1.00 96.88 356 GLY A N 1
ATOM 2803 C CA . GLY A 1 356 ? -12.095 14.246 -9.284 1.00 96.88 356 GLY A CA 1
ATOM 2804 C C . GLY A 1 356 ? -10.697 14.547 -9.825 1.00 96.88 356 GLY A C 1
ATOM 2805 O O . GLY A 1 356 ? -10.366 14.134 -10.936 1.00 96.88 356 GLY A O 1
ATOM 2806 N N . ILE A 1 357 ? -9.839 15.176 -9.014 1.00 96.44 357 ILE A N 1
ATOM 2807 C CA . ILE A 1 357 ? -8.441 15.467 -9.374 1.00 96.44 357 ILE A CA 1
ATOM 2808 C C . ILE A 1 357 ? -7.670 14.174 -9.653 1.00 96.44 357 ILE A C 1
ATOM 2810 O O . ILE A 1 357 ? -6.943 14.071 -10.647 1.00 96.44 357 ILE A O 1
ATOM 2814 N N . SER A 1 358 ? -7.829 13.168 -8.793 1.00 96.31 358 SER A N 1
ATOM 2815 C CA . SER A 1 358 ? -7.115 11.903 -8.917 1.00 96.31 358 SER A CA 1
ATOM 2816 C C . SER A 1 358 ? -7.482 11.165 -10.207 1.00 96.31 358 SER A C 1
ATOM 2818 O O . SER A 1 358 ? -6.590 10.754 -10.956 1.00 96.31 358 SER A O 1
ATOM 2820 N N . VAL A 1 359 ? -8.773 11.038 -10.522 1.00 96.56 359 VAL A N 1
ATOM 2821 C CA . VAL A 1 359 ? -9.244 10.395 -11.759 1.00 96.56 359 VAL A CA 1
ATOM 2822 C C . VAL A 1 359 ? -8.849 11.217 -12.983 1.00 96.56 359 VAL A C 1
ATOM 2824 O O . VAL A 1 359 ? -8.291 10.646 -13.921 1.00 96.56 359 VAL A O 1
ATOM 2827 N N . ALA A 1 360 ? -9.034 12.543 -12.952 1.00 96.12 360 ALA A N 1
ATOM 2828 C CA . ALA A 1 360 ? -8.632 13.440 -14.036 1.00 96.12 360 ALA A CA 1
ATOM 2829 C C . ALA A 1 360 ? -7.144 13.282 -14.374 1.00 96.12 360 ALA A C 1
ATOM 2831 O O . ALA A 1 360 ? -6.788 13.128 -15.539 1.00 96.12 360 ALA A O 1
ATOM 2832 N N . SER A 1 361 ? -6.271 13.215 -13.363 1.00 94.81 361 SER A N 1
ATOM 2833 C CA . SER A 1 361 ? -4.832 13.015 -13.575 1.00 94.81 361 SER A CA 1
ATOM 2834 C C . SER A 1 361 ? -4.496 11.701 -14.301 1.00 94.81 361 SER A C 1
ATOM 2836 O O . SER A 1 361 ? -3.533 11.655 -15.073 1.00 94.81 361 SER A O 1
ATOM 2838 N N . GLY A 1 362 ? -5.321 10.663 -14.122 1.00 94.06 362 GLY A N 1
ATOM 2839 C CA . GLY A 1 362 ? -5.183 9.365 -14.783 1.00 94.06 362 GLY A CA 1
ATOM 2840 C C . GLY A 1 362 ? -5.403 9.412 -16.298 1.00 94.06 362 GLY A C 1
ATOM 2841 O O . GLY A 1 362 ? -4.769 8.644 -17.016 1.00 94.06 362 GLY A O 1
ATOM 2842 N N . PHE A 1 363 ? -6.215 10.347 -16.811 1.00 95.00 363 PHE A N 1
ATOM 2843 C CA . PHE A 1 363 ? -6.390 10.545 -18.261 1.00 95.00 363 PHE A CA 1
ATOM 2844 C C . PHE A 1 363 ? -5.103 11.031 -18.940 1.00 95.00 363 PHE A C 1
ATOM 2846 O O . PHE A 1 363 ? -4.841 10.705 -20.099 1.00 95.00 363 PHE A O 1
ATOM 2853 N N . PHE A 1 364 ? -4.283 11.794 -18.213 1.00 92.69 364 PHE A N 1
ATOM 2854 C CA . PHE A 1 364 ? -3.071 12.406 -18.749 1.00 92.69 364 PHE A CA 1
ATOM 2855 C C . PHE A 1 364 ? -1.827 11.546 -18.534 1.00 92.69 364 PHE A C 1
ATOM 2857 O O . PHE A 1 364 ? -1.011 11.396 -19.447 1.00 92.69 364 PHE A O 1
ATOM 2864 N N . ILE A 1 365 ? -1.666 10.987 -17.330 1.00 89.19 365 ILE A N 1
ATOM 2865 C CA . ILE A 1 365 ? -0.473 10.245 -16.917 1.00 89.19 365 ILE A CA 1
ATOM 2866 C C . ILE A 1 365 ? -0.881 8.852 -16.435 1.00 89.19 365 ILE A C 1
ATOM 2868 O O . ILE A 1 365 ? -1.695 8.700 -15.527 1.00 89.19 365 ILE A O 1
ATOM 2872 N N . TYR A 1 366 ? -0.254 7.821 -17.005 1.00 88.75 366 TYR A N 1
ATOM 2873 C CA . TYR A 1 366 ? -0.511 6.428 -16.640 1.00 88.75 366 TYR A CA 1
ATOM 2874 C C . TYR A 1 366 ? -0.298 6.195 -15.136 1.00 88.75 366 TYR A C 1
ATOM 2876 O O . TYR A 1 366 ? 0.815 6.377 -14.635 1.00 88.75 366 TYR A O 1
ATOM 2884 N N . ASN A 1 367 ? -1.350 5.761 -14.430 1.00 89.44 367 ASN A N 1
ATOM 2885 C CA . ASN A 1 367 ? -1.340 5.473 -12.990 1.00 89.44 367 ASN A CA 1
ATOM 2886 C C . ASN A 1 367 ? -0.806 6.630 -12.120 1.00 89.44 367 ASN A C 1
ATOM 2888 O O . ASN A 1 367 ? -0.075 6.399 -11.152 1.00 89.44 367 ASN A O 1
ATOM 2892 N N . ALA A 1 368 ? -1.170 7.870 -12.463 1.00 93.00 368 ALA A N 1
ATOM 2893 C CA . ALA A 1 368 ? -0.704 9.095 -11.814 1.00 93.00 368 ALA A CA 1
ATOM 2894 C C . ALA A 1 368 ? -0.801 9.042 -10.279 1.00 93.00 368 ALA A C 1
ATOM 2896 O O . ALA A 1 368 ? 0.210 9.198 -9.586 1.00 93.00 368 ALA A O 1
ATOM 2897 N N . TRP A 1 369 ? -1.990 8.744 -9.746 1.00 94.75 369 TRP A N 1
ATOM 2898 C CA . TRP A 1 369 ? -2.206 8.658 -8.300 1.00 94.75 369 TRP A CA 1
ATOM 2899 C C . TRP A 1 369 ? -1.324 7.587 -7.656 1.00 94.75 369 TRP A C 1
ATOM 2901 O O . TRP A 1 369 ? -0.612 7.844 -6.683 1.00 94.75 369 TRP A O 1
ATOM 2911 N N . CYS A 1 370 ? -1.328 6.381 -8.227 1.00 91.25 370 CYS A N 1
ATOM 2912 C CA . CYS A 1 370 ? -0.596 5.234 -7.700 1.00 91.25 370 CYS A CA 1
ATOM 2913 C C . CYS A 1 370 ? 0.926 5.459 -7.680 1.00 91.25 370 CYS A C 1
ATOM 2915 O O . CYS A 1 370 ? 1.601 4.964 -6.775 1.00 91.25 370 CYS A O 1
ATOM 2917 N N . PHE A 1 371 ? 1.478 6.201 -8.647 1.00 87.50 371 PHE A N 1
ATOM 2918 C CA . PHE A 1 371 ? 2.915 6.473 -8.712 1.00 87.50 371 PHE A CA 1
ATOM 2919 C C . PHE A 1 371 ? 3.375 7.632 -7.831 1.00 87.50 371 PHE A C 1
ATOM 2921 O O . PHE A 1 371 ? 4.479 7.555 -7.282 1.00 87.50 371 PHE A O 1
ATOM 2928 N N . TYR A 1 372 ? 2.578 8.694 -7.713 1.00 92.19 372 TYR A N 1
ATOM 2929 C CA . TYR A 1 372 ? 3.051 9.955 -7.136 1.00 92.19 372 TYR A CA 1
ATOM 2930 C C . TYR A 1 372 ? 2.446 10.285 -5.773 1.00 92.19 372 TYR A C 1
ATOM 2932 O O . TYR A 1 372 ? 3.125 10.907 -4.959 1.00 92.19 372 TYR A O 1
ATOM 2940 N N . VAL A 1 373 ? 1.222 9.834 -5.494 1.00 94.31 373 VAL A N 1
ATOM 2941 C CA . VAL A 1 373 ? 0.443 10.309 -4.339 1.00 94.31 373 VAL A CA 1
ATOM 2942 C C . VAL A 1 373 ? 0.129 9.188 -3.346 1.00 94.31 373 VAL A C 1
ATOM 2944 O O . VAL A 1 373 ? 0.262 9.386 -2.145 1.00 94.31 373 VAL A O 1
ATOM 2947 N N . CYS A 1 374 ? -0.210 7.993 -3.833 1.00 94.44 374 CYS A N 1
ATOM 2948 C CA . CYS A 1 374 ? -0.753 6.902 -3.023 1.00 94.44 374 CYS A CA 1
ATOM 2949 C C . CYS A 1 374 ? 0.166 6.469 -1.853 1.00 94.44 374 CYS A C 1
ATOM 2951 O O . CYS A 1 374 ? 1.218 5.855 -2.099 1.00 94.44 374 CYS A O 1
ATOM 2953 N N . PRO A 1 375 ? -0.242 6.692 -0.585 1.00 94.31 375 PRO A N 1
ATOM 2954 C CA . PRO A 1 375 ? 0.567 6.329 0.578 1.00 94.31 375 PRO A CA 1
ATOM 2955 C C . PRO A 1 375 ? 0.616 4.813 0.816 1.00 94.31 375 PRO A C 1
ATOM 2957 O O . PRO A 1 375 ? 1.652 4.302 1.235 1.00 94.31 375 PRO A O 1
ATOM 2960 N N . VAL A 1 376 ? -0.426 4.058 0.443 1.00 95.00 376 VAL A N 1
ATOM 2961 C CA . VAL A 1 376 ? -0.418 2.579 0.475 1.00 95.00 376 VAL A CA 1
ATOM 2962 C C . VAL A 1 376 ? 0.687 2.019 -0.428 1.00 95.00 376 VAL A C 1
ATOM 2964 O O . VAL A 1 376 ? 1.425 1.109 -0.050 1.00 95.00 376 VAL A O 1
ATOM 2967 N N . GLY A 1 377 ? 0.864 2.599 -1.620 1.00 91.81 377 GLY A N 1
ATOM 2968 C CA . GLY A 1 377 ? 1.961 2.236 -2.518 1.00 91.81 377 GLY A CA 1
ATOM 2969 C C . GLY A 1 377 ? 3.338 2.550 -1.923 1.00 91.81 377 GLY A C 1
ATOM 2970 O O . GLY A 1 377 ? 4.272 1.763 -2.084 1.00 91.81 377 GLY A O 1
ATOM 2971 N N . ALA A 1 378 ? 3.467 3.672 -1.208 1.00 92.44 378 ALA A N 1
ATOM 2972 C CA . ALA A 1 378 ? 4.691 4.030 -0.492 1.00 92.44 378 ALA A CA 1
ATOM 2973 C C . ALA A 1 378 ? 4.994 3.050 0.653 1.00 92.44 378 ALA A C 1
ATOM 2975 O O . ALA A 1 378 ? 6.137 2.605 0.776 1.00 92.44 378 ALA A O 1
ATOM 2976 N N . PHE A 1 379 ? 3.977 2.664 1.429 1.00 94.06 379 PHE A N 1
ATOM 2977 C CA . PHE A 1 379 ? 4.087 1.678 2.502 1.00 94.06 379 PHE A CA 1
ATOM 2978 C C . PHE A 1 379 ? 4.569 0.325 1.963 1.00 94.06 379 PHE A C 1
ATOM 2980 O O . PHE A 1 379 ? 5.572 -0.210 2.432 1.00 94.06 379 PHE A O 1
ATOM 2987 N N . MET A 1 380 ? 3.945 -0.187 0.897 1.00 93.12 380 MET A N 1
ATOM 2988 C CA . MET A 1 380 ? 4.369 -1.447 0.273 1.00 93.12 380 MET A CA 1
ATOM 2989 C C . MET A 1 380 ? 5.789 -1.378 -0.308 1.00 93.12 380 MET A C 1
ATOM 2991 O O . MET A 1 380 ? 6.534 -2.358 -0.247 1.00 93.12 380 MET A O 1
ATOM 2995 N N . ASP A 1 381 ? 6.204 -0.224 -0.838 1.00 88.12 381 ASP A N 1
ATOM 2996 C CA . ASP A 1 381 ? 7.589 -0.028 -1.268 1.00 88.12 381 ASP A CA 1
ATOM 2997 C C . ASP A 1 381 ? 8.564 -0.078 -0.081 1.00 88.12 381 ASP A C 1
ATOM 2999 O O . ASP A 1 381 ? 9.650 -0.643 -0.225 1.00 88.12 381 ASP A O 1
ATOM 3003 N N . ILE A 1 382 ? 8.191 0.457 1.090 1.00 89.19 382 ILE A N 1
ATOM 3004 C CA . ILE A 1 382 ? 8.982 0.335 2.326 1.00 89.19 382 ILE A CA 1
ATOM 3005 C C . ILE A 1 382 ? 9.073 -1.129 2.757 1.00 89.19 382 ILE A C 1
ATOM 3007 O O . ILE A 1 382 ? 10.186 -1.593 2.988 1.00 89.19 382 ILE A O 1
ATOM 3011 N N . VAL A 1 383 ? 7.968 -1.883 2.776 1.00 88.94 383 VAL A N 1
ATOM 3012 C CA . VAL A 1 383 ? 7.964 -3.327 3.094 1.00 88.94 383 VAL A CA 1
ATOM 3013 C C . VAL A 1 383 ? 8.962 -4.087 2.209 1.00 88.94 383 VAL A C 1
ATOM 3015 O O . VAL A 1 383 ? 9.794 -4.856 2.696 1.00 88.94 383 VAL A O 1
ATOM 3018 N N . LEU A 1 384 ? 8.959 -3.816 0.901 1.00 84.50 384 LEU A N 1
ATOM 3019 C CA . LEU A 1 384 ? 9.906 -4.424 -0.037 1.00 84.50 384 LEU A CA 1
ATOM 3020 C C . LEU A 1 384 ? 11.350 -3.939 0.162 1.00 84.50 384 LEU A C 1
ATOM 3022 O O . LEU A 1 384 ? 12.288 -4.711 -0.038 1.00 84.50 384 LEU A O 1
ATOM 3026 N N . ILE A 1 385 ? 11.566 -2.673 0.533 1.00 79.75 385 ILE A N 1
ATOM 3027 C CA . ILE A 1 385 ? 12.895 -2.155 0.896 1.00 79.75 385 ILE A CA 1
ATOM 3028 C C . ILE A 1 385 ? 13.408 -2.832 2.166 1.00 79.75 385 ILE A C 1
ATOM 3030 O O . ILE A 1 385 ? 14.573 -3.204 2.188 1.00 79.75 385 ILE A O 1
ATOM 3034 N N . VAL A 1 386 ? 12.575 -3.010 3.191 1.00 80.38 386 VAL A N 1
ATOM 3035 C CA . VAL A 1 386 ? 12.943 -3.681 4.445 1.00 80.38 386 VAL A CA 1
ATOM 3036 C C . VAL A 1 386 ? 13.310 -5.134 4.172 1.00 80.38 386 VAL A C 1
ATOM 3038 O O . VAL A 1 386 ? 14.391 -5.556 4.568 1.00 80.38 386 VAL A O 1
ATOM 3041 N N . ARG A 1 387 ? 12.498 -5.869 3.397 1.00 79.94 387 ARG A N 1
ATOM 3042 C CA . ARG A 1 387 ? 12.842 -7.229 2.951 1.00 79.94 387 ARG A CA 1
ATOM 3043 C C . ARG A 1 387 ? 14.178 -7.266 2.211 1.00 79.94 387 ARG A C 1
ATOM 3045 O O . ARG A 1 387 ? 15.001 -8.134 2.487 1.00 79.94 387 ARG A O 1
ATOM 3052 N N . ARG A 1 388 ? 14.379 -6.355 1.250 1.00 68.50 388 ARG A N 1
ATOM 3053 C CA . ARG A 1 388 ? 15.633 -6.272 0.489 1.00 68.50 388 ARG A CA 1
ATOM 3054 C C . ARG A 1 388 ? 16.801 -5.972 1.406 1.00 68.50 388 ARG A C 1
ATOM 3056 O O . ARG A 1 388 ? 17.719 -6.756 1.407 1.00 68.50 388 ARG A O 1
ATOM 3063 N N . LYS A 1 389 ? 16.725 -4.963 2.273 1.00 64.12 389 LYS A N 1
ATOM 3064 C CA . LYS A 1 389 ? 17.782 -4.630 3.241 1.00 64.12 389 LYS A CA 1
ATOM 3065 C C . LYS A 1 389 ? 18.078 -5.753 4.234 1.00 64.12 389 LYS A C 1
ATOM 3067 O O . LYS A 1 389 ? 19.243 -5.990 4.522 1.00 64.12 389 LYS A O 1
ATOM 3072 N N . GLY A 1 390 ? 17.052 -6.461 4.707 1.00 60.28 390 GLY A N 1
ATOM 3073 C CA . GLY A 1 390 ? 17.216 -7.665 5.524 1.00 60.28 390 GLY A CA 1
ATOM 3074 C C . GLY A 1 390 ? 17.969 -8.778 4.788 1.00 60.28 390 GLY A C 1
ATOM 3075 O O . GLY A 1 390 ? 18.690 -9.544 5.412 1.00 60.28 390 GLY A O 1
ATOM 3076 N N . ARG A 1 391 ? 17.870 -8.822 3.453 1.00 56.16 391 ARG A N 1
ATOM 3077 C CA . ARG A 1 391 ? 18.667 -9.692 2.574 1.00 56.16 391 ARG A CA 1
ATOM 3078 C C . ARG A 1 391 ? 20.018 -9.066 2.161 1.00 56.16 391 ARG A C 1
ATOM 3080 O O . ARG A 1 391 ? 20.985 -9.792 1.974 1.00 56.16 391 ARG A O 1
ATOM 3087 N N . ASP A 1 392 ? 20.096 -7.740 2.029 1.00 45.12 392 ASP A N 1
ATOM 3088 C CA . ASP A 1 392 ? 21.225 -6.944 1.512 1.00 45.12 392 ASP A CA 1
ATOM 3089 C C . ASP A 1 392 ? 22.269 -6.607 2.585 1.00 45.12 392 ASP A C 1
ATOM 3091 O O . ASP A 1 392 ? 23.323 -6.069 2.247 1.00 45.12 392 ASP A O 1
ATOM 3095 N N . LEU A 1 393 ? 22.071 -7.026 3.843 1.00 45.03 393 LEU A N 1
ATOM 3096 C CA . LEU A 1 393 ? 23.187 -7.264 4.772 1.00 45.03 393 LEU A CA 1
ATOM 3097 C C . LEU A 1 393 ? 24.248 -8.221 4.157 1.00 45.03 393 LEU A C 1
ATOM 3099 O O . LEU A 1 393 ? 25.308 -8.412 4.741 1.00 45.03 393 LEU A O 1
ATOM 3103 N N . TRP A 1 394 ? 23.974 -8.786 2.968 1.00 44.78 394 TRP A N 1
ATOM 3104 C CA . TRP A 1 394 ? 24.792 -9.745 2.244 1.00 44.78 394 TRP A CA 1
ATOM 3105 C C . TRP A 1 394 ? 25.488 -9.272 0.939 1.00 44.78 394 TRP A C 1
ATOM 3107 O O . TRP A 1 394 ? 26.442 -9.949 0.597 1.00 44.78 394 TRP A O 1
ATOM 3117 N N . ASN A 1 395 ? 25.130 -8.209 0.174 1.00 43.44 395 ASN A N 1
ATOM 3118 C CA . ASN A 1 395 ? 25.861 -7.881 -1.097 1.00 43.44 395 ASN A CA 1
ATOM 3119 C C . ASN A 1 395 ? 25.622 -6.477 -1.739 1.00 43.44 395 ASN A C 1
ATOM 3121 O O . ASN A 1 395 ? 24.493 -6.019 -1.891 1.00 43.44 395 ASN A O 1
ATOM 3125 N N . THR A 1 396 ? 26.685 -5.832 -2.250 1.00 44.03 396 THR A N 1
ATOM 3126 C CA . THR A 1 396 ? 26.776 -4.378 -2.575 1.00 44.03 396 THR A CA 1
ATOM 3127 C C . THR A 1 396 ? 26.239 -3.902 -3.950 1.00 44.03 396 THR A C 1
ATOM 3129 O O . THR A 1 396 ? 26.207 -2.697 -4.194 1.00 44.03 396 THR A O 1
ATOM 3132 N N . ILE A 1 397 ? 25.766 -4.771 -4.854 1.00 49.09 397 ILE A N 1
ATOM 3133 C CA . ILE A 1 397 ? 25.095 -4.362 -6.124 1.00 49.09 397 ILE A CA 1
ATOM 3134 C C . ILE A 1 397 ? 23.642 -4.883 -6.205 1.00 49.09 397 ILE A C 1
ATOM 3136 O O . ILE A 1 397 ? 22.899 -4.549 -7.123 1.00 49.09 397 ILE A O 1
ATOM 3140 N N . GLY A 1 398 ? 23.184 -5.674 -5.228 1.00 51.28 398 GLY A N 1
ATOM 3141 C CA . GLY A 1 398 ? 21.865 -6.326 -5.275 1.00 51.28 398 GLY A CA 1
ATOM 3142 C C . GLY A 1 398 ? 21.741 -7.426 -6.345 1.00 51.28 398 GLY A C 1
ATOM 3143 O O . GLY A 1 398 ? 20.683 -8.038 -6.469 1.00 51.28 398 GLY A O 1
ATOM 3144 N N . ILE A 1 399 ? 22.821 -7.697 -7.088 1.00 57.53 399 ILE A N 1
ATOM 3145 C CA . ILE A 1 399 ? 23.014 -8.859 -7.961 1.00 57.53 399 ILE A CA 1
ATOM 3146 C C . ILE A 1 399 ? 24.216 -9.628 -7.392 1.00 57.53 399 ILE A C 1
ATOM 3148 O O . ILE A 1 399 ? 25.280 -9.021 -7.226 1.00 57.53 399 ILE A O 1
ATOM 3152 N N . PRO A 1 400 ? 24.078 -10.920 -7.044 1.00 64.00 400 PRO A N 1
ATOM 3153 C CA . PRO A 1 400 ? 25.208 -11.738 -6.617 1.00 64.00 400 PRO A CA 1
ATOM 3154 C C . PRO A 1 400 ? 26.294 -11.769 -7.700 1.00 64.00 400 PRO A C 1
ATOM 3156 O O . PRO A 1 400 ? 26.030 -12.164 -8.833 1.00 64.00 400 PRO A O 1
ATOM 3159 N N . LEU A 1 401 ? 27.514 -11.348 -7.357 1.00 70.12 401 LEU A N 1
ATOM 3160 C CA . LEU A 1 401 ? 28.665 -11.445 -8.251 1.00 70.12 401 LEU A CA 1
ATOM 3161 C C . LEU A 1 401 ? 29.386 -12.765 -7.995 1.00 70.12 401 LEU A C 1
ATOM 3163 O O . LEU A 1 401 ? 29.858 -13.013 -6.886 1.00 70.12 401 LEU A O 1
ATOM 3167 N N . ILE A 1 402 ? 29.521 -13.580 -9.035 1.00 74.25 402 ILE A N 1
ATOM 3168 C CA . ILE A 1 402 ? 30.265 -14.835 -8.968 1.00 74.25 402 ILE A CA 1
ATOM 3169 C C . ILE A 1 402 ? 31.538 -14.676 -9.778 1.00 74.25 402 ILE A C 1
ATOM 3171 O O . ILE A 1 402 ? 31.500 -14.409 -10.975 1.00 74.25 402 ILE A O 1
ATOM 3175 N N . LYS A 1 403 ? 32.675 -14.846 -9.103 1.00 78.31 403 LYS A N 1
ATOM 3176 C CA . LYS A 1 403 ? 33.997 -14.858 -9.726 1.00 78.31 403 LYS A CA 1
ATOM 3177 C C . LYS A 1 403 ? 34.526 -16.286 -9.721 1.00 78.31 403 LYS A C 1
ATOM 3179 O O . LYS A 1 403 ? 34.533 -16.950 -8.681 1.00 78.31 403 LYS A O 1
ATOM 3184 N N . ARG A 1 404 ? 34.958 -16.762 -10.884 1.00 77.81 404 ARG A N 1
ATOM 3185 C CA . ARG A 1 404 ? 35.567 -18.081 -11.063 1.00 77.81 404 ARG A CA 1
ATOM 3186 C C . ARG A 1 404 ? 36.792 -17.918 -11.944 1.00 77.81 404 ARG A C 1
ATOM 3188 O O . ARG A 1 404 ? 36.716 -17.295 -12.996 1.00 77.81 404 ARG A O 1
ATOM 3195 N N . GLN A 1 405 ? 37.916 -18.435 -11.472 1.00 79.31 405 GLN A N 1
ATOM 3196 C CA . GLN A 1 405 ? 39.140 -18.476 -12.252 1.00 79.31 405 GLN A CA 1
ATOM 3197 C C . GLN A 1 405 ? 39.057 -19.672 -13.199 1.00 79.31 405 GLN A C 1
ATOM 3199 O O . GLN A 1 405 ? 38.691 -20.768 -12.775 1.00 79.31 405 GLN A O 1
ATOM 3204 N N . VAL A 1 406 ? 39.367 -19.442 -14.469 1.00 78.44 406 VAL A N 1
ATOM 3205 C CA . VAL A 1 406 ? 39.312 -20.448 -15.535 1.00 78.44 406 VAL A CA 1
ATOM 3206 C C . VAL A 1 406 ? 40.662 -20.511 -16.234 1.00 78.44 406 VAL A C 1
ATOM 3208 O O . VAL A 1 406 ? 41.423 -19.543 -16.210 1.00 78.44 406 VAL A O 1
ATOM 3211 N N . GLN A 1 407 ? 40.977 -21.653 -16.838 1.00 78.81 407 GLN A N 1
ATOM 3212 C CA . GLN A 1 407 ? 42.152 -21.777 -17.701 1.00 78.81 407 GLN A CA 1
ATOM 3213 C C . GLN A 1 407 ? 41.743 -21.576 -19.156 1.00 78.81 407 GLN A C 1
ATOM 3215 O O . GLN A 1 407 ? 40.735 -22.134 -19.580 1.00 78.81 407 GLN A O 1
ATOM 3220 N N . VAL A 1 408 ? 42.545 -20.842 -19.933 1.00 75.19 408 VAL A N 1
ATOM 3221 C CA . VAL A 1 408 ? 42.257 -20.555 -21.352 1.00 75.19 408 VAL A CA 1
ATOM 3222 C C . VAL A 1 408 ? 42.023 -21.844 -22.149 1.00 75.19 408 VAL A C 1
ATOM 3224 O O . VAL A 1 408 ? 41.045 -21.949 -22.878 1.00 75.19 408 VAL A O 1
ATOM 3227 N N . SER A 1 409 ? 42.834 -22.882 -21.918 1.00 80.44 409 SER A N 1
ATOM 3228 C CA . SER A 1 409 ? 42.701 -24.191 -22.579 1.00 80.44 409 SER A CA 1
ATOM 3229 C C . SER A 1 409 ? 41.411 -24.956 -22.252 1.00 80.44 409 SER A C 1
ATOM 3231 O O . SER A 1 409 ? 41.077 -25.913 -22.944 1.00 80.44 409 SER A O 1
ATOM 3233 N N . ARG A 1 410 ? 40.698 -24.576 -21.186 1.00 84.31 410 ARG A N 1
ATOM 3234 C CA . ARG A 1 410 ? 39.483 -25.246 -20.695 1.00 84.31 410 ARG A CA 1
ATOM 3235 C C . ARG A 1 410 ? 38.302 -24.290 -20.545 1.00 84.31 410 ARG A C 1
ATOM 3237 O O . ARG A 1 410 ? 37.308 -24.672 -19.923 1.00 84.31 410 ARG A O 1
ATOM 3244 N N . TYR A 1 411 ? 38.401 -23.093 -21.128 1.00 82.62 411 TYR A N 1
ATOM 3245 C CA . TYR A 1 411 ? 37.484 -21.975 -20.919 1.00 82.62 411 TYR A CA 1
ATOM 3246 C C . TYR A 1 411 ? 36.018 -22.393 -21.066 1.00 82.62 411 TYR A C 1
ATOM 3248 O O . TYR A 1 411 ? 35.246 -22.244 -20.123 1.00 82.62 411 TYR A O 1
ATOM 3256 N N . ASP A 1 412 ? 35.668 -23.036 -22.180 1.00 87.56 412 ASP A N 1
ATOM 3257 C CA . ASP A 1 412 ? 34.303 -23.483 -22.480 1.00 87.56 412 ASP A CA 1
ATOM 3258 C C . ASP A 1 412 ? 33.775 -24.480 -21.443 1.00 87.56 412 ASP A C 1
ATOM 3260 O O . ASP A 1 412 ? 32.669 -24.340 -20.917 1.00 87.56 412 ASP A O 1
ATOM 3264 N N . SER A 1 413 ? 34.587 -25.483 -21.098 1.00 87.88 413 SER A N 1
ATOM 3265 C CA . SER A 1 413 ? 34.204 -26.522 -20.137 1.00 87.88 413 SER A CA 1
ATOM 3266 C C . SER A 1 413 ? 34.054 -25.977 -18.713 1.00 87.88 413 SER A C 1
ATOM 3268 O O . SER A 1 413 ? 33.155 -26.393 -17.976 1.00 87.88 413 SER A O 1
ATOM 3270 N N . ASP A 1 414 ? 34.908 -25.028 -18.325 1.00 87.88 414 ASP A N 1
ATOM 3271 C CA . ASP A 1 414 ? 34.830 -24.366 -17.030 1.00 87.88 414 ASP A CA 1
ATOM 3272 C C . ASP A 1 414 ? 33.625 -23.413 -16.991 1.00 87.88 414 ASP A C 1
ATOM 3274 O O . ASP A 1 414 ? 32.891 -23.413 -16.003 1.00 87.88 414 ASP A O 1
ATOM 3278 N N . TYR A 1 415 ? 33.343 -22.686 -18.077 1.00 88.19 415 TYR A N 1
ATOM 3279 C CA . TYR A 1 415 ? 32.162 -21.830 -18.201 1.00 88.19 415 TYR A CA 1
ATOM 3280 C C . TYR A 1 415 ? 30.871 -22.647 -18.059 1.00 88.19 415 TYR A C 1
ATOM 3282 O O . TYR A 1 415 ? 30.028 -22.336 -17.213 1.00 88.19 415 TYR A O 1
ATOM 3290 N N . CYS A 1 416 ? 30.748 -23.757 -18.798 1.00 90.06 416 CYS A N 1
ATOM 3291 C CA . CYS A 1 416 ? 29.620 -24.683 -18.682 1.00 90.06 416 CYS A CA 1
ATOM 3292 C C . CYS A 1 416 ? 29.452 -25.215 -17.251 1.00 90.06 416 CYS A C 1
ATOM 3294 O O . CYS A 1 416 ? 28.335 -25.292 -16.738 1.00 90.06 416 CYS A O 1
ATOM 3296 N N . ARG A 1 417 ? 30.555 -25.541 -16.564 1.00 88.88 417 ARG A N 1
ATOM 3297 C CA . ARG A 1 417 ? 30.520 -25.989 -15.163 1.00 88.88 417 ARG A CA 1
ATOM 3298 C C . ARG A 1 417 ? 29.975 -24.908 -14.233 1.00 88.88 417 ARG A C 1
ATOM 3300 O O . ARG A 1 417 ? 29.192 -25.223 -13.338 1.00 88.88 417 ARG A O 1
ATOM 3307 N N . VAL A 1 418 ? 30.366 -23.650 -14.436 1.00 88.12 418 VAL A N 1
ATOM 3308 C CA . VAL A 1 418 ? 29.877 -22.515 -13.638 1.00 88.12 418 VAL A CA 1
ATOM 3309 C C . VAL A 1 418 ? 28.387 -22.287 -13.861 1.00 88.12 418 VAL A C 1
ATOM 3311 O O . VAL A 1 418 ? 27.653 -22.143 -12.884 1.00 88.12 418 VAL A O 1
ATOM 3314 N N . VAL A 1 419 ? 27.924 -22.319 -15.111 1.00 88.81 419 VAL A N 1
ATOM 3315 C CA . VAL A 1 419 ? 26.496 -22.189 -15.434 1.00 88.81 419 VAL A CA 1
ATOM 3316 C C . VAL A 1 419 ? 25.691 -23.337 -14.824 1.00 88.81 419 VAL A C 1
ATOM 3318 O O . VAL A 1 419 ? 24.681 -23.091 -14.175 1.00 88.81 419 VAL A O 1
ATOM 3321 N N . ASN A 1 420 ? 26.152 -24.584 -14.938 1.00 88.12 420 ASN A N 1
ATOM 3322 C CA . ASN A 1 420 ? 25.462 -25.734 -14.344 1.00 88.12 420 ASN A CA 1
ATOM 3323 C C . ASN A 1 420 ? 25.434 -25.672 -12.810 1.00 88.12 420 ASN A C 1
ATOM 3325 O O . ASN A 1 420 ? 24.420 -25.984 -12.189 1.00 88.12 420 ASN A O 1
ATOM 3329 N N . HIS A 1 421 ? 26.522 -25.223 -12.182 1.00 85.44 421 HIS A N 1
ATOM 3330 C CA . HIS A 1 421 ? 26.545 -24.971 -10.743 1.00 85.44 421 HIS A CA 1
ATOM 3331 C C . HIS A 1 421 ? 25.522 -23.905 -10.341 1.00 85.44 421 HIS A C 1
ATOM 3333 O O . HIS A 1 421 ? 24.823 -24.072 -9.344 1.00 85.44 421 HIS A O 1
ATOM 3339 N N . LEU A 1 422 ? 25.411 -22.841 -11.138 1.00 83.62 422 LEU A N 1
ATOM 3340 C CA . LEU A 1 422 ? 24.425 -21.791 -10.936 1.00 83.62 422 LEU A CA 1
ATOM 3341 C C . LEU A 1 422 ? 23.000 -22.305 -11.080 1.00 83.62 422 LEU A C 1
ATOM 3343 O O . LEU A 1 422 ? 22.220 -22.075 -10.166 1.00 83.62 422 LEU A O 1
ATOM 3347 N N . LYS A 1 423 ? 22.695 -23.065 -12.138 1.00 84.00 423 LYS A N 1
ATOM 3348 C CA . LYS A 1 423 ? 21.388 -23.713 -12.344 1.00 84.00 423 LYS A CA 1
ATOM 3349 C C . LYS A 1 423 ? 20.945 -24.544 -11.144 1.00 84.00 423 LYS A C 1
ATOM 3351 O O . LYS A 1 423 ? 19.774 -24.534 -10.788 1.00 84.00 423 LYS A O 1
ATOM 3356 N N . ASN A 1 424 ? 21.883 -25.236 -10.502 1.00 78.31 424 ASN A N 1
ATOM 3357 C CA . ASN A 1 424 ? 21.588 -26.074 -9.340 1.00 78.31 424 ASN A CA 1
ATOM 3358 C C . ASN A 1 424 ? 21.326 -25.269 -8.054 1.00 78.31 424 ASN A C 1
ATOM 3360 O O . ASN A 1 424 ? 20.749 -25.805 -7.112 1.00 78.31 424 ASN A O 1
ATOM 3364 N N . GLN A 1 425 ? 21.773 -24.012 -7.980 1.00 75.12 425 GLN A N 1
ATOM 3365 C CA . GLN A 1 425 ? 21.617 -23.151 -6.800 1.00 75.12 425 GLN A CA 1
ATOM 3366 C C . GLN A 1 425 ? 20.511 -22.107 -6.958 1.00 75.12 425 GLN A C 1
ATOM 3368 O O . GLN A 1 425 ? 19.869 -21.721 -5.982 1.00 75.12 425 GLN A O 1
ATOM 3373 N N . VAL A 1 426 ? 20.329 -21.611 -8.177 1.00 70.81 426 VAL A N 1
ATOM 3374 C CA . VAL A 1 426 ? 19.403 -20.552 -8.550 1.00 70.81 426 VAL A CA 1
ATOM 3375 C C . VAL A 1 426 ? 18.840 -20.936 -9.912 1.00 70.81 426 VAL A C 1
ATOM 3377 O O . VAL A 1 426 ? 19.598 -21.178 -10.845 1.00 70.81 426 VAL A O 1
ATOM 3380 N N . ASP A 1 427 ? 17.518 -21.002 -10.022 1.00 74.75 427 ASP A N 1
ATOM 3381 C CA . ASP A 1 427 ? 16.840 -21.386 -11.259 1.00 74.75 427 ASP A CA 1
ATOM 3382 C C . ASP A 1 427 ? 17.078 -20.326 -12.352 1.00 74.75 427 ASP A C 1
ATOM 3384 O O . ASP A 1 427 ? 16.403 -19.295 -12.408 1.00 74.75 427 ASP A O 1
ATOM 3388 N N . ILE A 1 428 ? 18.133 -20.526 -13.151 1.00 84.00 428 ILE A N 1
ATOM 3389 C CA . ILE A 1 428 ? 18.512 -19.647 -14.257 1.00 84.00 428 ILE A CA 1
ATOM 3390 C C . ILE A 1 428 ? 18.033 -20.249 -15.580 1.00 84.00 428 ILE A C 1
ATOM 3392 O O . ILE A 1 428 ? 18.443 -21.333 -15.989 1.00 84.00 428 ILE A O 1
ATOM 3396 N N . GLU A 1 429 ? 17.165 -19.510 -16.265 1.00 85.06 429 GLU A N 1
ATOM 3397 C CA . GLU A 1 429 ? 16.549 -19.939 -17.528 1.00 85.06 429 GLU A CA 1
ATOM 3398 C C . GLU A 1 429 ? 17.309 -19.416 -18.759 1.00 85.06 429 GLU A C 1
ATOM 3400 O O . GLU A 1 429 ? 17.169 -19.954 -19.857 1.00 85.06 429 GLU A O 1
ATOM 3405 N N . GLY A 1 430 ? 18.142 -18.383 -18.595 1.00 89.44 430 GLY A N 1
ATOM 3406 C CA . GLY A 1 430 ? 18.829 -17.728 -19.703 1.00 89.44 430 GLY A CA 1
ATOM 3407 C C . GLY A 1 430 ? 20.031 -16.884 -19.289 1.00 89.44 430 GLY A C 1
ATOM 3408 O O . GLY A 1 430 ? 20.133 -16.428 -18.150 1.00 89.44 430 GLY A O 1
ATOM 3409 N N . GLY A 1 431 ? 20.945 -16.680 -20.236 1.00 90.81 431 GLY A N 1
ATOM 3410 C CA . GLY A 1 431 ? 22.100 -15.793 -20.132 1.00 90.81 431 GLY A CA 1
ATOM 3411 C C . GLY A 1 431 ? 21.924 -14.570 -21.029 1.00 90.81 431 GLY A C 1
ATOM 3412 O O . GLY A 1 431 ? 21.465 -14.691 -22.163 1.00 90.81 431 GLY A O 1
ATOM 3413 N N . VAL A 1 432 ? 22.279 -13.387 -20.525 1.00 93.50 432 VAL A N 1
ATOM 3414 C CA . VAL A 1 432 ? 22.284 -12.139 -21.303 1.00 93.50 432 VAL A CA 1
ATOM 3415 C C . VAL A 1 432 ? 23.726 -11.788 -21.646 1.00 93.50 432 VAL A C 1
ATOM 3417 O O . VAL A 1 432 ? 24.534 -11.613 -20.734 1.00 93.50 432 VAL A O 1
ATOM 3420 N N . PHE A 1 433 ? 24.038 -11.659 -22.935 1.00 92.69 433 PHE A N 1
ATOM 3421 C CA . PHE A 1 433 ? 25.393 -11.391 -23.422 1.00 92.69 433 PHE A CA 1
ATOM 3422 C C . PHE A 1 433 ? 25.429 -10.082 -24.218 1.00 92.69 433 PHE A C 1
ATOM 3424 O O . PHE A 1 433 ? 24.512 -9.769 -24.977 1.00 92.69 433 PHE A O 1
ATOM 3431 N N . GLY A 1 434 ? 26.469 -9.279 -23.994 1.00 89.31 434 GLY A N 1
ATOM 3432 C CA . GLY A 1 434 ? 26.602 -7.915 -24.522 1.00 89.31 434 GLY A CA 1
ATOM 3433 C C . GLY A 1 434 ? 27.156 -7.832 -25.945 1.00 89.31 434 GLY A C 1
ATOM 3434 O O . GLY A 1 434 ? 27.798 -6.839 -26.276 1.00 89.31 434 GLY A O 1
ATOM 3435 N N . ASP A 1 435 ? 26.962 -8.869 -26.753 1.00 90.69 435 ASP A N 1
ATOM 3436 C CA . ASP A 1 435 ? 27.558 -8.988 -28.081 1.00 90.69 435 ASP A CA 1
ATOM 3437 C C . ASP A 1 435 ? 26.967 -8.018 -29.097 1.00 90.69 435 ASP A C 1
ATOM 3439 O O . ASP A 1 435 ? 25.753 -7.819 -29.166 1.00 90.69 435 ASP A O 1
ATOM 3443 N N . VAL A 1 436 ? 27.842 -7.457 -29.932 1.00 88.94 436 VAL A N 1
ATOM 3444 C CA . VAL A 1 436 ? 27.491 -6.494 -30.979 1.00 88.94 436 VAL A CA 1
ATOM 3445 C C . VAL A 1 436 ? 27.871 -7.072 -32.334 1.00 88.94 436 VAL A C 1
ATOM 3447 O O . VAL A 1 436 ? 29.030 -7.441 -32.536 1.00 88.94 436 VAL A O 1
ATOM 3450 N N . SER A 1 437 ? 26.911 -7.124 -33.261 1.00 86.75 437 SER A N 1
ATOM 3451 C CA . SER A 1 437 ? 27.111 -7.709 -34.592 1.00 86.75 437 SER A CA 1
ATOM 3452 C C . SER A 1 437 ? 27.548 -6.697 -35.647 1.00 86.75 437 SER A C 1
ATOM 3454 O O . SER A 1 437 ? 28.518 -6.918 -36.369 1.00 86.75 437 SER A O 1
ATOM 3456 N N . ILE A 1 438 ? 26.870 -5.553 -35.735 1.00 83.38 438 ILE A N 1
ATOM 3457 C CA . ILE A 1 438 ? 27.123 -4.574 -36.795 1.00 83.38 438 ILE A CA 1
ATOM 3458 C C . ILE A 1 438 ? 28.423 -3.815 -36.504 1.00 83.38 438 ILE A C 1
ATOM 3460 O O . ILE A 1 438 ? 28.550 -3.117 -35.497 1.00 83.38 438 ILE A O 1
ATOM 3464 N N . GLY A 1 439 ? 29.386 -3.945 -37.417 1.00 76.62 439 GLY A N 1
ATOM 3465 C CA . GLY A 1 439 ? 30.730 -3.376 -37.306 1.00 76.62 439 GLY A CA 1
ATOM 3466 C C . GLY A 1 439 ? 31.757 -4.318 -36.676 1.00 76.62 439 GLY A C 1
ATOM 3467 O O . GLY A 1 439 ? 32.918 -3.937 -36.583 1.00 76.62 439 GLY A O 1
ATOM 3468 N N . ASN A 1 440 ? 31.364 -5.522 -36.246 1.00 80.56 440 ASN A N 1
ATOM 3469 C CA . ASN A 1 440 ? 32.245 -6.507 -35.623 1.00 80.56 440 ASN A CA 1
ATOM 3470 C C . ASN A 1 440 ? 32.461 -7.724 -36.527 1.00 80.56 440 ASN A C 1
ATOM 3472 O O . ASN A 1 440 ? 31.582 -8.573 -36.645 1.00 80.56 440 ASN A O 1
ATOM 3476 N N . GLU A 1 441 ? 33.645 -7.819 -37.129 1.00 80.94 441 GLU A N 1
ATOM 3477 C CA . GLU A 1 441 ? 34.009 -8.914 -38.039 1.00 80.94 441 GLU A CA 1
ATOM 3478 C C . GLU A 1 441 ? 34.006 -10.290 -37.347 1.00 80.94 441 GLU A C 1
ATOM 3480 O O . GLU A 1 441 ? 33.739 -11.303 -37.988 1.00 80.94 441 GLU A O 1
ATOM 3485 N N . GLU A 1 442 ? 34.214 -10.335 -36.029 1.00 82.19 442 GLU A N 1
ATOM 3486 C CA . GLU A 1 442 ? 34.270 -11.578 -35.249 1.00 82.19 442 GLU A CA 1
ATOM 3487 C C . GLU A 1 442 ? 32.923 -11.958 -34.611 1.00 82.19 442 GLU A C 1
ATOM 3489 O O . GLU A 1 442 ? 32.818 -12.969 -33.912 1.00 82.19 442 GLU A O 1
ATOM 3494 N N . ALA A 1 443 ? 31.861 -11.181 -34.849 1.00 85.94 443 ALA A N 1
ATOM 3495 C CA . ALA A 1 443 ? 30.577 -11.375 -34.175 1.00 85.94 443 ALA A CA 1
ATOM 3496 C C . ALA A 1 443 ? 29.992 -12.778 -34.368 1.00 85.94 443 ALA A C 1
ATOM 3498 O O . ALA A 1 443 ? 29.462 -13.358 -33.423 1.00 85.94 443 ALA A O 1
ATOM 3499 N N . SER A 1 444 ? 30.102 -13.343 -35.573 1.00 85.75 444 SER A N 1
ATOM 3500 C CA . SER A 1 444 ? 29.567 -14.675 -35.883 1.00 85.75 444 SER A CA 1
ATOM 3501 C C . SER A 1 444 ? 30.282 -15.797 -35.125 1.00 85.75 444 SER A C 1
ATOM 3503 O O . SER A 1 444 ? 29.650 -16.797 -34.774 1.00 85.75 444 SER A O 1
ATOM 3505 N N . LEU A 1 445 ? 31.578 -15.633 -34.833 1.00 87.38 445 LEU A N 1
ATOM 3506 C CA . LEU A 1 445 ? 32.343 -16.592 -34.032 1.00 87.38 445 LEU A CA 1
ATOM 3507 C C . LEU A 1 445 ? 31.842 -16.585 -32.588 1.00 87.38 445 LEU A C 1
ATOM 3509 O O . LEU A 1 445 ? 31.525 -17.641 -32.036 1.00 87.38 445 LEU A O 1
ATOM 3513 N N . HIS A 1 446 ? 31.693 -15.396 -32.002 1.00 86.19 446 HIS A N 1
ATOM 3514 C CA . HIS A 1 446 ? 31.250 -15.273 -30.618 1.00 86.19 446 HIS A CA 1
ATOM 3515 C C . HIS A 1 446 ? 29.765 -15.635 -30.443 1.00 86.19 446 HIS A C 1
ATOM 3517 O O . HIS A 1 446 ? 29.405 -16.302 -29.478 1.00 86.19 446 HIS A O 1
ATOM 3523 N N . GLU A 1 447 ? 28.901 -15.319 -31.414 1.00 91.62 447 GLU A N 1
ATOM 3524 C CA . GLU A 1 447 ? 27.503 -15.771 -31.415 1.00 91.62 447 GLU A CA 1
ATOM 3525 C C . GLU A 1 447 ? 27.401 -17.300 -31.428 1.00 91.62 447 GLU A C 1
ATOM 3527 O O . GLU A 1 447 ? 26.618 -17.881 -30.672 1.00 91.62 447 GLU A O 1
ATOM 3532 N N . SER A 1 448 ? 28.206 -17.959 -32.267 1.00 90.75 448 SER A N 1
ATOM 3533 C CA . SER A 1 448 ? 28.263 -19.422 -32.327 1.00 90.75 448 SER A CA 1
ATOM 3534 C C . SER A 1 448 ? 28.722 -20.002 -30.990 1.00 90.75 448 SER A C 1
ATOM 3536 O O . SER A 1 448 ? 28.114 -20.946 -30.487 1.00 90.75 448 SER A O 1
ATOM 3538 N N . TRP A 1 449 ? 29.737 -19.396 -30.373 1.00 92.12 449 TRP A N 1
ATOM 3539 C CA . TRP A 1 449 ? 30.217 -19.783 -29.050 1.00 92.12 449 TRP A CA 1
ATOM 3540 C C . TRP A 1 449 ? 29.137 -19.625 -27.966 1.00 92.12 449 TRP A C 1
ATOM 3542 O O . TRP A 1 449 ? 28.827 -20.594 -27.271 1.00 92.12 449 TRP A O 1
ATOM 3552 N N . VAL A 1 450 ? 28.476 -18.463 -27.877 1.00 92.38 450 VAL A N 1
ATOM 3553 C CA . VAL A 1 450 ? 27.387 -18.214 -26.915 1.00 92.38 450 VAL A CA 1
ATOM 3554 C C . VAL A 1 450 ? 26.255 -19.226 -27.095 1.00 92.38 450 VAL A C 1
ATOM 3556 O O . VAL A 1 450 ? 25.782 -19.804 -26.112 1.00 92.38 450 VAL A O 1
ATOM 3559 N N . LYS A 1 451 ? 25.832 -19.480 -28.340 1.00 91.38 451 LYS A N 1
ATOM 3560 C CA . LYS A 1 451 ? 24.790 -20.472 -28.645 1.00 91.38 451 LYS A CA 1
ATOM 3561 C C . LYS A 1 451 ? 25.209 -21.876 -28.220 1.00 91.38 451 LYS A C 1
ATOM 3563 O O . LYS A 1 451 ? 24.404 -22.571 -27.606 1.00 91.38 451 LYS A O 1
ATOM 3568 N N . ASN A 1 452 ? 26.455 -22.270 -28.476 1.00 92.44 452 ASN A N 1
ATOM 3569 C CA . ASN A 1 452 ? 26.978 -23.581 -28.093 1.00 92.44 452 ASN A CA 1
ATOM 3570 C C . ASN A 1 452 ? 27.032 -23.760 -26.569 1.00 92.44 452 ASN A C 1
ATOM 3572 O O . ASN A 1 452 ? 26.588 -24.792 -26.065 1.00 92.44 452 ASN A O 1
ATOM 3576 N N . ILE A 1 453 ? 27.507 -22.758 -25.823 1.00 92.56 453 ILE A N 1
ATOM 3577 C CA . ILE A 1 453 ? 27.533 -22.779 -24.351 1.00 92.56 453 ILE A CA 1
ATOM 3578 C C . ILE A 1 453 ? 26.114 -22.851 -23.779 1.00 92.56 453 ILE A C 1
ATOM 3580 O O . ILE A 1 453 ? 25.828 -23.681 -22.912 1.00 92.56 453 ILE A O 1
ATOM 3584 N N . CYS A 1 454 ? 25.204 -22.015 -24.281 1.00 93.19 454 CYS A N 1
ATOM 3585 C CA . CYS A 1 454 ? 23.819 -21.971 -23.817 1.00 93.19 454 CYS A CA 1
ATOM 3586 C C . CYS A 1 454 ? 23.077 -23.279 -24.119 1.00 93.19 454 CYS A C 1
ATOM 3588 O O . CYS A 1 454 ? 22.411 -23.827 -23.243 1.00 93.19 454 CYS A O 1
ATOM 3590 N N . HIS A 1 455 ? 23.270 -23.840 -25.316 1.00 92.06 455 HIS A N 1
ATOM 3591 C CA . HIS A 1 455 ? 22.738 -25.150 -25.687 1.00 92.06 455 HIS A CA 1
ATOM 3592 C C . HIS A 1 455 ? 23.291 -26.260 -24.782 1.00 92.06 455 HIS A C 1
ATOM 3594 O O . HIS A 1 455 ? 22.527 -27.048 -24.232 1.00 92.06 455 HIS A O 1
ATOM 3600 N N . SER A 1 456 ? 24.609 -26.281 -24.556 1.00 90.81 456 SER A N 1
ATOM 3601 C CA . SER A 1 456 ? 25.283 -27.302 -23.736 1.00 90.81 456 SER A CA 1
ATOM 3602 C C . SER A 1 456 ? 24.888 -27.259 -22.258 1.00 90.81 456 SER A C 1
ATOM 3604 O O . SER A 1 456 ? 24.987 -28.262 -21.555 1.00 90.81 456 SER A O 1
ATOM 3606 N N . THR A 1 457 ? 24.445 -26.102 -21.774 1.00 91.38 457 THR A N 1
ATOM 3607 C CA . THR A 1 457 ? 24.012 -25.901 -20.385 1.00 91.38 457 THR A CA 1
ATOM 3608 C C . THR A 1 457 ? 22.492 -25.877 -20.241 1.00 91.38 457 THR A C 1
ATOM 3610 O O . THR A 1 457 ? 21.982 -25.859 -19.121 1.00 91.38 457 THR A O 1
ATOM 3613 N N . GLY A 1 458 ? 21.746 -25.913 -21.348 1.00 90.12 458 GLY A N 1
ATOM 3614 C CA . GLY A 1 458 ? 20.287 -25.857 -21.370 1.00 90.12 458 GLY A CA 1
ATOM 3615 C C . GLY A 1 458 ? 19.728 -24.547 -20.811 1.00 90.12 458 GLY A C 1
ATOM 3616 O O . GLY A 1 458 ? 18.814 -24.597 -19.989 1.00 90.12 458 GLY A O 1
ATOM 3617 N N . ILE A 1 459 ? 20.315 -23.406 -21.183 1.00 92.62 459 ILE A N 1
ATOM 3618 C CA . ILE A 1 459 ? 19.784 -22.058 -20.915 1.00 92.62 459 ILE A CA 1
ATOM 3619 C C . ILE A 1 459 ? 19.540 -21.327 -22.242 1.00 92.62 459 ILE A C 1
ATOM 3621 O O . ILE A 1 459 ? 20.142 -21.659 -23.261 1.00 92.62 459 ILE A O 1
ATOM 3625 N N . GLN A 1 460 ? 18.681 -20.311 -22.251 1.00 94.88 460 GLN A N 1
ATOM 3626 C CA . GLN A 1 460 ? 18.445 -19.477 -23.429 1.00 94.88 460 GLN A CA 1
ATOM 3627 C C . GLN A 1 460 ? 19.495 -18.360 -23.563 1.00 94.88 460 GLN A C 1
ATOM 3629 O O . GLN A 1 460 ? 19.794 -17.658 -22.600 1.00 94.88 460 GLN A O 1
ATOM 3634 N N . ALA A 1 461 ? 20.019 -18.140 -24.770 1.00 94.50 461 ALA A N 1
ATOM 3635 C CA . ALA A 1 461 ? 20.861 -16.982 -25.066 1.00 94.50 461 ALA A CA 1
ATOM 3636 C C . ALA A 1 461 ? 20.005 -15.741 -25.379 1.00 94.50 461 ALA A C 1
ATOM 3638 O O . ALA A 1 461 ? 19.134 -15.783 -26.252 1.00 94.50 461 ALA A O 1
ATOM 3639 N N . HIS A 1 462 ? 20.283 -14.623 -24.711 1.00 95.12 462 HIS A N 1
ATOM 3640 C CA . HIS A 1 462 ? 19.686 -13.317 -24.986 1.00 95.12 462 HIS A CA 1
ATOM 3641 C C . HIS A 1 462 ? 20.770 -12.320 -25.411 1.00 95.12 462 HIS A C 1
ATOM 3643 O O . HIS A 1 462 ? 21.666 -12.005 -24.629 1.00 95.12 462 HIS A O 1
ATOM 3649 N N . LEU A 1 463 ? 20.659 -11.793 -26.634 1.00 93.88 463 LEU A N 1
ATOM 3650 C CA . LEU A 1 463 ? 21.624 -10.867 -27.242 1.00 93.88 463 LEU A CA 1
ATOM 3651 C C . LEU A 1 463 ? 20.954 -9.504 -27.517 1.00 93.88 463 LEU A C 1
ATOM 3653 O O . LEU A 1 463 ? 20.567 -9.224 -28.650 1.00 93.88 463 LEU A O 1
ATOM 3657 N N . PRO A 1 464 ? 20.734 -8.656 -26.494 1.00 92.31 464 PRO A N 1
ATOM 3658 C CA . PRO A 1 464 ? 19.945 -7.427 -26.630 1.00 92.31 464 PRO A CA 1
ATOM 3659 C C . PRO A 1 464 ? 20.583 -6.355 -27.523 1.00 92.31 464 PRO A C 1
ATOM 3661 O O . PRO A 1 464 ? 19.879 -5.446 -27.954 1.00 92.31 464 PRO A O 1
ATOM 3664 N N . LEU A 1 465 ? 21.893 -6.436 -27.775 1.00 92.12 465 LEU A N 1
ATOM 3665 C CA . LEU A 1 465 ? 22.630 -5.492 -28.624 1.00 92.12 465 LEU A CA 1
ATOM 3666 C C . LEU A 1 465 ? 22.841 -6.016 -30.054 1.00 92.12 465 LEU A C 1
ATOM 3668 O O . LEU A 1 465 ? 23.435 -5.333 -30.891 1.00 92.12 465 LEU A O 1
ATOM 3672 N N . TRP A 1 466 ? 22.336 -7.215 -30.351 1.00 92.50 466 TRP A N 1
ATOM 3673 C CA . TRP A 1 466 ? 22.441 -7.808 -31.675 1.00 92.50 466 TRP A CA 1
ATOM 3674 C C . TRP A 1 466 ? 21.647 -6.994 -32.699 1.00 92.50 466 TRP A C 1
ATOM 3676 O O . TRP A 1 466 ? 20.532 -6.554 -32.425 1.00 92.50 466 TRP A O 1
ATOM 3686 N N . ASN A 1 467 ? 22.209 -6.815 -33.893 1.00 91.25 467 ASN A N 1
ATOM 3687 C CA . ASN A 1 467 ? 21.645 -6.010 -34.985 1.00 91.25 467 ASN A CA 1
ATOM 3688 C C . ASN A 1 467 ? 21.479 -4.510 -34.678 1.00 91.25 467 ASN A C 1
ATOM 3690 O O . ASN A 1 467 ? 20.790 -3.813 -35.421 1.00 91.25 467 ASN A O 1
ATOM 3694 N N . ILE A 1 468 ? 22.125 -3.996 -33.630 1.00 90.62 468 ILE A N 1
ATOM 3695 C CA . ILE A 1 468 ? 22.241 -2.556 -33.374 1.00 90.62 468 ILE A CA 1
ATOM 3696 C C . ILE A 1 468 ? 23.650 -2.118 -33.786 1.00 90.62 468 ILE A C 1
ATOM 3698 O O . ILE A 1 468 ? 24.626 -2.815 -33.495 1.00 90.62 468 ILE A O 1
ATOM 3702 N N . ASN A 1 469 ? 23.780 -0.992 -34.494 1.00 88.62 469 ASN A N 1
ATOM 3703 C CA . ASN A 1 469 ? 25.102 -0.495 -34.872 1.00 88.62 469 ASN A CA 1
ATOM 3704 C C . ASN A 1 469 ? 25.862 0.051 -33.648 1.00 88.62 469 ASN A C 1
ATOM 3706 O O . ASN A 1 469 ? 25.275 0.499 -32.661 1.00 88.62 469 ASN A O 1
ATOM 3710 N N . ARG A 1 470 ? 27.197 0.014 -33.708 1.00 86.69 470 ARG A N 1
ATOM 3711 C CA . ARG A 1 470 ? 28.054 0.468 -32.601 1.00 86.69 470 ARG A CA 1
ATOM 3712 C C . ARG A 1 470 ? 27.815 1.930 -32.228 1.00 86.69 470 ARG A C 1
ATOM 3714 O O . ARG A 1 470 ? 27.734 2.231 -31.044 1.00 86.69 470 ARG A O 1
ATOM 3721 N N . GLU A 1 471 ? 27.690 2.825 -33.209 1.00 87.75 471 GLU A N 1
ATOM 3722 C CA . GLU A 1 471 ? 27.485 4.260 -32.958 1.00 87.75 471 GLU A CA 1
ATOM 3723 C C . GLU A 1 471 ? 26.208 4.512 -32.136 1.00 87.75 471 GLU A C 1
ATOM 3725 O O . GLU A 1 471 ? 26.235 5.271 -31.168 1.00 87.75 471 GLU A O 1
ATOM 3730 N N . ASP A 1 472 ? 25.114 3.828 -32.462 1.00 90.69 472 ASP A N 1
ATOM 3731 C CA . ASP A 1 472 ? 23.827 3.933 -31.781 1.00 90.69 472 ASP A CA 1
ATOM 3732 C C . ASP A 1 472 ? 23.891 3.332 -30.379 1.00 90.69 472 ASP A C 1
ATOM 3734 O O . ASP A 1 472 ? 23.348 3.924 -29.449 1.00 90.69 472 ASP A O 1
ATOM 3738 N N . ILE A 1 473 ? 24.617 2.227 -30.179 1.00 91.50 473 ILE A N 1
ATOM 3739 C CA . ILE A 1 473 ? 24.859 1.674 -28.836 1.00 91.50 473 ILE A CA 1
ATOM 3740 C C . ILE A 1 473 ? 25.597 2.693 -27.961 1.00 91.50 473 ILE A C 1
ATOM 3742 O O . ILE A 1 473 ? 25.202 2.924 -26.816 1.00 91.50 473 ILE A O 1
ATOM 3746 N N . LEU A 1 474 ? 26.643 3.340 -28.487 1.00 90.81 474 LEU A N 1
ATOM 3747 C CA . LEU A 1 474 ? 27.386 4.355 -27.738 1.00 90.81 474 LEU A CA 1
ATOM 3748 C C . LEU A 1 474 ? 26.509 5.577 -27.431 1.00 90.81 474 LEU A C 1
ATOM 3750 O O . LEU A 1 474 ? 26.478 6.041 -26.289 1.00 90.81 474 LEU A O 1
ATOM 3754 N N . LYS A 1 475 ? 25.714 6.048 -28.402 1.00 91.25 475 LYS A N 1
ATOM 3755 C CA . LYS A 1 475 ? 24.716 7.107 -28.178 1.00 91.25 475 LYS A CA 1
ATOM 3756 C C . LYS A 1 475 ? 23.686 6.705 -27.129 1.00 91.25 475 LYS A C 1
ATOM 3758 O O . LYS A 1 475 ? 23.339 7.533 -26.295 1.00 91.25 475 LYS A O 1
ATOM 3763 N N . MET A 1 476 ? 23.217 5.457 -27.134 1.00 91.56 476 MET A N 1
ATOM 3764 C CA . MET A 1 476 ? 22.285 4.930 -26.135 1.00 91.56 476 MET A CA 1
ATOM 3765 C C . MET A 1 476 ? 22.909 4.936 -24.740 1.00 91.56 476 MET A C 1
ATOM 3767 O O . MET A 1 476 ? 22.256 5.377 -23.800 1.00 91.56 476 MET A O 1
ATOM 3771 N N . LEU A 1 477 ? 24.167 4.510 -24.587 1.00 90.38 477 LEU A N 1
ATOM 3772 C CA . LEU A 1 477 ? 24.870 4.562 -23.299 1.00 90.38 477 LEU A CA 1
ATOM 3773 C C . LEU A 1 477 ? 24.939 5.993 -22.755 1.00 90.38 477 LEU A C 1
ATOM 3775 O O . LEU A 1 477 ? 24.562 6.229 -21.604 1.00 90.38 477 LEU A O 1
ATOM 3779 N N . ILE A 1 478 ? 25.340 6.946 -23.600 1.00 90.94 478 ILE A N 1
ATOM 3780 C CA . ILE A 1 478 ? 25.407 8.371 -23.248 1.00 90.94 478 ILE A CA 1
ATOM 3781 C C . ILE A 1 478 ? 24.010 8.902 -22.900 1.00 90.94 478 ILE A C 1
ATOM 3783 O O . ILE A 1 478 ? 23.816 9.518 -21.853 1.00 90.94 478 ILE A O 1
ATOM 3787 N N . TYR A 1 479 ? 23.017 8.619 -23.745 1.00 89.06 479 TYR A N 1
ATOM 3788 C CA . TYR A 1 479 ? 21.632 9.060 -23.582 1.00 89.06 479 TYR A CA 1
ATOM 3789 C C . TYR A 1 479 ? 20.999 8.527 -22.294 1.00 89.06 479 TYR A C 1
ATOM 3791 O O . TYR A 1 479 ? 20.328 9.263 -21.569 1.00 89.06 479 TYR A O 1
ATOM 3799 N N . TYR A 1 480 ? 21.238 7.255 -21.974 1.00 88.00 480 TYR A N 1
ATOM 3800 C CA . TYR A 1 480 ? 20.780 6.656 -20.728 1.00 88.00 480 TYR A CA 1
ATOM 3801 C C . TYR A 1 480 ? 21.585 7.134 -19.518 1.00 88.00 480 TYR A C 1
ATOM 3803 O O . TYR A 1 480 ? 21.204 6.820 -18.398 1.00 88.00 480 TYR A O 1
ATOM 3811 N N . GLY A 1 481 ? 22.638 7.933 -19.691 1.00 87.81 481 GLY A N 1
ATOM 3812 C CA . GLY A 1 481 ? 23.394 8.527 -18.593 1.00 87.81 481 GLY A CA 1
ATOM 3813 C C . GLY A 1 481 ? 24.381 7.562 -17.945 1.00 87.81 481 GLY A C 1
ATOM 3814 O O . GLY A 1 481 ? 24.645 7.678 -16.748 1.00 87.81 481 GLY A O 1
ATOM 3815 N N . PHE A 1 482 ? 24.892 6.590 -18.703 1.00 91.75 482 PHE A N 1
ATOM 3816 C CA . PHE A 1 482 ? 26.062 5.826 -18.287 1.00 91.75 482 PHE A CA 1
ATOM 3817 C C . PHE A 1 482 ? 27.319 6.680 -18.433 1.00 91.75 482 PHE A C 1
ATOM 3819 O O . PHE A 1 482 ? 27.497 7.398 -19.414 1.00 91.75 482 PHE A O 1
ATOM 3826 N N . GLU A 1 483 ? 28.204 6.581 -17.449 1.00 93.62 483 GLU A N 1
ATOM 3827 C CA . GLU A 1 483 ? 29.534 7.164 -17.518 1.00 93.62 483 GLU A CA 1
ATOM 3828 C C . GLU A 1 483 ? 30.548 6.056 -17.730 1.00 93.62 483 GLU A C 1
ATOM 3830 O O . GLU A 1 483 ? 30.719 5.168 -16.890 1.00 93.62 483 GLU A O 1
ATOM 3835 N N . VAL A 1 484 ? 31.200 6.122 -18.881 1.00 95.62 484 VAL A N 1
ATOM 3836 C CA . VAL A 1 484 ? 32.068 5.074 -19.396 1.00 95.62 484 VAL A CA 1
ATOM 3837 C C . VAL A 1 484 ? 33.439 5.685 -19.639 1.00 95.62 484 VAL A C 1
ATOM 3839 O O . VAL A 1 484 ? 33.532 6.722 -20.288 1.00 95.62 484 VAL A O 1
ATOM 3842 N N . LEU A 1 485 ? 34.487 5.074 -19.096 1.00 96.00 485 LEU A N 1
ATOM 3843 C CA . LEU A 1 485 ? 35.873 5.501 -19.282 1.00 96.00 485 LEU A CA 1
ATOM 3844 C C . LEU A 1 485 ? 36.611 4.494 -20.155 1.00 96.00 485 LEU A C 1
ATOM 3846 O O . LEU A 1 485 ? 36.417 3.291 -19.984 1.00 96.00 485 LEU A O 1
ATOM 3850 N N . MET A 1 486 ? 37.485 4.961 -21.041 1.00 96.25 486 MET A N 1
ATOM 3851 C CA . MET A 1 486 ? 38.432 4.088 -21.735 1.00 96.25 486 MET A CA 1
ATOM 3852 C C . MET A 1 486 ? 39.554 3.674 -20.780 1.00 96.25 486 MET A C 1
ATOM 3854 O O . MET A 1 486 ? 40.213 4.523 -20.184 1.00 96.25 486 MET A O 1
ATOM 3858 N N . ILE A 1 487 ? 39.756 2.369 -20.614 1.00 96.44 487 ILE A N 1
ATOM 3859 C CA . ILE A 1 487 ? 40.749 1.800 -19.687 1.00 96.44 487 ILE A CA 1
ATOM 3860 C C . ILE A 1 487 ? 41.817 0.964 -20.385 1.00 96.44 487 ILE A C 1
ATOM 3862 O O . ILE A 1 487 ? 42.832 0.656 -19.773 1.00 96.44 487 ILE A O 1
ATOM 3866 N N . VAL A 1 488 ? 41.600 0.591 -21.644 1.00 95.31 488 VAL A N 1
ATOM 3867 C CA . VAL A 1 488 ? 42.618 -0.042 -22.485 1.00 95.31 488 VAL A CA 1
ATOM 3868 C C . VAL A 1 488 ? 42.535 0.587 -23.856 1.00 95.31 488 VAL A C 1
ATOM 3870 O O . VAL A 1 488 ? 41.424 0.805 -24.336 1.00 95.31 488 VAL A O 1
ATOM 3873 N N . THR A 1 489 ? 43.677 0.866 -24.467 1.00 95.69 489 THR A N 1
ATOM 3874 C CA . THR A 1 489 ? 43.786 1.400 -25.825 1.00 95.69 489 THR A CA 1
ATOM 3875 C C . THR A 1 489 ? 44.973 0.754 -26.523 1.00 95.69 489 THR A C 1
ATOM 3877 O O . THR A 1 489 ? 46.005 0.498 -25.902 1.00 95.69 489 THR A O 1
ATOM 3880 N N . ASP A 1 490 ? 44.840 0.453 -27.809 1.00 93.31 490 ASP A N 1
ATOM 3881 C CA . ASP A 1 490 ? 45.955 -0.087 -28.579 1.00 93.31 490 ASP A CA 1
ATOM 3882 C C . ASP A 1 490 ? 47.002 0.989 -28.862 1.00 93.31 490 ASP A C 1
ATOM 3884 O O . ASP A 1 490 ? 46.665 2.139 -29.132 1.00 93.31 490 ASP A O 1
ATOM 3888 N N . ASP A 1 491 ? 48.278 0.616 -28.829 1.00 93.62 491 ASP A N 1
ATOM 3889 C CA . ASP A 1 491 ? 49.383 1.549 -29.074 1.00 93.62 491 ASP A CA 1
ATOM 3890 C C . ASP A 1 491 ? 49.474 1.994 -30.542 1.00 93.62 491 ASP A C 1
ATOM 3892 O O . ASP A 1 491 ? 49.927 3.094 -30.837 1.00 93.62 491 ASP A O 1
ATOM 3896 N N . SER A 1 492 ? 49.012 1.151 -31.471 1.00 88.75 492 SER A N 1
ATOM 3897 C CA . SER A 1 492 ? 49.187 1.368 -32.912 1.00 88.75 492 SER A CA 1
ATOM 3898 C C . SER A 1 492 ? 48.285 2.455 -33.494 1.00 88.75 492 SER A C 1
ATOM 3900 O O . SER A 1 492 ? 48.647 3.114 -34.469 1.00 88.75 492 SER A O 1
ATOM 3902 N N . LYS A 1 493 ? 47.096 2.629 -32.916 1.00 88.31 493 LYS A N 1
ATOM 3903 C CA . LYS A 1 493 ? 46.065 3.541 -33.382 1.00 88.31 493 LYS A CA 1
ATOM 3904 C C . LYS A 1 493 ? 45.700 4.512 -32.285 1.00 88.31 493 LYS A C 1
ATOM 3906 O O . LYS A 1 493 ? 45.909 5.694 -32.506 1.00 88.31 493 LYS A O 1
ATOM 3911 N N . LEU A 1 494 ? 45.080 4.089 -31.187 1.00 92.56 494 LEU A N 1
ATOM 3912 C CA . LEU A 1 494 ? 44.554 5.055 -30.217 1.00 92.56 494 LEU A CA 1
ATOM 3913 C C . LEU A 1 494 ? 45.653 5.671 -29.354 1.00 92.56 494 LEU A C 1
ATOM 3915 O O . LEU A 1 494 ? 45.653 6.876 -29.202 1.00 92.56 494 LEU A O 1
ATOM 3919 N N . GLY A 1 495 ? 46.594 4.892 -28.833 1.00 93.38 495 GLY A N 1
ATOM 3920 C CA . GLY A 1 495 ? 47.678 5.401 -27.996 1.00 93.38 495 GLY A CA 1
ATOM 3921 C C . GLY A 1 495 ? 47.266 5.700 -26.549 1.00 93.38 495 GLY A C 1
ATOM 3922 O O . GLY A 1 495 ? 46.114 5.531 -26.128 1.00 93.38 495 GLY A O 1
ATOM 3923 N N . LYS A 1 496 ? 48.251 6.116 -25.746 1.00 95.25 496 LYS A N 1
ATOM 3924 C CA . LYS A 1 496 ? 48.123 6.362 -24.297 1.00 95.25 496 LYS A CA 1
ATOM 3925 C C . LYS A 1 496 ? 47.167 7.509 -23.962 1.00 95.25 496 LYS A C 1
ATOM 3927 O O . LYS A 1 496 ? 46.543 7.504 -22.905 1.00 95.25 496 LYS A O 1
ATOM 3932 N N . GLU A 1 497 ? 47.069 8.507 -24.829 1.00 94.38 497 GLU A N 1
ATOM 3933 C CA . GLU A 1 497 ? 46.324 9.752 -24.627 1.00 94.38 497 GLU A CA 1
ATOM 3934 C C . GLU A 1 497 ? 44.802 9.567 -24.564 1.00 94.38 497 GLU A C 1
ATOM 3936 O O . GLU A 1 497 ? 44.079 10.469 -24.137 1.00 94.38 497 GLU A O 1
ATOM 3941 N N . TRP A 1 498 ? 44.311 8.394 -24.963 1.00 95.25 498 TRP A N 1
ATOM 3942 C CA . TRP A 1 498 ? 42.902 8.027 -24.867 1.00 95.25 498 TRP A CA 1
ATOM 3943 C C . TRP A 1 498 ? 42.544 7.358 -23.537 1.00 95.25 498 TRP A C 1
ATOM 3945 O O . TRP A 1 498 ? 41.362 7.280 -23.198 1.00 95.25 498 TRP A O 1
ATOM 3955 N N . LEU A 1 499 ? 43.529 6.919 -22.745 1.00 95.38 499 LEU A N 1
ATOM 3956 C CA . LEU A 1 499 ? 43.267 6.347 -21.427 1.00 95.38 499 LEU A CA 1
ATOM 3957 C C . LEU A 1 499 ? 42.608 7.372 -20.499 1.00 95.38 499 LEU A C 1
ATOM 3959 O O . LEU A 1 499 ? 43.038 8.516 -20.379 1.00 95.38 499 LEU A O 1
ATOM 3963 N N . GLY A 1 500 ? 41.554 6.940 -19.813 1.00 93.44 500 GLY A N 1
ATOM 3964 C CA . GLY A 1 500 ? 40.779 7.762 -18.890 1.00 93.44 500 GLY A CA 1
ATOM 3965 C C . GLY A 1 500 ? 39.801 8.728 -19.562 1.00 93.44 500 GLY A C 1
ATOM 3966 O O . GLY A 1 500 ? 38.991 9.324 -18.849 1.00 93.44 500 GLY A O 1
ATOM 3967 N N . LYS A 1 501 ? 39.804 8.866 -20.900 1.00 95.75 501 LYS A N 1
ATOM 3968 C CA . LYS A 1 501 ? 38.796 9.680 -21.595 1.00 95.75 501 LYS A CA 1
ATOM 3969 C C . LYS A 1 501 ? 37.399 9.121 -21.323 1.00 95.75 501 LYS A C 1
ATOM 3971 O O . LYS A 1 501 ? 37.158 7.912 -21.421 1.00 95.75 501 LYS A O 1
ATOM 3976 N N . LYS A 1 502 ? 36.473 10.018 -20.980 1.00 95.69 502 LYS A N 1
ATOM 3977 C CA . LYS A 1 502 ? 35.055 9.695 -20.830 1.00 95.69 502 LYS A CA 1
ATOM 3978 C C . LYS A 1 502 ? 34.423 9.591 -22.209 1.00 95.69 502 LYS A C 1
ATOM 3980 O O . LYS A 1 502 ? 34.594 10.474 -23.035 1.00 95.69 502 LYS A O 1
ATOM 3985 N N . LEU A 1 503 ? 33.672 8.525 -22.442 1.00 93.88 503 LEU A N 1
ATOM 3986 C CA . LEU A 1 503 ? 32.927 8.349 -23.675 1.00 93.88 503 LEU A CA 1
ATOM 3987 C C . LEU A 1 503 ? 31.675 9.239 -23.653 1.00 93.88 503 LEU A C 1
ATOM 3989 O O . LEU A 1 503 ? 30.628 8.847 -23.138 1.00 93.88 503 LEU A O 1
ATOM 3993 N N . ASP A 1 504 ? 31.809 10.454 -24.170 1.00 94.44 504 ASP A N 1
ATOM 3994 C CA . ASP A 1 504 ? 30.738 11.430 -24.358 1.00 94.44 504 ASP A CA 1
ATOM 3995 C C . ASP A 1 504 ? 30.536 11.757 -25.850 1.00 94.44 504 ASP A C 1
ATOM 3997 O O . ASP A 1 504 ? 31.079 11.082 -26.728 1.00 94.44 504 ASP A O 1
ATOM 4001 N N . LEU A 1 505 ? 29.680 12.740 -26.155 1.00 92.81 505 LEU A N 1
ATOM 4002 C CA . LEU A 1 505 ? 29.366 13.106 -27.540 1.00 92.81 505 LEU A CA 1
ATOM 4003 C C . LEU A 1 505 ? 30.578 13.682 -28.283 1.00 92.81 505 LEU A C 1
ATOM 4005 O O . LEU A 1 505 ? 30.681 13.476 -29.492 1.00 92.81 505 LEU A O 1
ATOM 4009 N N . ASP A 1 506 ? 31.493 14.344 -27.574 1.00 95.12 506 ASP A N 1
ATOM 4010 C CA . ASP A 1 506 ? 32.684 14.946 -28.169 1.00 95.12 506 ASP A CA 1
ATOM 4011 C C . ASP A 1 506 ? 33.695 13.854 -28.530 1.00 95.12 506 ASP A C 1
ATOM 4013 O O . ASP A 1 506 ? 34.155 13.780 -29.671 1.00 95.12 506 ASP A O 1
ATOM 4017 N N . VAL A 1 507 ? 33.956 12.926 -27.602 1.00 94.69 507 VAL A N 1
ATOM 4018 C CA . VAL A 1 507 ? 34.805 11.753 -27.864 1.00 94.69 507 VAL A CA 1
ATOM 4019 C C . VAL A 1 507 ? 34.198 10.861 -28.950 1.00 94.69 507 VAL A C 1
ATOM 4021 O O . VAL A 1 507 ? 34.923 10.336 -29.794 1.00 94.69 507 VAL A O 1
ATOM 4024 N N . LEU A 1 508 ? 32.870 10.713 -28.998 1.00 93.62 508 LEU A N 1
ATOM 4025 C CA . LEU A 1 508 ? 32.200 9.972 -30.069 1.00 93.62 508 LEU A CA 1
ATOM 4026 C C . LEU A 1 508 ? 32.385 10.642 -31.440 1.00 93.62 508 LEU A C 1
ATOM 4028 O O . LEU A 1 508 ? 32.632 9.948 -32.429 1.00 93.62 508 LEU A O 1
ATOM 4032 N N . ALA A 1 509 ? 32.292 11.972 -31.513 1.00 93.94 509 ALA A N 1
ATOM 4033 C CA . ALA A 1 509 ? 32.558 12.717 -32.741 1.00 93.94 509 ALA A CA 1
ATOM 4034 C C . ALA A 1 509 ? 34.030 12.593 -33.174 1.00 93.94 509 ALA A C 1
ATOM 4036 O O . ALA A 1 509 ? 34.309 12.422 -34.363 1.00 93.94 509 ALA A O 1
ATOM 4037 N N . GLU A 1 510 ? 34.965 12.605 -32.218 1.00 93.81 510 GLU A N 1
ATOM 4038 C CA . GLU A 1 510 ? 36.396 12.387 -32.462 1.00 93.81 510 GLU A CA 1
ATOM 4039 C C . GLU A 1 510 ? 36.652 10.991 -33.055 1.00 93.81 510 GLU A C 1
ATOM 4041 O O . GLU A 1 510 ? 37.314 10.869 -34.089 1.00 93.81 510 GLU A O 1
ATOM 4046 N N . LEU A 1 511 ? 36.052 9.946 -32.472 1.00 92.00 511 LEU A N 1
ATOM 4047 C CA . LEU A 1 511 ? 36.112 8.578 -32.997 1.00 92.00 511 LEU A CA 1
ATOM 4048 C C . LEU A 1 511 ? 35.517 8.479 -34.407 1.00 92.00 511 LEU A C 1
ATOM 4050 O O . LEU A 1 511 ? 36.098 7.830 -35.274 1.00 92.00 511 LEU A O 1
ATOM 4054 N N . LYS A 1 512 ? 34.386 9.140 -34.669 1.00 90.50 512 LYS A N 1
ATOM 4055 C CA . LYS A 1 512 ? 33.745 9.120 -35.990 1.00 90.50 512 LYS A CA 1
ATOM 4056 C C . LYS A 1 512 ? 34.615 9.764 -37.068 1.00 90.50 512 LYS A C 1
ATOM 4058 O O . LYS A 1 512 ? 34.865 9.148 -38.099 1.00 90.50 512 LYS A O 1
ATOM 4063 N N . ASN A 1 513 ? 35.143 10.955 -36.798 1.00 91.44 513 ASN A N 1
ATOM 4064 C CA . ASN A 1 513 ? 36.075 11.647 -37.692 1.00 91.44 513 ASN A CA 1
ATOM 4065 C C . ASN A 1 513 ? 37.321 10.792 -37.977 1.00 91.44 513 ASN A C 1
ATOM 4067 O O . ASN A 1 513 ? 37.856 10.791 -39.082 1.00 91.44 513 ASN A O 1
ATOM 4071 N N . ARG A 1 514 ? 37.786 10.038 -36.977 1.00 90.25 514 ARG A N 1
ATOM 4072 C CA . ARG A 1 514 ? 38.928 9.137 -37.121 1.00 90.25 514 ARG A CA 1
ATOM 4073 C C . ARG A 1 514 ? 38.604 7.907 -37.968 1.00 90.25 514 ARG A C 1
ATOM 4075 O O . ARG A 1 514 ? 39.424 7.518 -38.790 1.00 90.25 514 ARG A O 1
ATOM 4082 N N . PHE A 1 515 ? 37.411 7.337 -37.807 1.00 88.25 515 PHE A N 1
ATOM 4083 C CA . PHE A 1 515 ? 36.904 6.257 -38.655 1.00 88.25 515 PHE A CA 1
ATOM 4084 C C . PHE A 1 515 ? 36.792 6.706 -40.119 1.00 88.25 515 PHE A C 1
ATOM 4086 O O . PHE A 1 515 ? 37.318 6.031 -40.999 1.00 88.25 515 PHE A O 1
ATOM 4093 N N . GLU A 1 516 ? 36.206 7.879 -40.377 1.00 89.50 516 GLU A N 1
ATOM 4094 C CA . GLU A 1 516 ? 36.051 8.445 -41.730 1.00 89.50 516 GLU A CA 1
ATOM 4095 C C . GLU A 1 516 ? 37.394 8.710 -42.431 1.00 89.50 516 GLU A C 1
ATOM 4097 O O . GLU A 1 516 ? 37.474 8.650 -43.655 1.00 89.50 516 GLU A O 1
ATOM 4102 N N . LYS A 1 517 ? 38.456 8.979 -41.662 1.00 88.94 517 LYS A N 1
ATOM 4103 C CA . LYS A 1 517 ? 39.820 9.206 -42.169 1.00 88.94 517 LYS A CA 1
ATOM 4104 C C . LYS A 1 517 ? 40.691 7.950 -42.215 1.00 88.94 517 LYS A C 1
ATOM 4106 O O . LYS A 1 517 ? 41.810 8.024 -42.715 1.00 88.94 517 LYS A O 1
ATOM 4111 N N . SER A 1 518 ? 40.234 6.833 -41.653 1.00 87.00 518 SER A N 1
ATOM 4112 C CA . SER A 1 518 ? 41.027 5.603 -41.594 1.00 87.00 518 SER A CA 1
ATOM 4113 C C . SER A 1 518 ? 40.989 4.860 -42.929 1.00 87.00 518 SER A C 1
ATOM 4115 O O . SER A 1 518 ? 39.915 4.581 -43.455 1.00 87.00 518 SER A O 1
ATOM 4117 N N . GLU A 1 519 ? 42.160 4.507 -43.463 1.00 82.88 519 GLU A N 1
ATOM 4118 C CA . GLU A 1 519 ? 42.278 3.778 -44.737 1.00 82.88 519 GLU A CA 1
ATOM 4119 C C . GLU A 1 519 ? 41.682 2.364 -44.666 1.00 82.88 519 GLU A C 1
ATOM 4121 O O . GLU A 1 519 ? 41.174 1.849 -45.658 1.00 82.88 519 GLU A O 1
ATOM 4126 N N . ASP A 1 520 ? 41.704 1.746 -43.482 1.00 81.62 520 ASP A N 1
ATOM 4127 C CA . ASP A 1 520 ? 41.184 0.401 -43.232 1.00 81.62 520 ASP A CA 1
ATOM 4128 C C . ASP A 1 520 ? 39.800 0.390 -42.563 1.00 81.62 520 ASP A C 1
ATOM 4130 O O . ASP A 1 520 ? 39.323 -0.665 -42.143 1.00 81.62 520 ASP A O 1
ATOM 4134 N N . GLY A 1 521 ? 39.152 1.554 -42.432 1.00 78.19 521 GLY A N 1
ATOM 4135 C CA . GLY A 1 521 ? 37.838 1.671 -41.799 1.00 78.19 521 GLY A CA 1
ATOM 4136 C C . GLY A 1 521 ? 37.832 1.276 -40.317 1.00 78.19 521 GLY A C 1
ATOM 4137 O O . GLY A 1 521 ? 36.814 0.812 -39.805 1.00 78.19 521 GLY A O 1
ATOM 4138 N N . ARG A 1 522 ? 38.956 1.397 -39.599 1.00 81.50 522 ARG A N 1
ATOM 4139 C CA . ARG A 1 522 ? 39.068 1.013 -38.183 1.00 81.50 522 ARG A CA 1
ATOM 4140 C C . ARG A 1 522 ? 39.632 2.146 -37.331 1.00 81.50 522 ARG A C 1
ATOM 4142 O O . ARG A 1 522 ? 40.713 2.670 -37.581 1.00 81.50 522 ARG A O 1
ATOM 4149 N N . VAL A 1 523 ? 38.941 2.427 -36.228 1.00 86.81 523 VAL A N 1
ATOM 4150 C CA . VAL A 1 523 ? 39.281 3.501 -35.275 1.00 86.81 523 VAL A CA 1
ATOM 4151 C C . VAL A 1 523 ? 40.430 3.156 -34.320 1.00 86.81 523 VAL A C 1
ATOM 4153 O O . VAL A 1 523 ? 41.086 4.065 -33.812 1.00 86.81 523 VAL A O 1
ATOM 4156 N N . GLY A 1 524 ? 40.658 1.862 -34.082 1.00 87.44 524 GLY A N 1
ATOM 4157 C CA . GLY A 1 524 ? 41.521 1.331 -33.021 1.00 87.44 524 GLY A CA 1
ATOM 4158 C C . GLY A 1 524 ? 40.765 0.399 -32.075 1.00 87.44 524 GLY A C 1
ATOM 4159 O O . GLY A 1 524 ? 39.540 0.278 -32.156 1.00 87.44 524 GLY A O 1
ATOM 4160 N N . TYR A 1 525 ? 41.508 -0.279 -31.209 1.00 86.94 525 TYR A N 1
ATOM 4161 C CA . TYR A 1 525 ? 41.005 -1.217 -30.215 1.00 86.94 525 TYR A CA 1
ATOM 4162 C C . TYR A 1 525 ? 41.037 -0.582 -28.829 1.00 86.94 525 TYR A C 1
ATOM 4164 O O . TYR A 1 525 ? 42.024 0.033 -28.428 1.00 86.94 525 TYR A O 1
ATOM 4172 N N . TYR A 1 526 ? 39.943 -0.733 -28.087 1.00 92.25 526 TYR A N 1
ATOM 4173 C CA . TYR A 1 526 ? 39.842 -0.218 -26.733 1.00 92.25 526 TYR A CA 1
ATOM 4174 C C . TYR A 1 526 ? 38.923 -1.074 -25.864 1.00 92.25 526 TYR A C 1
ATOM 4176 O O . TYR A 1 526 ? 37.980 -1.701 -26.347 1.00 92.25 526 TYR A O 1
ATOM 4184 N N . HIS A 1 527 ? 39.159 -1.031 -24.554 1.00 92.50 527 HIS A N 1
ATOM 4185 C CA . HIS A 1 527 ? 38.205 -1.493 -23.551 1.00 92.50 527 HIS A CA 1
ATOM 4186 C C . HIS A 1 527 ? 37.748 -0.349 -22.673 1.00 92.50 527 HIS A C 1
ATOM 4188 O O . HIS A 1 527 ? 38.462 0.630 -22.444 1.00 92.50 527 HIS A O 1
ATOM 4194 N N . THR A 1 528 ? 36.554 -0.518 -22.123 1.00 94.44 528 THR A N 1
ATOM 4195 C CA . THR A 1 528 ? 35.922 0.487 -21.287 1.00 94.44 528 THR A CA 1
ATOM 4196 C C . THR A 1 528 ? 35.537 -0.047 -19.920 1.00 94.44 528 THR A C 1
ATOM 4198 O O . THR A 1 528 ? 35.182 -1.215 -19.778 1.00 94.44 528 THR A O 1
ATOM 4201 N N . LEU A 1 529 ? 35.497 0.848 -18.940 1.00 94.00 529 LEU A N 1
ATOM 4202 C CA . LEU A 1 529 ? 34.927 0.620 -17.622 1.00 94.00 529 LEU A CA 1
ATOM 4203 C C . LEU A 1 529 ? 33.736 1.550 -17.406 1.00 94.00 529 LEU A C 1
ATOM 4205 O O . LEU A 1 529 ? 33.853 2.766 -17.545 1.00 94.00 529 LEU A O 1
ATOM 4209 N N . VAL A 1 530 ? 32.596 0.986 -17.014 1.00 93.56 530 VAL A N 1
ATOM 4210 C CA . VAL A 1 530 ? 31.429 1.771 -16.597 1.00 93.56 530 VAL A CA 1
ATOM 4211 C C . VAL A 1 530 ? 31.606 2.160 -15.131 1.00 93.56 530 VAL A C 1
ATOM 4213 O O . VAL A 1 530 ? 31.551 1.305 -14.247 1.00 93.56 530 VAL A O 1
ATOM 4216 N N . VAL A 1 531 ? 31.825 3.446 -14.870 1.00 91.56 531 VAL A N 1
ATOM 4217 C CA . VAL A 1 531 ? 32.073 3.977 -13.517 1.00 91.56 531 VAL A CA 1
ATOM 4218 C C . VAL A 1 531 ? 30.812 4.540 -12.861 1.00 91.56 531 VAL A C 1
ATOM 4220 O O . VAL A 1 531 ? 30.726 4.642 -11.634 1.00 91.56 531 VAL A O 1
ATOM 4223 N N . ASP A 1 532 ? 29.804 4.879 -13.665 1.00 90.81 532 ASP A N 1
ATOM 4224 C CA . ASP A 1 532 ? 28.497 5.336 -13.201 1.00 90.81 532 ASP A CA 1
ATOM 4225 C C . ASP A 1 532 ? 27.400 5.009 -14.231 1.00 90.81 532 ASP A C 1
ATOM 4227 O O . ASP A 1 532 ? 27.670 4.721 -15.393 1.00 90.81 532 ASP A O 1
ATOM 4231 N N . GLY A 1 533 ? 26.138 5.060 -13.814 1.00 87.31 533 GLY A N 1
ATOM 4232 C CA . GLY A 1 533 ? 24.980 4.850 -14.689 1.00 87.31 533 GLY A CA 1
ATOM 4233 C C . GLY A 1 533 ? 23.685 4.571 -13.928 1.00 87.31 533 GLY A C 1
ATOM 4234 O O . GLY A 1 533 ? 23.744 4.214 -12.754 1.00 87.31 533 GLY A O 1
ATOM 4235 N N . PRO A 1 534 ? 22.491 4.688 -14.530 1.00 80.19 534 PRO A N 1
ATOM 4236 C CA . PRO A 1 534 ? 21.209 4.727 -13.808 1.00 80.19 534 PRO A CA 1
ATOM 4237 C C . PRO A 1 534 ? 20.957 3.593 -12.812 1.00 80.19 534 PRO A C 1
ATOM 4239 O O . PRO A 1 534 ? 20.329 3.811 -11.776 1.00 80.19 534 PRO A O 1
ATOM 4242 N N . ILE A 1 535 ? 21.452 2.392 -13.119 1.00 79.25 535 ILE A N 1
ATOM 4243 C CA . ILE A 1 535 ? 21.252 1.182 -12.312 1.00 79.25 535 ILE A CA 1
ATOM 4244 C C . ILE A 1 535 ? 22.234 1.061 -11.136 1.00 79.25 535 ILE A C 1
ATOM 4246 O O . ILE A 1 535 ? 21.973 0.319 -10.190 1.00 79.25 535 ILE A O 1
ATOM 4250 N N . PHE A 1 536 ? 23.347 1.799 -11.156 1.00 74.94 536 PHE A N 1
ATOM 4251 C CA . PHE A 1 536 ? 24.333 1.771 -10.076 1.00 74.94 536 PHE A CA 1
ATOM 4252 C C . PHE A 1 536 ? 23.761 2.484 -8.834 1.00 74.94 536 PHE A C 1
ATOM 4254 O O . PHE A 1 536 ? 23.082 3.508 -8.939 1.00 74.94 536 PHE A O 1
ATOM 4261 N N . GLN A 1 537 ? 24.062 1.980 -7.634 1.00 76.50 537 GLN A N 1
ATOM 4262 C CA . GLN A 1 537 ? 23.660 2.623 -6.368 1.00 76.50 537 GLN A CA 1
ATOM 4263 C C . GLN A 1 537 ? 24.674 3.672 -5.893 1.00 76.50 537 GLN A C 1
ATOM 4265 O O . GLN A 1 537 ? 24.310 4.675 -5.275 1.00 76.50 537 GLN A O 1
ATOM 4270 N N . LYS A 1 538 ? 25.951 3.445 -6.204 1.00 78.50 538 LYS A N 1
ATOM 4271 C CA . LYS A 1 538 ? 27.086 4.323 -5.921 1.00 78.50 538 LYS A CA 1
ATOM 4272 C C . LYS A 1 538 ? 27.924 4.464 -7.188 1.00 78.50 538 LYS A C 1
ATOM 4274 O O . LYS A 1 538 ? 27.916 3.558 -8.016 1.00 78.50 538 LYS A O 1
ATOM 4279 N N . ARG A 1 539 ? 28.599 5.596 -7.327 1.00 87.50 539 ARG A N 1
ATOM 4280 C CA . ARG A 1 539 ? 29.612 5.827 -8.352 1.00 87.50 539 ARG A CA 1
ATOM 4281 C C . ARG A 1 539 ? 30.903 5.127 -7.939 1.00 87.50 539 ARG A C 1
ATOM 4283 O O . ARG A 1 539 ? 31.247 5.150 -6.757 1.00 87.50 539 ARG A O 1
ATOM 4290 N N . LEU A 1 540 ? 31.614 4.558 -8.901 1.00 87.88 540 LEU A N 1
ATOM 4291 C CA . LEU A 1 540 ? 32.999 4.144 -8.733 1.00 87.88 540 LEU A CA 1
ATOM 4292 C C . LEU A 1 540 ? 33.908 5.353 -8.991 1.00 87.88 540 LEU A C 1
ATOM 4294 O O . LEU A 1 540 ? 33.969 5.862 -10.106 1.00 87.88 540 LEU A O 1
ATOM 4298 N N . ASN A 1 541 ? 34.564 5.849 -7.948 1.00 90.69 541 ASN A N 1
ATOM 4299 C CA . ASN A 1 541 ? 35.539 6.927 -8.042 1.00 90.69 541 ASN A CA 1
ATOM 4300 C C . ASN A 1 541 ? 36.943 6.325 -8.086 1.00 90.69 541 ASN A C 1
ATOM 4302 O O . ASN A 1 541 ? 37.307 5.577 -7.184 1.00 90.69 541 ASN A O 1
ATOM 4306 N N . LEU A 1 542 ? 37.708 6.633 -9.131 1.00 88.56 542 LEU A N 1
ATOM 4307 C CA . LEU A 1 542 ? 39.089 6.177 -9.269 1.00 88.56 542 LEU A CA 1
ATOM 4308 C C . LEU A 1 542 ? 39.988 7.203 -8.572 1.00 88.56 542 LEU A C 1
ATOM 4310 O O . LEU A 1 542 ? 40.029 8.356 -8.994 1.00 88.56 542 LEU A O 1
ATOM 4314 N N . GLU A 1 543 ? 40.635 6.815 -7.476 1.00 85.94 543 GLU A N 1
ATOM 4315 C CA . GLU A 1 543 ? 41.426 7.736 -6.645 1.00 85.94 543 GLU A CA 1
ATOM 4316 C C . GLU A 1 543 ? 42.878 7.787 -7.097 1.00 85.94 543 GLU A C 1
ATOM 4318 O O . GLU A 1 543 ? 43.480 8.860 -7.158 1.00 85.94 543 GLU A O 1
ATOM 4323 N N . LYS A 1 544 ? 43.419 6.624 -7.467 1.00 90.81 544 LYS A N 1
ATOM 4324 C CA . LYS A 1 544 ? 44.778 6.499 -7.966 1.00 90.81 544 LYS A CA 1
ATOM 4325 C C . LYS A 1 544 ? 44.805 5.577 -9.172 1.00 90.81 544 LYS A C 1
ATOM 4327 O O . LYS A 1 544 ? 44.381 4.425 -9.096 1.00 90.81 544 LYS A O 1
ATOM 4332 N N . VAL A 1 545 ? 45.313 6.107 -10.280 1.00 93.38 545 VAL A N 1
ATOM 4333 C CA . VAL A 1 545 ? 45.462 5.380 -11.541 1.00 93.38 545 VAL A CA 1
ATOM 4334 C C . VAL A 1 545 ? 46.834 5.636 -12.146 1.00 93.38 545 VAL A C 1
ATOM 4336 O O . VAL A 1 545 ? 47.383 6.732 -12.005 1.00 93.38 545 VAL A O 1
ATOM 4339 N N . SER A 1 546 ? 47.374 4.646 -12.848 1.00 93.31 546 SER A N 1
ATOM 4340 C CA . SER A 1 546 ? 48.625 4.766 -13.594 1.00 93.31 546 SER A CA 1
ATOM 4341 C C . SER A 1 546 ? 48.489 4.157 -14.988 1.00 93.31 546 SER A C 1
ATOM 4343 O O . SER A 1 546 ? 47.679 3.270 -15.234 1.00 93.31 546 SER A O 1
ATOM 4345 N N . ALA A 1 547 ? 49.243 4.688 -15.949 1.00 95.75 547 ALA A N 1
ATOM 4346 C CA . ALA A 1 547 ? 49.237 4.179 -17.316 1.00 95.75 547 ALA A CA 1
ATOM 4347 C C . ALA A 1 547 ? 50.372 3.168 -17.493 1.00 95.75 547 ALA A C 1
ATOM 4349 O O . ALA A 1 547 ? 51.543 3.528 -17.349 1.00 95.75 547 ALA A O 1
ATOM 4350 N N . VAL A 1 548 ? 50.027 1.933 -17.845 1.00 95.19 548 VAL A N 1
ATOM 4351 C CA . VAL A 1 548 ? 50.965 0.816 -17.989 1.00 95.19 548 VAL A CA 1
ATOM 4352 C C . VAL A 1 548 ? 50.929 0.302 -19.421 1.00 95.19 548 VAL A C 1
ATOM 4354 O O . VAL A 1 548 ? 49.871 -0.044 -19.936 1.00 95.19 548 VAL A O 1
ATOM 4357 N N . PHE A 1 549 ? 52.089 0.221 -20.063 1.00 94.69 549 PHE A N 1
ATOM 4358 C CA . PHE A 1 549 ? 52.227 -0.418 -21.369 1.00 94.69 549 PHE A CA 1
ATOM 4359 C C . PHE A 1 549 ? 52.507 -1.910 -21.194 1.00 94.69 549 PHE A C 1
ATOM 4361 O O . PHE A 1 549 ? 53.377 -2.282 -20.401 1.00 94.69 549 PHE A O 1
ATOM 4368 N N . ARG A 1 550 ? 51.804 -2.770 -21.935 1.00 91.38 550 ARG A N 1
ATOM 4369 C CA . ARG A 1 550 ? 52.092 -4.209 -21.978 1.00 91.38 550 ARG A CA 1
ATOM 4370 C C . ARG A 1 550 ? 52.087 -4.710 -23.412 1.00 91.38 550 ARG A C 1
ATOM 4372 O O . ARG A 1 550 ? 51.283 -4.280 -24.236 1.00 91.38 550 ARG A O 1
ATOM 4379 N N . ARG A 1 551 ? 52.987 -5.654 -23.675 1.00 90.75 551 ARG A N 1
ATOM 4380 C CA . ARG A 1 551 ? 53.003 -6.448 -24.897 1.00 90.75 551 ARG A CA 1
ATOM 4381 C C . ARG A 1 551 ? 52.692 -7.887 -24.516 1.00 90.75 551 ARG A C 1
ATOM 4383 O O . ARG A 1 551 ? 53.473 -8.507 -23.797 1.00 90.75 551 ARG A O 1
ATOM 4390 N N . ASP A 1 552 ? 51.550 -8.374 -24.967 1.00 78.31 552 ASP A N 1
ATOM 4391 C CA . ASP A 1 552 ? 51.048 -9.714 -24.688 1.00 78.31 552 ASP A CA 1
ATOM 4392 C C . ASP A 1 552 ? 50.561 -10.388 -25.983 1.00 78.31 552 ASP A C 1
ATOM 4394 O O . ASP A 1 552 ? 50.749 -9.872 -27.087 1.00 78.31 552 ASP A O 1
ATOM 4398 N N . GLU A 1 553 ? 49.989 -11.584 -25.851 1.00 74.50 553 GLU A N 1
ATOM 4399 C CA . GLU A 1 553 ? 49.452 -12.372 -26.968 1.00 74.50 553 GLU A CA 1
ATOM 4400 C C . GLU A 1 553 ? 48.296 -11.674 -27.716 1.00 74.50 553 GLU A C 1
ATOM 4402 O O . GLU A 1 553 ? 47.990 -12.052 -28.844 1.00 74.50 553 GLU A O 1
ATOM 4407 N N . TRP A 1 554 ? 47.708 -10.621 -27.132 1.00 68.38 554 TRP A N 1
ATOM 4408 C CA . TRP A 1 554 ? 46.624 -9.811 -27.696 1.00 68.38 554 TRP A CA 1
ATOM 4409 C C . TRP A 1 554 ? 47.119 -8.481 -28.292 1.00 68.38 554 TRP A C 1
ATOM 4411 O O . TRP A 1 554 ? 46.315 -7.671 -28.756 1.00 68.38 554 TRP A O 1
ATOM 4421 N N . GLY A 1 555 ? 48.435 -8.243 -28.303 1.00 84.94 555 GLY A N 1
ATOM 4422 C CA . GLY A 1 555 ? 49.068 -7.100 -28.959 1.00 84.94 555 GLY A CA 1
ATOM 4423 C C . GLY A 1 555 ? 49.849 -6.179 -28.019 1.00 84.94 555 GLY A C 1
ATOM 4424 O O . GLY A 1 555 ? 50.226 -6.537 -26.905 1.00 84.94 555 GLY A O 1
ATOM 4425 N N . SER A 1 556 ? 50.164 -4.977 -28.512 1.00 93.56 556 SER A N 1
ATOM 4426 C CA . SER A 1 556 ? 50.813 -3.913 -27.731 1.00 93.56 556 SER A CA 1
ATOM 4427 C C . SER A 1 556 ? 49.760 -2.891 -27.310 1.00 93.56 556 SER A C 1
ATOM 4429 O O . SER A 1 556 ? 49.244 -2.156 -28.151 1.00 93.56 556 SER A O 1
ATOM 4431 N N . ASN A 1 557 ? 49.433 -2.869 -26.018 1.00 95.56 557 ASN A N 1
ATOM 4432 C CA . ASN A 1 557 ? 48.306 -2.116 -25.475 1.00 95.56 557 ASN A CA 1
ATOM 4433 C C . ASN A 1 557 ? 48.730 -1.264 -24.268 1.00 95.56 557 ASN A C 1
ATOM 4435 O O . ASN A 1 557 ? 49.580 -1.653 -23.460 1.00 95.56 557 ASN A O 1
ATOM 4439 N N . TRP A 1 558 ? 48.088 -0.110 -24.123 1.00 95.69 558 TRP A N 1
ATOM 4440 C CA . TRP A 1 558 ? 48.129 0.724 -22.930 1.00 95.69 558 TRP A CA 1
ATOM 4441 C C . TRP A 1 558 ? 46.950 0.390 -22.022 1.00 95.69 558 TRP A C 1
ATOM 4443 O O . TRP A 1 558 ? 45.823 0.260 -22.489 1.00 95.69 558 TRP A O 1
ATOM 4453 N N . TYR A 1 559 ? 47.205 0.292 -20.721 1.00 95.31 559 TYR A N 1
ATOM 4454 C CA . TYR A 1 559 ? 46.225 -0.012 -19.684 1.00 95.31 559 TYR A CA 1
ATOM 4455 C C . TYR A 1 559 ? 46.184 1.120 -18.658 1.00 95.31 559 TYR A C 1
ATOM 4457 O O . TYR A 1 559 ? 47.229 1.601 -18.218 1.00 95.31 559 TYR A O 1
ATOM 4465 N N . LEU A 1 560 ? 44.985 1.520 -18.248 1.00 94.38 560 LEU A N 1
ATOM 4466 C CA . LEU A 1 560 ? 44.759 2.354 -17.076 1.00 94.38 560 LEU A CA 1
ATOM 4467 C C . LEU A 1 560 ? 44.658 1.432 -15.857 1.00 94.38 560 LEU A C 1
ATOM 4469 O O . LEU A 1 560 ? 43.596 0.876 -15.577 1.00 94.38 560 LEU A O 1
ATOM 4473 N N . ASP A 1 561 ? 45.778 1.236 -15.169 1.00 91.56 561 ASP A N 1
ATOM 4474 C CA . ASP A 1 561 ? 45.837 0.429 -13.957 1.00 91.56 561 ASP A CA 1
ATOM 4475 C C . ASP A 1 561 ? 45.194 1.196 -12.799 1.00 91.56 561 ASP A C 1
ATOM 4477 O O . ASP A 1 561 ? 45.496 2.370 -12.568 1.00 91.56 561 ASP A O 1
ATOM 4481 N N . ILE A 1 562 ? 44.258 0.552 -12.105 1.00 88.88 562 ILE A N 1
ATOM 4482 C CA . ILE A 1 562 ? 43.482 1.163 -11.022 1.00 88.88 562 ILE A CA 1
ATOM 4483 C C . ILE A 1 562 ? 44.070 0.666 -9.708 1.00 88.88 562 ILE A C 1
ATOM 4485 O O . ILE A 1 562 ? 43.755 -0.431 -9.250 1.00 88.88 562 ILE A O 1
ATOM 4489 N N . GLU A 1 563 ? 44.926 1.489 -9.112 1.00 88.75 563 GLU A N 1
ATOM 4490 C CA . GLU A 1 563 ? 45.633 1.167 -7.871 1.00 88.75 563 GLU A CA 1
ATOM 4491 C C . GLU A 1 563 ? 44.753 1.395 -6.640 1.00 88.75 563 GLU A C 1
ATOM 4493 O O . GLU A 1 563 ? 44.840 0.638 -5.675 1.00 88.75 563 GLU A O 1
ATOM 4498 N N . ASP A 1 564 ? 43.904 2.428 -6.677 1.00 78.00 564 ASP A N 1
ATOM 4499 C CA . ASP A 1 564 ? 42.988 2.749 -5.583 1.00 78.00 564 ASP A CA 1
ATOM 4500 C C . ASP A 1 564 ? 41.663 3.334 -6.089 1.00 78.00 564 ASP A C 1
ATOM 4502 O O . ASP A 1 564 ? 41.610 4.078 -7.078 1.00 78.00 564 ASP A O 1
ATOM 4506 N N . TYR A 1 565 ? 40.575 2.992 -5.402 1.00 88.31 565 TYR A N 1
ATOM 4507 C CA . TYR A 1 565 ? 39.225 3.413 -5.751 1.00 88.31 565 TYR A CA 1
ATOM 4508 C C . TYR A 1 565 ? 38.302 3.463 -4.532 1.00 88.31 565 TYR A C 1
ATOM 4510 O O . TYR A 1 565 ? 38.413 2.687 -3.585 1.00 88.31 565 TYR A O 1
ATOM 4518 N N . SER A 1 566 ? 37.277 4.308 -4.614 1.00 79.62 566 SER A N 1
ATOM 4519 C CA . SER A 1 566 ? 36.225 4.387 -3.604 1.00 79.62 566 SER A CA 1
ATOM 4520 C C . SER A 1 566 ? 34.827 4.387 -4.211 1.00 79.62 566 SER A C 1
ATOM 4522 O O . SER A 1 566 ? 34.600 4.722 -5.375 1.00 79.62 566 SER A O 1
ATOM 4524 N N . LEU A 1 567 ? 33.842 3.972 -3.411 1.00 81.69 567 LEU A N 1
ATOM 4525 C CA . LEU A 1 567 ? 32.435 4.004 -3.803 1.00 81.69 567 LEU A CA 1
ATOM 4526 C C . LEU A 1 567 ? 31.761 5.253 -3.243 1.00 81.69 567 LEU A C 1
ATOM 4528 O O . LEU A 1 567 ? 31.409 5.314 -2.060 1.00 81.69 567 LEU A O 1
ATOM 4532 N N . VAL A 1 568 ? 31.503 6.220 -4.116 1.00 81.88 568 VAL A N 1
ATOM 4533 C CA . VAL A 1 568 ? 30.956 7.527 -3.749 1.00 81.88 568 VAL A CA 1
ATOM 4534 C C . VAL A 1 568 ? 29.444 7.549 -3.967 1.00 81.88 568 VAL A C 1
ATOM 4536 O O . VAL A 1 568 ? 28.903 6.974 -4.912 1.00 81.88 568 VAL A O 1
ATOM 4539 N N . SER A 1 569 ? 28.709 8.197 -3.062 1.00 78.31 569 SER A N 1
ATOM 4540 C CA . SER A 1 569 ? 27.277 8.440 -3.268 1.00 78.31 569 SER A CA 1
ATOM 4541 C C . SER A 1 569 ? 27.085 9.294 -4.519 1.00 78.31 569 SER A C 1
ATOM 4543 O O . SER A 1 569 ? 27.646 10.377 -4.613 1.00 78.31 569 SER A O 1
ATOM 4545 N N . LYS A 1 570 ? 26.228 8.847 -5.437 1.00 63.56 570 LYS A N 1
ATOM 4546 C CA . LYS A 1 570 ? 25.881 9.569 -6.679 1.00 63.56 570 LYS A CA 1
ATOM 4547 C C . LYS A 1 570 ? 25.216 10.925 -6.457 1.00 63.56 570 LYS A C 1
ATOM 4549 O O . LYS A 1 570 ? 25.074 11.721 -7.374 1.00 63.56 570 LYS A O 1
ATOM 4554 N N . TYR A 1 571 ? 24.729 11.129 -5.240 1.00 51.97 571 TYR A N 1
ATOM 4555 C CA . TYR A 1 571 ? 24.115 12.357 -4.775 1.00 51.97 571 TYR A CA 1
ATOM 4556 C C . TYR A 1 571 ? 25.008 12.866 -3.645 1.00 51.97 571 TYR A C 1
ATOM 4558 O O . TYR A 1 571 ? 24.863 12.414 -2.501 1.00 51.97 571 TYR A O 1
ATOM 4566 N N . GLN A 1 572 ? 25.989 13.688 -4.009 1.00 35.97 572 GLN A N 1
ATOM 4567 C CA . GLN A 1 572 ? 26.699 14.592 -3.107 1.00 35.97 572 GLN A CA 1
ATOM 4568 C C . GLN A 1 572 ? 26.196 16.011 -3.332 1.00 35.97 572 GLN A C 1
ATOM 4570 O O . GLN A 1 572 ? 25.835 16.320 -4.490 1.00 35.97 572 GLN A O 1
#

Radius of gyration: 33.67 Å; Cα contacts (8 Å, |Δi|>4): 887; chains: 1; bounding box: 90×47×92 Å

pLDDT: mean 85.2, std 11.5, range [33.16, 97.69]

Nearest PDB structures (foldseek):
  2d13-assembly2_D  TM=8.706E-01  e=1.960E-09  Pyrococcus horikoshii
  2d13-assembly1_A  TM=8.389E-01  e=1.033E-09  Pyrococcus horikoshii
  2d13-assembly1_C  TM=8.468E-01  e=3.921E-09  Pyrococcus horikoshii
  2d13-assembly2_B  TM=8.200E-01  e=5.351E-08  Pyrococcus horikoshii
  7zc6-assembly1_G  TM=5.996E-01  e=4.723E-06  Clostridium tetanomorphum

Organism: Dehalococcoides mccartyi (strain ATCC BAA-2266 / KCTC 15142 / 195) (NCBI:txid243164)

Secondary structure (DSSP, 8-state):
------HHHHHHHHHHHHHHHHHHHHHHHHHS---THHHHHHHHHHHSSS--EEEEEEEETTTTEEEEEEE-TTS-EEEEEEEEEEE-SSSEEEEEEEEETT-BEEEEEEEE--S-HHHHHHHHHTTTTGGGTT-BTTS---BTTTBPPPTT-HHHHHHHHHHHHHHHHHHHHHTT---PPP-------HHHHHHHHHHHHHHHHHH-HHHHT-HHHHHHHHHHIIIIIIIIT-----HHHHHHHHTT-PPPHHHHHHHHHHHHHHHHHHHHHSS--HHHHT-HHHHHHHHHHHHH-------HHHHHHHHHHHHHHHHHHHHHHHHHT-GGGG---HHHHHHHS---HHHHHHHHHHHHHHHHSTTHHHHHT-HHHHHHHHHHHHHHHHHHTT-TTSS--------GGGHHHHHHHHHHHHHHHS---EEE-----BT-TTHHHHHHHHHHHHHHHT-EEE-TTTT-BHHHHHHHHHHTT-EEEEEEEETTTT-GGGTT-B--HHHHHHHHHHHHH-TTS----EEEEEEE-TT-SEEEEEEEEEEEEEEETTEEEEEEEEEEEEEEES--

Mean predicted aligned error: 15.91 Å

Sequence (572 aa):
MLFKFNLKRVLILLAGLSLLIAGLVGHLSESHGEDKSALYENYLADAFTGIADYSLLKVDPTNLGYIYAVEDNDDLLAGYVTITTGQGYGGLLTVVLNWSLDGEIQSISIPQNSDDKAWWDQLITGDFFDQYIGRKFDDALVLGADINAISGSTISCNGVALGVHAGRALVAEQLAKPYPIPEEKIKFGLSEALLIGGLCTVVLFRMLSVLARFRWVRYVTLFFGLGVLGIWLARPLSLTNFAVWIMGSPPHLNTNLFLYILVIGVVLLALIFGKNFYCYWLCPYSAVQEIAYKLGQVGLRPSAKWHKRLRNVRYFILWFALFFTILLGSVSITVFEPWGTLFSMKGSFDQWVLLGISVASGFFIYNAWCFYVCPVGAFMDIVLIVRRKGRDLWNTIGIPLIKRQVQVSRYDSDYCRVVNHLKNQVDIEGGVFGDVSIGNEEASLHESWVKNICHSTGIQAHLPLWNINREDILKMLIYYGFEVLMIVTDDSKLGKEWLGKKLDLDVLAELKNRFEKSEDGRVGYYHTLVVDGPIFQKRLNLEKVSAVFRRDEWGSNWYLDIEDYSLVSKYQ

Solvent-accessible surface area (backbone atoms only — not comparable to full-atom values): 31353 Å² total; per-residue (Å²): 141,78,85,82,69,57,61,68,61,50,51,50,50,50,54,52,48,50,42,50,50,23,41,51,51,31,48,50,64,62,65,55,71,63,66,57,63,68,64,50,53,65,53,51,65,77,57,42,98,65,81,58,54,76,45,83,74,49,77,41,82,89,61,60,28,39,36,27,41,31,21,39,90,82,78,42,84,61,26,35,39,24,40,14,46,16,59,33,74,14,34,66,26,38,33,36,38,25,26,37,81,87,36,29,28,71,40,78,46,62,89,43,68,38,49,55,62,66,51,49,52,46,42,65,77,59,54,46,67,64,72,49,48,75,39,44,57,86,53,80,70,46,78,73,77,66,33,77,61,50,90,92,34,48,53,40,45,48,8,52,50,48,6,51,47,53,32,32,31,54,51,19,46,75,71,75,52,69,49,79,75,78,83,74,66,72,69,86,52,69,70,46,53,51,50,52,50,51,54,51,49,50,49,51,43,68,67,38,66,88,49,49,74,41,74,64,60,49,50,54,42,18,50,46,15,27,51,47,35,23,59,71,63,51,62,65,96,51,46,40,63,60,44,31,55,75,70,73,60,58,73,60,59,41,83,38,43,56,59,51,53,53,52,54,47,50,50,48,48,23,61,74,71,68,46,76,59,47,70,78,32,36,31,24,63,49,40,52,23,49,51,33,19,69,73,47,64,63,67,56,72,70,55,74,71,52,44,56,54,44,43,46,44,8,50,51,50,36,49,52,29,51,36,51,19,39,47,68,74,34,43,46,64,32,74,76,61,43,57,58,33,65,41,64,74,50,60,48,73,68,47,50,51,48,28,51,54,44,51,56,43,3,20,39,21,78,38,36,43,63,59,27,50,35,33,55,53,37,51,54,49,48,53,43,49,52,50,45,51,74,58,45,84,70,51,96,76,84,60,91,83,84,87,80,92,70,51,84,96,43,39,70,64,48,50,39,50,52,52,47,54,41,43,77,78,45,90,58,66,57,48,81,46,90,50,51,40,46,94,36,94,61,29,68,60,53,51,50,48,50,49,50,49,21,59,78,54,69,31,43,76,39,54,87,39,50,83,40,47,58,72,57,52,53,49,47,40,43,73,64,50,37,40,34,28,28,34,29,23,23,55,90,61,50,24,69,86,46,48,66,42,59,60,43,74,66,52,49,50,53,47,48,58,44,27,77,69,30,95,82,66,55,62,60,54,70,41,71,44,78,37,37,31,82,88,53,84,46,26,57,42,80,76,36,74,47,83,44,79,47,77,56,98,91,43,54,34,28,32,51,43,76,79,37,68,47,80,40,64,76,78,121

InterPro domains:
  IPR007329 FMN-binding [PF04205] (88-165)
  IPR007329 FMN-binding [SM00900] (88-171)
  IPR014729 Rossmann-like alpha/beta/alpha sandwich fold [G3DSA:3.40.50.620] (392-483)
  IPR017896 4Fe-4S ferredoxin-type, iron-sulphur binding domain [PF12801] (256-297)
  IPR017896 4Fe-4S ferredoxin-type, iron-sulphur binding domain [PF12801] (354-389)
  IPR052378 Nitrous-oxide reductase regulator [PTHR30224] (227-383)
  IPR060338 Diphthamide synthase, C-terminal domain [PF28410] (470-567)